Protein AF-0000000074117687 (afdb_homodimer)

Solvent-accessible surface area (backbone atoms only — not comparable to full-atom values): 22147 Å² total; per-residue (Å²): 134,56,74,63,57,42,52,53,31,47,49,54,50,49,57,36,62,66,36,90,38,49,68,52,24,48,52,43,44,55,73,34,38,89,46,43,66,61,31,41,57,60,32,34,55,33,48,41,59,53,45,47,52,54,44,58,71,73,51,82,59,43,61,80,36,28,33,34,32,39,50,27,42,56,30,60,48,58,47,43,36,42,70,75,64,61,44,60,32,47,33,32,37,31,22,62,44,59,58,19,39,49,50,23,57,72,63,67,76,70,60,62,32,44,34,30,42,72,58,42,59,62,13,66,61,77,41,33,66,44,65,18,43,28,37,38,27,49,68,31,69,41,76,50,59,35,41,66,57,10,57,77,24,48,55,49,32,33,18,76,71,12,36,40,36,38,25,34,57,67,74,50,71,92,50,50,41,58,50,35,52,50,52,52,49,51,36,34,75,69,55,43,33,38,87,73,50,73,46,76,45,55,39,34,68,65,46,85,77,72,43,56,22,33,35,39,34,31,30,30,85,133,57,76,62,57,42,51,54,32,48,49,55,50,49,55,38,62,68,36,89,38,48,68,51,24,50,54,42,43,55,74,34,38,90,45,44,65,60,31,39,57,60,31,35,56,33,48,41,59,52,45,46,51,53,44,57,72,76,52,82,59,42,60,79,36,29,33,34,31,39,50,27,43,57,30,59,48,59,48,43,35,42,71,75,64,61,44,59,33,47,34,31,38,30,21,62,45,60,58,18,39,49,52,23,57,72,64,66,78,69,60,62,32,43,33,30,41,72,57,41,59,62,14,66,60,78,41,33,68,45,66,17,42,28,36,40,26,49,65,31,68,41,77,49,58,35,43,65,56,11,58,76,24,48,55,49,32,35,20,76,72,13,36,39,37,39,24,34,57,67,74,50,70,93,49,49,41,58,49,36,51,50,50,51,50,50,35,33,74,70,54,42,33,38,87,73,50,70,47,77,47,55,39,32,69,64,46,85,78,70,41,56,21,32,33,39,34,31,30,31,84

pLDDT: mean 96.57, std 4.43, range [66.69, 98.94]

Nearest PDB structures (foldseek):
  5fcd-assembly1_A  TM=7.009E-01  e=3.787E-09  Escherichia coli
  3dlc-assembly1_A  TM=6.128E-01  e=7.946E-10  Methanococcus maripaludis
  5wp5-assembly2_B  TM=5.803E-01  e=8.458E-10  Arabidopsis thaliana
  7veo-assembly1_B  TM=6.709E-01  e=2.214E-06  Bombyx mori
  7ec0-assembly1_A  TM=6.012E-01  e=1.954E-06  Bombyx mori

Foldseek 3Di:
DDPVLLVVLVVLVCQLQPPDALVSNLVSCLVCQVPNVVSCVLQAFCQLVVLVVVVVVVDDCLAAFEEEAELCFLNSNLVCSCPVVVRNHAYEYEAQHVSSQVNNVVVVSPHPYYYNDQQDLCLADPDAFQQGLEYEYTAQQGPSGHQLNNVNRVLRNHHAFGKYKYKYFCDGPDCSNVSNVVNVVVCVVVVQKDWDDKDWDFRGDRDDDTTIMMITMIGGD/DDPVLLVVLVVLVCQLQVPDALVSNLVSCLVCQVPNVVSCVLQAFCQLVVLVVVVVVVDDCLAAFEEEAEQCFLNSNLCCSCPVVVRNHAYEYEAQHVSSQVNNVVVVSPHPYYYNDQQDLCLADPDAFQQGLEYEYTAQQGPSGHQLNNVNRVLRNHHAFGKYKYKYFCDGPDCSNVSNVVNVVVCVVVVQKDWDDKDWDFRGDRDDDTTIMMITMIGGD

Secondary structure (DSSP, 8-state):
--HHHHHHHHHHHHHHHT-SSHHHHHHHHHHHTTTHHHHHHHHTB-HHHHHHHHHHHH---TTT-EEEEET-TTTHHHHHHHHTS---SEEEEEES-HHHHHHHHHT----SEEEE----TT---SS-TT-EEEEEEES--STTSS-GGGHHHHGGGEEEEEEEEEEEESS-GGGHHHHHHHHHHHHHHTTSEEEEEEEEEESBSSSSS--EEEEEEEEE-/--HHHHHHHHHHHHHHHT-SSHHHHHHHHHHHTTTHHHHHHHHTB-HHHHHHHHHHHH---TTT-EEEEET-TTTHHHHHHHHTS---SEEEEEES-HHHHHHHHHT----SEEEE----TT---SS-TT-EEEEEEES--STTSS-GGGHHHHGGGEEEEEEEEEEEESS-GGGHHHHHHHHHHHHHHTTSEEEEEEEEEESBSSSSS--EEEEEEEEE-

Structure (mmCIF, N/CA/C/O backbone):
data_AF-0000000074117687-model_v1
#
loop_
_entity.id
_entity.type
_entity.pdbx_description
1 polymer 'Methyltransferase domain-containing protein'
#
loop_
_atom_site.group_PDB
_atom_site.id
_atom_site.type_symbol
_atom_site.label_atom_id
_atom_site.label_alt_id
_atom_site.label_comp_id
_atom_site.label_asym_id
_atom_site.label_entity_id
_atom_site.label_seq_id
_atom_site.pdbx_PDB_ins_code
_atom_site.Cartn_x
_atom_site.Cartn_y
_atom_site.Cartn_z
_atom_site.occupancy
_atom_site.B_iso_or_equiv
_atom_site.auth_seq_id
_atom_site.auth_comp_id
_atom_site.auth_asym_id
_atom_site.auth_atom_id
_atom_site.pdbx_PDB_model_num
ATOM 1 N N . MET A 1 1 ? -24.453 26.219 9.188 1 67.94 1 MET A N 1
ATOM 2 C CA . MET A 1 1 ? -24.109 24.969 9.852 1 67.94 1 MET A CA 1
ATOM 3 C C . MET A 1 1 ? -24.719 24.922 11.25 1 67.94 1 MET A C 1
ATOM 5 O O . MET A 1 1 ? -24.625 25.891 12.008 1 67.94 1 MET A O 1
ATOM 9 N N . SER A 1 2 ? -25.406 23.734 11.57 1 82.38 2 SER A N 1
ATOM 10 C CA . SER A 1 2 ? -26.109 23.719 12.844 1 82.38 2 SER A CA 1
ATOM 11 C C . SER A 1 2 ? -25.156 23.484 14.008 1 82.38 2 SER A C 1
ATOM 13 O O . SER A 1 2 ? -24.078 22.922 13.82 1 82.38 2 SER A O 1
ATOM 15 N N . LYS A 1 3 ? -25.516 24.141 15.109 1 86.44 3 LYS A N 1
ATOM 16 C CA . LYS A 1 3 ? -24.766 23.953 16.344 1 86.44 3 LYS A CA 1
ATOM 17 C C . LYS A 1 3 ? -24.609 22.469 16.672 1 86.44 3 LYS A C 1
ATOM 19 O O . LYS A 1 3 ? -23.547 22.047 17.156 1 86.44 3 LYS A O 1
ATOM 24 N N . THR A 1 4 ? -25.438 21.719 16.281 1 89.56 4 THR A N 1
ATOM 25 C CA . THR A 1 4 ? -25.469 20.281 16.562 1 89.56 4 THR A CA 1
ATOM 26 C C . THR A 1 4 ? -24.469 19.547 15.695 1 89.56 4 THR A C 1
ATOM 28 O O . THR A 1 4 ? -23.797 18.609 16.156 1 89.56 4 THR A O 1
ATOM 31 N N . GLU A 1 5 ? -24.375 19.953 14.492 1 92.56 5 GLU A N 1
ATOM 32 C CA . GLU A 1 5 ? -23.422 19.328 13.586 1 92.56 5 GLU A CA 1
ATOM 33 C C . GLU A 1 5 ? -21.984 19.594 14.031 1 92.56 5 GLU A C 1
ATOM 35 O O . GLU A 1 5 ? -21.141 18.688 13.969 1 92.56 5 GLU A O 1
ATOM 40 N N . ILE A 1 6 ? -21.766 20.734 14.492 1 94.94 6 ILE A N 1
ATOM 41 C CA . ILE A 1 6 ? -20.438 21.125 14.961 1 94.94 6 ILE A CA 1
ATOM 42 C C . ILE A 1 6 ? -20.078 20.312 16.203 1 94.94 6 ILE A C 1
ATOM 44 O O . ILE A 1 6 ? -18.969 19.781 16.297 1 94.94 6 ILE A O 1
ATOM 48 N N . GLU A 1 7 ? -21 20.172 17.078 1 94.56 7 GLU A N 1
ATOM 49 C CA . GLU A 1 7 ? -20.75 19.422 18.312 1 94.56 7 GLU A CA 1
ATOM 50 C C . GLU A 1 7 ? -20.469 17.953 18.016 1 94.56 7 GLU A C 1
ATOM 52 O O . GLU A 1 7 ? -19.594 17.344 18.641 1 94.56 7 GLU A O 1
ATOM 57 N N . THR A 1 8 ? -21.219 17.453 17.156 1 94.81 8 THR A N 1
ATOM 58 C CA . THR A 1 8 ? -21.031 16.062 16.766 1 94.81 8 THR A CA 1
ATOM 59 C C . THR A 1 8 ? -19.641 15.867 16.156 1 94.81 8 THR A C 1
ATOM 61 O O . THR A 1 8 ? -18.938 14.906 16.484 1 94.81 8 THR A O 1
ATOM 64 N N . ALA A 1 9 ? -19.281 16.75 15.227 1 96.31 9 ALA A N 1
ATOM 65 C CA . ALA A 1 9 ? -17.969 16.703 14.586 1 96.31 9 ALA A CA 1
ATOM 66 C C . ALA A 1 9 ? -16.844 16.844 15.602 1 96.31 9 ALA A C 1
ATOM 68 O O . ALA A 1 9 ? -15.836 16.141 15.531 1 96.31 9 ALA A O 1
ATOM 69 N N . LEU A 1 10 ? -17.047 17.703 16.547 1 95 10 LEU A N 1
ATOM 70 C CA . LEU A 1 10 ? -16.031 17.922 17.578 1 95 10 LEU A CA 1
ATOM 71 C C . LEU A 1 10 ? -15.867 16.688 18.453 1 95 10 LEU A C 1
ATOM 73 O O . LEU A 1 10 ? -14.766 16.391 18.906 1 95 10 LEU A O 1
ATOM 77 N N . ARG A 1 11 ? -16.953 16.078 18.766 1 94.44 11 ARG A N 1
ATOM 78 C CA . ARG A 1 11 ? -16.891 14.859 19.562 1 94.44 11 ARG A CA 1
ATOM 79 C C . ARG A 1 11 ? -16.062 13.781 18.875 1 94.44 11 ARG A C 1
ATOM 81 O O . ARG A 1 11 ? -15.289 13.086 19.531 1 94.44 11 ARG A O 1
ATOM 88 N N . ALA A 1 12 ? -16.25 13.656 17.578 1 95.25 12 ALA A N 1
ATOM 89 C CA . ALA A 1 12 ? -15.469 12.688 16.812 1 95.25 12 ALA A CA 1
ATOM 90 C C . ALA A 1 12 ? -13.977 13.016 16.859 1 95.25 12 ALA A C 1
ATOM 92 O O . ALA A 1 12 ? -13.148 12.133 17.078 1 95.25 12 ALA A O 1
ATOM 93 N N . VAL A 1 13 ? -13.656 14.258 16.688 1 95.06 13 VAL A N 1
ATOM 94 C CA . VAL A 1 13 ? -12.266 14.703 16.734 1 95.06 13 VAL A CA 1
ATOM 95 C C . VAL A 1 13 ? -11.68 14.422 18.109 1 95.06 13 VAL A C 1
ATOM 97 O O . VAL A 1 13 ? -10.586 13.859 18.219 1 95.06 13 VAL A O 1
ATOM 100 N N . LYS A 1 14 ? -12.406 14.781 19.141 1 93.56 14 LYS A N 1
ATOM 101 C CA . LYS A 1 14 ? -11.914 14.641 20.5 1 93.56 14 LYS A CA 1
ATOM 102 C C . LYS A 1 14 ? -11.68 13.172 20.859 1 93.56 14 LYS A C 1
ATOM 104 O O . LYS A 1 14 ? -10.656 12.828 21.453 1 93.56 14 LYS A O 1
ATOM 109 N N . SER A 1 15 ? -12.57 12.336 20.453 1 94.38 15 SER A N 1
ATOM 110 C CA . SER A 1 15 ? -12.43 10.914 20.734 1 94.38 15 SER A CA 1
ATOM 111 C C . SER A 1 15 ? -11.195 10.336 20.047 1 94.38 15 SER A C 1
ATOM 113 O O . SER A 1 15 ? -10.508 9.484 20.609 1 94.38 15 SER A O 1
ATOM 115 N N . THR A 1 16 ? -10.914 10.781 18.859 1 94.75 16 THR A N 1
ATOM 116 C CA . THR A 1 16 ? -9.828 10.227 18.062 1 94.75 16 THR A CA 1
ATOM 117 C C . THR A 1 16 ? -8.484 10.805 18.516 1 94.75 16 THR A C 1
ATOM 119 O O . THR A 1 16 ? -7.504 10.07 18.641 1 94.75 16 THR A O 1
ATOM 122 N N . VAL A 1 17 ? -8.461 12.102 18.766 1 91.38 17 VAL A N 1
ATOM 123 C CA . VAL A 1 17 ? -7.219 12.797 19.078 1 91.38 17 VAL A CA 1
ATOM 124 C C . VAL A 1 17 ? -6.762 12.438 20.484 1 91.38 17 VAL A C 1
ATOM 126 O O . VAL A 1 17 ? -5.559 12.328 20.75 1 91.38 17 VAL A O 1
ATOM 129 N N . PHE A 1 18 ? -7.672 12.188 21.422 1 91.12 18 PHE A N 1
ATOM 130 C CA . PHE A 1 18 ? -7.316 11.977 22.812 1 91.12 18 PHE A CA 1
ATOM 131 C C . PHE A 1 18 ? -7.426 10.5 23.188 1 91.12 18 PHE A C 1
ATOM 133 O O . PHE A 1 18 ? -7.574 10.164 24.359 1 91.12 18 PHE A O 1
ATOM 140 N N . CYS A 1 19 ? -7.375 9.711 22.188 1 93.81 19 CYS A N 1
ATOM 141 C CA . CYS A 1 19 ? -7.371 8.273 22.453 1 93.81 19 CYS A CA 1
ATOM 142 C C . CYS A 1 19 ? -6.164 7.883 23.297 1 93.81 19 CYS A C 1
ATOM 144 O O . CYS A 1 19 ? -5.188 8.625 23.375 1 93.81 19 CYS A O 1
ATOM 146 N N . GLN A 1 20 ? -6.176 6.699 23.844 1 93 20 GLN A N 1
ATOM 147 C CA . GLN A 1 20 ? -5.168 6.309 24.812 1 93 20 GLN A CA 1
ATOM 148 C C . GLN A 1 20 ? -4.117 5.391 24.188 1 93 20 GLN A C 1
ATOM 150 O O . GLN A 1 20 ? -3.012 5.254 24.719 1 93 20 GLN A O 1
ATOM 155 N N . THR A 1 21 ? -4.512 4.719 23.156 1 95.06 21 THR A N 1
ATOM 156 C CA . THR A 1 21 ? -3.59 3.803 22.484 1 95.06 21 THR A CA 1
ATOM 157 C C . THR A 1 21 ? -3.67 3.961 20.969 1 95.06 21 THR A C 1
ATOM 159 O O . THR A 1 21 ? -4.629 4.535 20.453 1 95.06 21 THR A O 1
ATOM 162 N N . ALA A 1 22 ? -2.631 3.494 20.266 1 94.19 22 ALA A N 1
ATOM 163 C CA . ALA A 1 22 ? -2.627 3.5 18.812 1 94.19 22 ALA A CA 1
ATOM 164 C C . ALA A 1 22 ? -3.756 2.637 18.25 1 94.19 22 ALA A C 1
ATOM 166 O O . ALA A 1 22 ? -4.355 2.973 17.219 1 94.19 22 ALA A O 1
ATOM 167 N N . GLU A 1 23 ? -4.062 1.549 18.875 1 94.38 23 GLU A N 1
ATOM 168 C CA . GLU A 1 23 ? -5.156 0.675 18.453 1 94.38 23 GLU A CA 1
ATOM 169 C C . GLU A 1 23 ? -6.5 1.396 18.531 1 94.38 23 GLU A C 1
ATOM 171 O O . GLU A 1 23 ? -7.332 1.264 17.625 1 94.38 23 GLU A O 1
ATOM 176 N N . GLU A 1 24 ? -6.668 2.109 19.562 1 96.25 24 GLU A N 1
ATOM 177 C CA . GLU A 1 24 ? -7.902 2.869 19.734 1 96.25 24 GLU A CA 1
ATOM 178 C C . GLU A 1 24 ? -8.07 3.916 18.641 1 96.25 24 GLU A C 1
ATOM 180 O O . GLU A 1 24 ? -9.18 4.152 18.172 1 96.25 24 GLU A O 1
ATOM 185 N N . SER A 1 25 ? -6.969 4.562 18.297 1 96.81 25 SER A N 1
ATOM 186 C CA . SER A 1 25 ? -7.07 5.551 17.234 1 96.81 25 SER A CA 1
ATOM 187 C C . SER A 1 25 ? -7.559 4.914 15.938 1 96.81 25 SER A C 1
ATOM 189 O O . SER A 1 25 ? -8.391 5.488 15.234 1 96.81 25 SER A O 1
ATOM 191 N N . GLN A 1 26 ? -7.031 3.697 15.617 1 96.88 26 GLN A N 1
ATOM 192 C CA . GLN A 1 26 ? -7.441 3.002 14.398 1 96.88 26 GLN A CA 1
ATOM 193 C C . GLN A 1 26 ? -8.938 2.686 14.43 1 96.88 26 GLN A C 1
ATOM 195 O O . GLN A 1 26 ? -9.625 2.818 13.414 1 96.88 26 GLN A O 1
ATOM 200 N N . PHE A 1 27 ? -9.422 2.309 15.578 1 96.88 27 PHE A N 1
ATOM 201 C CA . PHE A 1 27 ? -10.844 2.025 15.742 1 96.88 27 PHE A CA 1
ATOM 202 C C . PHE A 1 27 ? -11.68 3.27 15.461 1 96.88 27 PHE A C 1
ATOM 204 O O . PHE A 1 27 ? -12.672 3.207 14.727 1 96.88 27 PHE A O 1
ATOM 211 N N . TYR A 1 28 ? -11.305 4.371 16.031 1 97.5 28 TYR A N 1
ATOM 212 C CA . TYR A 1 28 ? -12.055 5.609 15.844 1 97.5 28 TYR A CA 1
ATOM 213 C C . TYR A 1 28 ? -12.023 6.047 14.383 1 97.5 28 TYR A C 1
ATOM 215 O O . TYR A 1 28 ? -13.039 6.5 13.844 1 97.5 28 TYR A O 1
ATOM 223 N N . TYR A 1 29 ? -10.852 5.906 13.742 1 98 29 TYR A N 1
ATOM 224 C CA . TYR A 1 29 ? -10.773 6.273 12.336 1 98 29 TYR A CA 1
ATOM 225 C C . TYR A 1 29 ? -11.617 5.332 11.477 1 98 29 TYR A C 1
ATOM 227 O O . TYR A 1 29 ? -12.188 5.75 10.469 1 98 29 TYR A O 1
ATOM 235 N N . ASP A 1 30 ? -11.68 4.094 11.859 1 97.19 30 ASP A N 1
ATOM 236 C CA . ASP A 1 30 ? -12.539 3.145 11.156 1 97.19 30 ASP A CA 1
ATOM 237 C C . ASP A 1 30 ? -13.992 3.609 11.164 1 97.19 30 ASP A C 1
ATOM 239 O O . ASP A 1 30 ? -14.648 3.646 10.117 1 97.19 30 ASP A O 1
ATOM 243 N N . VAL A 1 31 ? -14.422 3.996 12.281 1 96.5 31 VAL A N 1
ATOM 244 C CA . VAL A 1 31 ? -15.812 4.395 12.477 1 96.5 31 VAL A CA 1
ATOM 245 C C . VAL A 1 31 ? -16.062 5.738 11.805 1 96.5 31 VAL A C 1
ATOM 247 O O . VAL A 1 31 ? -17.156 5.98 11.273 1 96.5 31 VAL A O 1
ATOM 250 N N . TRP A 1 32 ? -15.07 6.52 11.766 1 97.75 32 TRP A N 1
ATOM 251 C CA . TRP A 1 32 ? -15.203 7.918 11.367 1 97.75 32 TRP A CA 1
ATOM 252 C C . TRP A 1 32 ? -14.945 8.086 9.867 1 97.75 32 TRP A C 1
ATOM 254 O O . TRP A 1 32 ? -15.188 9.156 9.305 1 97.75 32 TRP A O 1
ATOM 264 N N . SER A 1 33 ? -14.445 7.078 9.156 1 98.06 33 SER A N 1
ATOM 265 C CA . SER A 1 33 ? -13.859 7.211 7.824 1 98.06 33 SER A CA 1
ATOM 266 C C . SER A 1 33 ? -14.867 7.797 6.836 1 98.06 33 SER A C 1
ATOM 268 O O . SER A 1 33 ? -14.523 8.664 6.031 1 98.06 33 SER A O 1
ATOM 270 N N . LYS A 1 34 ? -16.141 7.441 6.906 1 97.81 34 LYS A N 1
ATOM 271 C CA . LYS A 1 34 ? -17.156 7.887 5.949 1 97.81 34 LYS A CA 1
ATOM 272 C C . LYS A 1 34 ? -17.641 9.297 6.273 1 97.81 34 LYS A C 1
ATOM 274 O O . LYS A 1 34 ? -18.234 9.961 5.434 1 97.81 34 LYS A O 1
ATOM 279 N N . HIS A 1 35 ? -17.328 9.742 7.516 1 97.88 35 HIS A N 1
ATOM 280 C CA . HIS A 1 35 ? -17.844 11.039 7.949 1 97.88 35 HIS A CA 1
ATOM 281 C C . HIS A 1 35 ? -16.703 12.039 8.117 1 97.88 35 HIS A C 1
ATOM 283 O O . HIS A 1 35 ? -16.953 13.234 8.305 1 97.88 35 HIS A O 1
ATOM 289 N N . PHE A 1 36 ? -15.578 11.555 8.031 1 98.5 36 PHE A N 1
ATOM 290 C CA . PHE A 1 36 ? -14.391 12.336 8.344 1 98.5 36 PHE A CA 1
ATOM 291 C C . PHE A 1 36 ? -14.375 13.641 7.555 1 98.5 36 PHE A C 1
ATOM 293 O O . PHE A 1 36 ? -14.211 14.719 8.125 1 98.5 36 PHE A O 1
ATOM 300 N N . ASP A 1 37 ? -14.594 13.516 6.25 1 98.12 37 ASP A N 1
ATOM 301 C CA . ASP A 1 37 ? -14.508 14.695 5.391 1 98.12 37 ASP A CA 1
ATOM 302 C C . ASP A 1 37 ? -15.586 15.719 5.746 1 98.12 37 ASP A C 1
ATOM 304 O O . ASP A 1 37 ? -15.305 16.906 5.852 1 98.12 37 ASP A O 1
ATOM 308 N N . ASN A 1 38 ? -16.734 15.227 5.883 1 97.5 38 ASN A N 1
ATOM 309 C CA . ASN A 1 38 ? -17.828 16.125 6.234 1 97.5 38 ASN A CA 1
ATOM 310 C C . ASN A 1 38 ? -17.594 16.797 7.586 1 97.5 38 ASN A C 1
ATOM 312 O O . ASN A 1 38 ? -17.828 18 7.734 1 97.5 38 ASN A O 1
ATOM 316 N N . ASP A 1 39 ? -17.188 16.016 8.547 1 97.88 39 ASP A N 1
ATOM 317 C CA . ASP A 1 39 ? -17 16.547 9.891 1 97.88 39 ASP A CA 1
ATOM 318 C C . ASP A 1 39 ? -15.883 17.594 9.914 1 97.88 39 ASP A C 1
ATOM 320 O O . ASP A 1 39 ? -16.031 18.656 10.523 1 97.88 39 ASP A O 1
ATOM 324 N N . THR A 1 40 ? -14.781 17.328 9.297 1 97.56 40 THR A N 1
ATOM 325 C CA . THR A 1 40 ? -13.672 18.266 9.312 1 97.56 40 THR A CA 1
ATOM 326 C C . THR A 1 40 ? -14.031 19.531 8.523 1 97.56 40 THR A C 1
ATOM 328 O O . THR A 1 40 ? -13.594 20.625 8.875 1 97.56 40 THR A O 1
ATOM 331 N N . SER A 1 41 ? -14.781 19.359 7.445 1 96.81 41 SER A N 1
ATOM 332 C CA . SER A 1 41 ? -15.289 20.516 6.727 1 96.81 41 SER A CA 1
ATOM 333 C C . SER A 1 41 ? -16.219 21.344 7.602 1 96.81 41 SER A C 1
ATOM 335 O O . SER A 1 41 ? -16.141 22.578 7.613 1 96.81 41 SER A O 1
ATOM 337 N N . THR A 1 42 ? -17.109 20.688 8.305 1 97.19 42 THR A N 1
ATOM 338 C CA . THR A 1 42 ? -18.031 21.344 9.219 1 97.19 42 THR A CA 1
ATOM 339 C C . THR A 1 42 ? -17.281 22.156 10.266 1 97.19 42 THR A C 1
ATOM 341 O O . THR A 1 42 ? -17.703 23.266 10.617 1 97.19 42 THR A O 1
ATOM 344 N N . LEU A 1 43 ? -16.172 21.656 10.695 1 97.5 43 LEU A N 1
ATOM 345 C CA . LEU A 1 43 ? -15.383 22.328 11.719 1 97.5 43 LEU A CA 1
ATOM 346 C C . LEU A 1 43 ? -14.523 23.438 11.109 1 97.5 43 LEU A C 1
ATOM 348 O O . LEU A 1 43 ? -13.992 24.281 11.828 1 97.5 43 LEU A O 1
ATOM 352 N N . GLY A 1 44 ? -14.383 23.5 9.812 1 97.56 44 GLY A N 1
ATOM 353 C CA . GLY A 1 44 ? -13.508 24.453 9.164 1 97.56 44 GLY A CA 1
ATOM 354 C C . GLY A 1 44 ? -12.031 24.156 9.367 1 97.56 44 GLY A C 1
ATOM 355 O O . GLY A 1 44 ? -11.242 25.047 9.664 1 97.56 44 GLY A O 1
ATOM 356 N N . SER A 1 45 ? -11.742 22.844 9.297 1 97.56 45 SER A N 1
ATOM 357 C CA . SER A 1 45 ? -10.352 22.438 9.484 1 97.56 45 SER A CA 1
ATOM 358 C C . SER A 1 45 ? -9.461 23.047 8.398 1 97.56 45 SER A C 1
ATOM 360 O O . SER A 1 45 ? -9.789 22.984 7.215 1 97.56 45 SER A O 1
ATOM 362 N N . LEU A 1 46 ? -8.266 23.547 8.766 1 98.19 46 LEU A N 1
ATOM 363 C CA . LEU A 1 46 ? -7.43 24.281 7.824 1 98.19 46 LEU A CA 1
ATOM 364 C C . LEU A 1 46 ? -6.121 23.547 7.562 1 98.19 46 LEU A C 1
ATOM 366 O O . LEU A 1 46 ? -5.348 23.938 6.684 1 98.19 46 LEU A O 1
ATOM 370 N N . SER A 1 47 ? -5.84 22.453 8.18 1 98.12 47 SER A N 1
ATOM 371 C CA . SER A 1 47 ? -4.527 21.812 8.148 1 98.12 47 SER A CA 1
ATOM 372 C C . SER A 1 47 ? -4.121 21.453 6.719 1 98.12 47 SER A C 1
ATOM 374 O O . SER A 1 47 ? -3.018 21.797 6.281 1 98.12 47 SER A O 1
ATOM 376 N N . SER A 1 48 ? -4.969 20.766 5.988 1 98.62 48 SER A N 1
ATOM 377 C CA . SER A 1 48 ? -4.629 20.344 4.633 1 98.62 48 SER A CA 1
ATOM 378 C C . SER A 1 48 ? -4.566 21.531 3.68 1 98.62 48 SER A C 1
ATOM 380 O O . SER A 1 48 ? -3.75 21.547 2.756 1 98.62 48 SER A O 1
ATOM 382 N N . ILE A 1 49 ? -5.379 22.531 3.896 1 98.44 49 ILE A N 1
ATOM 383 C CA . ILE A 1 49 ? -5.402 23.734 3.07 1 98.44 49 ILE A CA 1
ATOM 384 C C . ILE A 1 49 ? -4.094 24.5 3.234 1 98.44 49 ILE A C 1
ATOM 386 O O . ILE A 1 49 ? -3.438 24.844 2.246 1 98.44 49 ILE A O 1
ATOM 390 N N . ILE A 1 50 ? -3.736 24.734 4.473 1 98.81 50 ILE A N 1
ATOM 391 C CA . ILE A 1 50 ? -2.533 25.5 4.766 1 98.81 50 ILE A CA 1
ATOM 392 C C . ILE A 1 50 ? -1.304 24.734 4.266 1 98.81 50 ILE A C 1
ATOM 394 O O . ILE A 1 50 ? -0.384 25.344 3.703 1 98.81 50 ILE A O 1
ATOM 398 N N . LEU A 1 51 ? -1.285 23.453 4.488 1 98.88 51 LEU A N 1
ATOM 399 C CA . LEU A 1 51 ? -0.156 22.641 4.027 1 98.88 51 LEU A CA 1
ATOM 400 C C . LEU A 1 51 ? 0.021 22.781 2.518 1 98.88 51 LEU A C 1
ATOM 402 O O . LEU A 1 51 ? 1.139 22.969 2.033 1 98.88 51 LEU A O 1
ATOM 406 N N . THR A 1 52 ? -1.059 22.656 1.751 1 98.75 52 THR A N 1
ATOM 407 C CA . THR A 1 52 ? -0.943 22.688 0.297 1 98.75 52 THR A CA 1
ATOM 408 C C . THR A 1 52 ? -0.617 24.094 -0.19 1 98.75 52 THR A C 1
ATOM 410 O O . THR A 1 52 ? 0.025 24.266 -1.229 1 98.75 52 THR A O 1
ATOM 413 N N . GLU A 1 53 ? -1.05 25.156 0.588 1 98.62 53 GLU A N 1
ATOM 414 C CA . GLU A 1 53 ? -0.6 26.5 0.289 1 98.62 53 GLU A CA 1
ATOM 415 C C . GLU A 1 53 ? 0.914 26.625 0.441 1 98.62 53 GLU A C 1
ATOM 417 O O . GLU A 1 53 ? 1.585 27.203 -0.421 1 98.62 53 GLU A O 1
ATOM 422 N N . MET A 1 54 ? 1.414 26.109 1.527 1 98.75 54 MET A N 1
ATOM 423 C CA . MET A 1 54 ? 2.857 26.125 1.747 1 98.75 54 MET A CA 1
ATOM 424 C C . MET A 1 54 ? 3.58 25.297 0.689 1 98.75 54 MET A C 1
ATOM 426 O O . MET A 1 54 ? 4.672 25.672 0.249 1 98.75 54 MET A O 1
ATOM 430 N N . PHE A 1 55 ? 2.969 24.156 0.336 1 98.75 55 PHE A N 1
ATOM 431 C CA . PHE A 1 55 ? 3.492 23.344 -0.749 1 98.75 55 PHE A CA 1
ATOM 432 C C . PHE A 1 55 ? 3.658 24.172 -2.02 1 98.75 55 PHE A C 1
ATOM 434 O O . PHE A 1 55 ? 4.73 24.172 -2.629 1 98.75 55 PHE A O 1
ATOM 441 N N . SER A 1 56 ? 2.643 24.875 -2.408 1 98.25 56 SER A N 1
ATOM 442 C CA . SER A 1 56 ? 2.641 25.656 -3.648 1 98.25 56 SER A CA 1
ATOM 443 C C . SER A 1 56 ? 3.643 26.797 -3.592 1 98.25 56 SER A C 1
ATOM 445 O O . SER A 1 56 ? 4.168 27.219 -4.621 1 98.25 56 SER A O 1
ATOM 447 N N . LYS A 1 57 ? 3.842 27.266 -2.387 1 98.31 57 LYS A N 1
ATOM 448 C CA . LYS A 1 57 ? 4.801 28.344 -2.195 1 98.31 57 LYS A CA 1
ATOM 449 C C . LYS A 1 57 ? 6.227 27.875 -2.457 1 98.31 57 LYS A C 1
ATOM 451 O O . LYS A 1 57 ? 7.059 28.641 -2.949 1 98.31 57 LYS A O 1
ATOM 456 N N . HIS A 1 58 ? 6.531 26.562 -2.236 1 98.44 58 HIS A N 1
ATOM 457 C CA . HIS A 1 58 ? 7.922 26.125 -2.221 1 98.44 58 HIS A CA 1
ATOM 458 C C . HIS A 1 58 ? 8.211 25.172 -3.375 1 98.44 58 HIS A C 1
ATOM 460 O O . HIS A 1 58 ? 9.375 24.891 -3.684 1 98.44 58 HIS A O 1
ATOM 466 N N . ILE A 1 59 ? 7.16 24.625 -3.986 1 97.75 59 ILE A N 1
ATOM 467 C CA . ILE A 1 59 ? 7.34 23.688 -5.086 1 97.75 59 ILE A CA 1
ATOM 468 C C . ILE A 1 59 ? 6.852 24.312 -6.391 1 97.75 59 ILE A C 1
ATOM 470 O O . ILE A 1 59 ? 5.695 24.734 -6.488 1 97.75 59 ILE A O 1
ATOM 474 N N . THR A 1 60 ? 7.73 24.344 -7.375 1 93 60 THR A N 1
ATOM 475 C CA . THR A 1 60 ? 7.379 24.969 -8.641 1 93 60 THR A CA 1
ATOM 476 C C . THR A 1 60 ? 7.16 23.938 -9.727 1 93 60 THR A C 1
ATOM 478 O O . THR A 1 60 ? 6.414 24.172 -10.68 1 93 60 THR A O 1
ATOM 481 N N . ASP A 1 61 ? 7.793 22.781 -9.602 1 96 61 ASP A N 1
ATOM 482 C CA . ASP A 1 61 ? 7.641 21.734 -10.609 1 96 61 ASP A CA 1
ATOM 483 C C . ASP A 1 61 ? 6.461 20.812 -10.281 1 96 61 ASP A C 1
ATOM 485 O O . ASP A 1 61 ? 6.641 19.734 -9.734 1 96 61 ASP A O 1
ATOM 489 N N . PHE A 1 62 ? 5.293 21.203 -10.781 1 96.56 62 PHE A N 1
ATOM 490 C CA . PHE A 1 62 ? 4.051 20.5 -10.477 1 96.56 62 PHE A CA 1
ATOM 491 C C . PHE A 1 62 ? 3.852 19.312 -11.406 1 96.56 62 PHE A C 1
ATOM 493 O O . PHE A 1 62 ? 2.949 18.5 -11.203 1 96.56 62 PHE A O 1
ATOM 500 N N . LYS A 1 63 ? 4.691 19.156 -12.359 1 96.56 63 LYS A N 1
ATOM 501 C CA . LYS A 1 63 ? 4.52 18.109 -13.359 1 96.56 63 LYS A CA 1
ATOM 502 C C . LYS A 1 63 ? 5.371 16.891 -13.016 1 96.56 63 LYS A C 1
ATOM 504 O O . LYS A 1 63 ? 4.938 15.742 -13.203 1 96.56 63 LYS A O 1
ATOM 509 N N . ASN A 1 64 ? 6.602 17.125 -12.461 1 97.44 64 ASN A N 1
ATOM 510 C CA . ASN A 1 64 ? 7.531 16.016 -12.297 1 97.44 64 ASN A CA 1
ATOM 511 C C . ASN A 1 64 ? 7.785 15.703 -10.828 1 97.44 64 ASN A C 1
ATOM 513 O O . ASN A 1 64 ? 8.477 14.734 -10.5 1 97.44 64 ASN A O 1
ATOM 517 N N . CYS A 1 65 ? 7.121 16.406 -9.93 1 98.56 65 CYS A N 1
ATOM 518 C CA . CYS A 1 65 ? 7.32 16.266 -8.492 1 98.56 65 CYS A CA 1
ATOM 519 C C . CYS A 1 65 ? 6.66 15.008 -7.965 1 98.56 65 CYS A C 1
ATOM 521 O O . CYS A 1 65 ? 5.527 14.688 -8.336 1 98.56 65 CYS A O 1
ATOM 523 N N . GLN A 1 66 ? 7.422 14.25 -7.168 1 98.81 66 GLN A N 1
ATOM 524 C CA . GLN A 1 66 ? 6.922 13.055 -6.5 1 98.81 66 GLN A CA 1
ATOM 525 C C . GLN A 1 66 ? 6.609 13.328 -5.035 1 98.81 66 GLN A C 1
ATOM 527 O O . GLN A 1 66 ? 7.492 13.703 -4.266 1 98.81 66 GLN A O 1
ATOM 532 N N . VAL A 1 67 ? 5.359 13.055 -4.629 1 98.94 67 VAL A N 1
ATOM 533 C CA . VAL A 1 67 ? 4.895 13.445 -3.303 1 98.94 67 VAL A CA 1
ATOM 534 C C . VAL A 1 67 ? 4.41 12.211 -2.541 1 98.94 67 VAL A C 1
ATOM 536 O O . VAL A 1 67 ? 3.734 11.352 -3.107 1 98.94 67 VAL A O 1
ATOM 539 N N . LEU A 1 68 ? 4.84 12.109 -1.326 1 98.94 68 LEU A N 1
ATOM 540 C CA . LEU A 1 68 ? 4.203 11.18 -0.394 1 98.94 68 LEU A CA 1
ATOM 541 C C . LEU A 1 68 ? 3.248 11.922 0.538 1 98.94 68 LEU A C 1
ATOM 543 O O . LEU A 1 68 ? 3.668 12.797 1.298 1 98.94 68 LEU A O 1
ATOM 547 N N . ASP A 1 69 ? 1.97 11.656 0.4 1 98.94 69 ASP A N 1
ATOM 548 C CA . ASP A 1 69 ? 0.96 12.078 1.365 1 98.94 69 ASP A CA 1
ATOM 549 C C . ASP A 1 69 ? 0.938 11.156 2.58 1 98.94 69 ASP A C 1
ATOM 551 O O . ASP A 1 69 ? 0.226 10.148 2.586 1 98.94 69 ASP A O 1
ATOM 555 N N . LEU A 1 70 ? 1.71 11.477 3.633 1 98.88 70 LEU A N 1
ATOM 556 C CA . LEU A 1 70 ? 1.953 10.641 4.805 1 98.88 70 LEU A CA 1
ATOM 557 C C . LEU A 1 70 ? 0.891 10.875 5.871 1 98.88 70 LEU A C 1
ATOM 559 O O . LEU A 1 70 ? 0.674 12.016 6.297 1 98.88 70 LEU A O 1
ATOM 563 N N . GLY A 1 71 ? 0.354 9.766 6.398 1 98.62 71 GLY A N 1
ATOM 564 C CA . GLY A 1 71 ? -0.843 9.953 7.203 1 98.62 71 GLY A CA 1
ATOM 565 C C . GLY A 1 71 ? -1.987 10.586 6.434 1 98.62 71 GLY A C 1
ATOM 566 O O . GLY A 1 71 ? -2.656 11.492 6.938 1 98.62 71 GLY A O 1
ATOM 567 N N . GLY A 1 72 ? -2.158 10.148 5.242 1 98.75 72 GLY A N 1
ATOM 568 C CA . GLY A 1 72 ? -2.957 10.891 4.277 1 98.75 72 GLY A CA 1
ATOM 569 C C . GLY A 1 72 ? -4.449 10.672 4.445 1 98.75 72 GLY A C 1
ATOM 570 O O . GLY A 1 72 ? -5.258 11.406 3.871 1 98.75 72 GLY A O 1
ATOM 571 N N . GLY A 1 73 ? -4.859 9.633 5.199 1 98.56 73 GLY A N 1
ATOM 572 C CA . GLY A 1 73 ? -6.266 9.398 5.488 1 98.56 73 GLY A CA 1
ATOM 573 C C . GLY A 1 73 ? -7.125 9.312 4.242 1 98.56 73 GLY A C 1
ATOM 574 O O . GLY A 1 73 ? -6.832 8.531 3.33 1 98.56 73 GLY A O 1
ATOM 575 N N . THR A 1 74 ? -8.141 10.195 4.172 1 98.88 74 THR A N 1
ATOM 576 C CA . THR A 1 74 ? -9.062 10.195 3.045 1 98.88 74 THR A CA 1
ATOM 577 C C . THR A 1 74 ? -8.492 10.984 1.873 1 98.88 74 THR A C 1
ATOM 579 O O . THR A 1 74 ? -9.164 11.195 0.866 1 98.88 74 THR A O 1
ATOM 582 N N . GLY A 1 75 ? -7.289 11.492 1.96 1 98.88 75 GLY A N 1
ATOM 583 C CA . GLY A 1 75 ? -6.59 12.117 0.848 1 98.88 75 GLY A CA 1
ATOM 584 C C . GLY A 1 75 ? -6.902 13.594 0.708 1 98.88 75 GLY A C 1
ATOM 585 O O . GLY A 1 75 ? -6.938 14.125 -0.404 1 98.88 75 GLY A O 1
ATOM 586 N N . LYS A 1 76 ? -7.07 14.344 1.819 1 98.75 76 LYS A N 1
ATOM 587 C CA . LYS A 1 76 ? -7.434 15.75 1.737 1 98.75 76 LYS A CA 1
ATOM 588 C C . LYS A 1 76 ? -6.293 16.578 1.154 1 98.75 76 LYS A C 1
ATOM 590 O O . LYS A 1 76 ? -6.523 17.5 0.36 1 98.75 76 LYS A O 1
ATOM 595 N N . VAL A 1 77 ? -5.082 16.281 1.565 1 98.88 77 VAL A N 1
ATOM 596 C CA . VAL A 1 77 ? -3.932 16.969 0.988 1 98.88 77 VAL A CA 1
ATOM 597 C C . VAL A 1 77 ? -3.873 16.719 -0.516 1 98.88 77 VAL A C 1
ATOM 599 O O . VAL A 1 77 ? -3.758 17.641 -1.312 1 98.88 77 VAL A O 1
ATOM 602 N N . SER A 1 78 ? -3.99 15.492 -0.893 1 98.94 78 SER A N 1
ATOM 603 C CA . SER A 1 78 ? -3.951 15.086 -2.293 1 98.94 78 SER A CA 1
ATOM 604 C C . SER A 1 78 ? -5.086 15.727 -3.088 1 98.94 78 SER A C 1
ATOM 606 O O . SER A 1 78 ? -4.883 16.172 -4.223 1 98.94 78 SER A O 1
ATOM 608 N N . PHE A 1 79 ? -6.234 15.758 -2.465 1 98.81 79 PHE A N 1
ATOM 609 C CA . PHE A 1 79 ? -7.398 16.359 -3.105 1 98.81 79 PHE A CA 1
ATOM 610 C C . PHE A 1 79 ? -7.137 17.828 -3.428 1 98.81 79 PHE A C 1
ATOM 612 O O . PHE A 1 79 ? -7.41 18.281 -4.539 1 98.81 79 PHE A O 1
ATOM 619 N N . ASN A 1 80 ? -6.617 18.562 -2.451 1 98.69 80 ASN A N 1
ATOM 620 C CA . ASN A 1 80 ? -6.316 19.969 -2.658 1 98.69 80 ASN A CA 1
ATOM 621 C C . ASN A 1 80 ? -5.238 20.156 -3.721 1 98.69 80 ASN A C 1
ATOM 623 O O . ASN A 1 80 ? -5.344 21.062 -4.562 1 98.69 80 ASN A O 1
ATOM 627 N N . LEU A 1 81 ? -4.203 19.344 -3.693 1 98.75 81 LEU A N 1
ATOM 628 C CA . LEU A 1 81 ? -3.141 19.453 -4.688 1 98.75 81 LEU A CA 1
ATOM 629 C C . LEU A 1 81 ? -3.695 19.281 -6.098 1 98.75 81 LEU A C 1
ATOM 631 O O . LEU A 1 81 ? -3.369 20.062 -6.996 1 98.75 81 LEU A O 1
ATOM 635 N N . ARG A 1 82 ? -4.559 18.266 -6.25 1 98.69 82 ARG A N 1
ATOM 636 C CA . ARG A 1 82 ? -5.09 17.984 -7.578 1 98.69 82 ARG A CA 1
ATOM 637 C C . ARG A 1 82 ? -6.086 19.047 -8.016 1 98.69 82 ARG A C 1
ATOM 639 O O . ARG A 1 82 ? -6.016 19.547 -9.141 1 98.69 82 ARG A O 1
ATOM 646 N N . ASN A 1 83 ? -6.984 19.422 -7.137 1 97.94 83 ASN A N 1
ATOM 647 C CA . ASN A 1 83 ? -8.156 20.188 -7.57 1 97.94 83 ASN A CA 1
ATOM 648 C C . ASN A 1 83 ? -7.938 21.688 -7.41 1 97.94 83 ASN A C 1
ATOM 650 O O . ASN A 1 83 ? -8.422 22.484 -8.219 1 97.94 83 ASN A O 1
ATOM 654 N N . ARG A 1 84 ? -7.23 22.109 -6.367 1 96.81 84 ARG A N 1
ATOM 655 C CA . ARG A 1 84 ? -7.027 23.531 -6.141 1 96.81 84 ARG A CA 1
ATOM 656 C C . ARG A 1 84 ? -5.777 24.031 -6.863 1 96.81 84 ARG A C 1
ATOM 658 O O . ARG A 1 84 ? -5.777 25.125 -7.434 1 96.81 84 ARG A O 1
ATOM 665 N N . PHE A 1 85 ? -4.754 23.156 -6.895 1 97.5 85 PHE A N 1
ATOM 666 C CA . PHE A 1 85 ? -3.484 23.641 -7.418 1 97.5 85 PHE A CA 1
ATOM 667 C C . PHE A 1 85 ? -3.16 22.984 -8.75 1 97.5 85 PHE A C 1
ATOM 669 O O . PHE A 1 85 ? -2.109 23.234 -9.344 1 97.5 85 PHE A O 1
ATOM 676 N N . HIS A 1 86 ? -4.012 22.078 -9.219 1 97.38 86 HIS A N 1
ATOM 677 C CA . HIS A 1 86 ? -3.865 21.422 -10.508 1 97.38 86 HIS A CA 1
ATOM 678 C C . HIS A 1 86 ? -2.518 20.719 -10.617 1 97.38 86 HIS A C 1
ATOM 680 O O . HIS A 1 86 ? -1.834 20.828 -11.641 1 97.38 86 HIS A O 1
ATOM 686 N N . PHE A 1 87 ? -2.129 20.188 -9.523 1 98.25 87 PHE A N 1
ATOM 687 C CA . PHE A 1 87 ? -0.892 19.422 -9.453 1 98.25 87 PHE A CA 1
ATOM 688 C C . PHE A 1 87 ? -0.958 18.203 -10.375 1 98.25 87 PHE A C 1
ATOM 690 O O . PHE A 1 87 ? -1.935 17.453 -10.352 1 98.25 87 PHE A O 1
ATOM 697 N N . LYS A 1 88 ? 0.129 17.984 -11.188 1 98.31 88 LYS A N 1
ATOM 698 C CA . LYS A 1 88 ? 0.121 16.906 -12.18 1 98.31 88 LYS A CA 1
ATOM 699 C C . LYS A 1 88 ? 1.199 15.867 -11.867 1 98.31 88 LYS A C 1
ATOM 701 O O . LYS A 1 88 ? 1.307 14.852 -12.562 1 98.31 88 LYS A O 1
ATOM 706 N N . GLY A 1 89 ? 1.995 16.109 -10.844 1 98.56 89 GLY A N 1
ATOM 707 C CA . GLY A 1 89 ? 3.018 15.156 -10.445 1 98.56 89 GLY A CA 1
ATOM 708 C C . GLY A 1 89 ? 2.447 13.891 -9.836 1 98.56 89 GLY A C 1
ATOM 709 O O . GLY A 1 89 ? 1.234 13.672 -9.867 1 98.56 89 GLY A O 1
ATOM 710 N N . GLU A 1 90 ? 3.318 13.039 -9.344 1 98.69 90 GLU A N 1
ATOM 711 C CA . GLU A 1 90 ? 2.916 11.75 -8.781 1 98.69 90 GLU A CA 1
ATOM 712 C C . GLU A 1 90 ? 2.65 11.867 -7.281 1 98.69 90 GLU A C 1
ATOM 714 O O . GLU A 1 90 ? 3.377 12.562 -6.566 1 98.69 90 GLU A O 1
ATOM 719 N N . ILE A 1 91 ? 1.573 11.258 -6.84 1 98.94 91 ILE A N 1
ATOM 720 C CA . ILE A 1 91 ? 1.26 11.219 -5.418 1 98.94 91 ILE A CA 1
ATOM 721 C C . ILE A 1 91 ? 1.1 9.773 -4.965 1 98.94 91 ILE A C 1
ATOM 723 O O . ILE A 1 91 ? 0.328 9.016 -5.555 1 98.94 91 ILE A O 1
ATOM 727 N N . ASP A 1 92 ? 1.906 9.359 -4.023 1 98.94 92 ASP A N 1
ATOM 728 C CA . ASP A 1 92 ? 1.623 8.188 -3.199 1 98.94 92 ASP A CA 1
ATOM 729 C C . ASP A 1 92 ? 0.96 8.594 -1.883 1 98.94 92 ASP A C 1
ATOM 731 O O . ASP A 1 92 ? 1.284 9.641 -1.314 1 98.94 92 ASP A O 1
ATOM 735 N N . ILE A 1 93 ? 0.022 7.777 -1.422 1 98.94 93 ILE A N 1
ATOM 736 C CA . ILE A 1 93 ? -0.603 8.039 -0.13 1 98.94 93 ILE A CA 1
ATOM 737 C C . ILE A 1 93 ? -0.36 6.863 0.81 1 98.94 93 ILE A C 1
ATOM 739 O O . ILE A 1 93 ? -0.39 5.703 0.384 1 98.94 93 ILE A O 1
ATOM 743 N N . LEU A 1 94 ? -0.006 7.16 2.055 1 98.94 94 LEU A N 1
ATOM 744 C CA . LEU A 1 94 ? 0.275 6.156 3.074 1 98.94 94 LEU A CA 1
ATOM 745 C C . LEU A 1 94 ? -0.478 6.465 4.363 1 98.94 94 LEU A C 1
ATOM 747 O O . LEU A 1 94 ? -0.474 7.605 4.832 1 98.94 94 LEU A O 1
ATOM 751 N N . ASP A 1 95 ? -1.202 5.562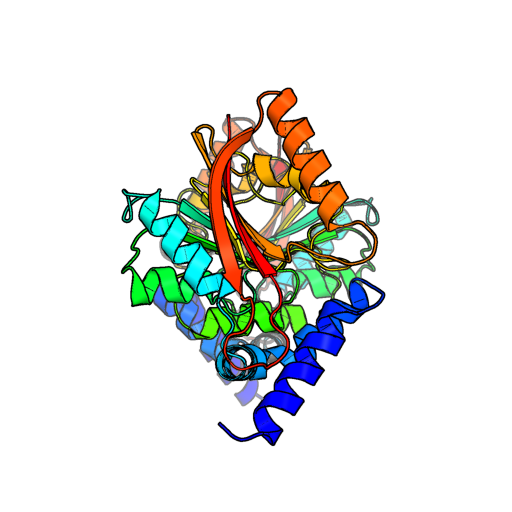 4.898 1 98.81 95 ASP A N 1
ATOM 752 C CA . ASP A 1 95 ? -1.925 5.641 6.164 1 98.81 95 ASP A CA 1
ATOM 753 C C . ASP A 1 95 ? -2.043 4.262 6.812 1 98.81 95 ASP A C 1
ATOM 755 O O . ASP A 1 95 ? -1.935 3.238 6.137 1 98.81 95 ASP A O 1
ATOM 759 N N . ALA A 1 96 ? -2.229 4.262 8.109 1 98.38 96 ALA A N 1
ATOM 760 C CA . ALA A 1 96 ? -2.371 2.994 8.82 1 98.38 96 ALA A CA 1
ATOM 761 C C . ALA A 1 96 ? -3.773 2.422 8.648 1 98.38 96 ALA A C 1
ATOM 763 O O . ALA A 1 96 ? -3.986 1.218 8.812 1 98.38 96 ALA A O 1
ATOM 764 N N . ASN A 1 97 ? -4.703 3.268 8.359 1 98.56 97 ASN A N 1
ATOM 765 C CA . ASN A 1 97 ? -6.105 2.863 8.375 1 98.56 97 ASN A CA 1
ATOM 766 C C . ASN A 1 97 ? -6.617 2.562 6.973 1 98.56 97 ASN A C 1
ATOM 768 O O . ASN A 1 97 ? -6.688 3.457 6.125 1 98.56 97 ASN A O 1
ATOM 772 N N . MET A 1 98 ? -7.039 1.354 6.719 1 98.62 98 MET A N 1
ATOM 773 C CA . MET A 1 98 ? -7.441 0.91 5.387 1 98.62 98 MET A CA 1
ATOM 774 C C . MET A 1 98 ? -8.758 1.562 4.969 1 98.62 98 MET A C 1
ATOM 776 O O . MET A 1 98 ? -8.961 1.859 3.791 1 98.62 98 MET A O 1
ATOM 780 N N . ASN A 1 99 ? -9.695 1.725 5.895 1 98.69 99 ASN A N 1
ATOM 781 C CA . ASN A 1 99 ? -10.969 2.355 5.555 1 98.69 99 ASN A CA 1
ATOM 782 C C . ASN A 1 99 ? -10.773 3.801 5.105 1 98.69 99 ASN A C 1
ATOM 784 O O . ASN A 1 99 ? -11.438 4.266 4.18 1 98.69 99 ASN A O 1
ATOM 788 N N . MET A 1 100 ? -9.867 4.496 5.762 1 98.81 100 MET A N 1
ATOM 789 C CA . MET A 1 100 ? -9.523 5.852 5.344 1 98.81 100 MET A CA 1
ATOM 790 C C . MET A 1 100 ? -8.938 5.852 3.936 1 98.81 100 MET A C 1
ATOM 792 O O . MET A 1 100 ? -9.344 6.648 3.092 1 98.81 100 MET A O 1
ATOM 796 N N . LEU A 1 101 ? -8.062 4.918 3.682 1 98.94 101 LEU A N 1
ATOM 797 C CA . LEU A 1 101 ? -7.418 4.832 2.375 1 98.94 101 LEU A CA 1
ATOM 798 C C . LEU A 1 101 ? -8.43 4.449 1.296 1 98.94 101 LEU A C 1
ATOM 800 O O . LEU A 1 101 ? -8.312 4.891 0.15 1 98.94 101 LEU A O 1
ATOM 804 N N . TYR A 1 102 ? -9.344 3.629 1.646 1 98.75 102 TYR A N 1
ATOM 805 C CA . TYR A 1 102 ? -10.367 3.248 0.684 1 98.75 102 TYR A CA 1
ATOM 806 C C . TYR A 1 102 ? -11.227 4.449 0.299 1 98.75 102 TYR A C 1
ATOM 808 O O . TYR A 1 102 ? -11.602 4.602 -0.865 1 98.75 102 TYR A O 1
ATOM 816 N N . GLU A 1 103 ? -11.555 5.336 1.286 1 98.75 103 GLU A N 1
ATOM 817 C CA . GLU A 1 103 ? -12.227 6.59 0.975 1 98.75 103 GLU A CA 1
ATOM 818 C C . GLU A 1 103 ? -11.391 7.445 0.029 1 98.75 103 GLU A C 1
ATOM 820 O O . GLU A 1 103 ? -11.93 8.102 -0.868 1 98.75 103 GLU A O 1
ATOM 825 N N . ALA A 1 104 ? -10.102 7.449 0.279 1 98.88 104 ALA A N 1
ATOM 826 C CA . ALA A 1 104 ? -9.219 8.203 -0.6 1 98.88 104 ALA A CA 1
ATOM 827 C C . ALA A 1 104 ? -9.258 7.656 -2.023 1 98.88 104 ALA A C 1
ATOM 829 O O . ALA A 1 104 ? -9.328 8.422 -2.988 1 98.88 104 ALA A O 1
ATOM 830 N N . TYR A 1 105 ? -9.188 6.355 -2.115 1 98.62 105 TYR A N 1
ATOM 831 C CA . TYR A 1 105 ? -9.227 5.68 -3.406 1 98.62 105 TYR A CA 1
ATOM 832 C C . TYR A 1 105 ? -10.469 6.078 -4.195 1 98.62 105 TYR A C 1
ATOM 834 O O . TYR A 1 105 ? -10.398 6.305 -5.406 1 98.62 105 TYR A O 1
ATOM 842 N N . GLN A 1 106 ? -11.562 6.23 -3.521 1 97.88 106 GLN A N 1
ATOM 843 C CA . GLN A 1 106 ? -12.852 6.488 -4.16 1 97.88 106 GLN A CA 1
ATOM 844 C C . GLN A 1 106 ? -12.891 7.891 -4.762 1 97.88 106 GLN A C 1
ATOM 846 O O . GLN A 1 106 ? -13.742 8.188 -5.602 1 97.88 106 GLN A O 1
ATOM 851 N N . LYS A 1 107 ? -11.984 8.688 -4.41 1 98.25 107 LYS A N 1
ATOM 852 C CA . LYS A 1 107 ? -11.984 10.062 -4.91 1 98.25 107 LYS A CA 1
ATOM 853 C C . LYS A 1 107 ? -11.328 10.141 -6.285 1 98.25 107 LYS A C 1
ATOM 855 O O . LYS A 1 107 ? -11.383 11.188 -6.941 1 98.25 107 LYS A O 1
ATOM 860 N N . ASP A 1 108 ? -10.664 9.078 -6.703 1 97.06 108 ASP A N 1
ATOM 861 C CA . ASP A 1 108 ? -10.094 8.977 -8.039 1 97.06 108 ASP A CA 1
ATOM 862 C C . ASP A 1 108 ? -9.133 10.133 -8.32 1 97.06 108 ASP A C 1
ATOM 864 O O . ASP A 1 108 ? -9.289 10.852 -9.312 1 97.06 108 ASP A O 1
ATOM 868 N N . LEU A 1 109 ? -8.141 10.289 -7.434 1 98.25 109 LEU A N 1
ATOM 869 C CA . LEU A 1 109 ? -7.199 11.398 -7.5 1 98.25 109 LEU A CA 1
ATOM 870 C C . LEU A 1 109 ? -5.93 10.984 -8.242 1 98.25 109 LEU A C 1
ATOM 872 O O . LEU A 1 109 ? -4.914 11.68 -8.172 1 98.25 109 LEU A O 1
ATOM 876 N N . ASN A 1 110 ? -5.941 9.805 -8.867 1 97.44 110 ASN A N 1
ATOM 877 C CA . ASN A 1 110 ? -4.828 9.289 -9.664 1 97.44 110 ASN A CA 1
ATOM 878 C C . ASN A 1 110 ? -3.592 9.055 -8.797 1 97.44 110 ASN A C 1
ATOM 880 O O . ASN A 1 110 ? -2.502 9.523 -9.133 1 97.44 110 ASN A O 1
ATOM 884 N N . PHE A 1 111 ? -3.793 8.43 -7.695 1 98.69 111 PHE A N 1
ATOM 885 C CA . PHE A 1 111 ? -2.654 7.988 -6.895 1 98.69 111 PHE A CA 1
ATOM 886 C C . PHE A 1 111 ? -1.786 7.012 -7.68 1 98.69 111 PHE A C 1
ATOM 888 O O . PHE A 1 111 ? -2.301 6.117 -8.352 1 98.69 111 PHE A O 1
ATOM 895 N N . ARG A 1 112 ? -0.472 7.23 -7.57 1 98.5 112 ARG A N 1
ATOM 896 C CA . ARG A 1 112 ? 0.434 6.223 -8.117 1 98.5 112 ARG A CA 1
ATOM 897 C C . ARG A 1 112 ? 0.408 4.953 -7.27 1 98.5 112 ARG A C 1
ATOM 899 O O . ARG A 1 112 ? 0.303 3.848 -7.805 1 98.5 112 ARG A O 1
ATOM 906 N N . ASN A 1 113 ? 0.504 5.141 -5.941 1 98.75 113 ASN A N 1
ATOM 907 C CA . ASN A 1 113 ? 0.432 4.031 -4.992 1 98.75 113 ASN A CA 1
ATOM 908 C C . ASN A 1 113 ? -0.426 4.387 -3.781 1 98.75 113 ASN A C 1
ATOM 910 O O . ASN A 1 113 ? -0.494 5.551 -3.383 1 98.75 113 ASN A O 1
ATOM 914 N N . ILE A 1 114 ? -1.121 3.418 -3.26 1 98.94 114 ILE A N 1
ATOM 915 C CA . ILE A 1 114 ? -1.814 3.49 -1.979 1 98.94 114 ILE A CA 1
ATOM 916 C C . ILE A 1 114 ? -1.256 2.432 -1.029 1 98.94 114 ILE A C 1
ATOM 918 O O . ILE A 1 114 ? -1.259 1.24 -1.348 1 98.94 114 ILE A O 1
ATOM 922 N N . LEU A 1 115 ? -0.774 2.887 0.151 1 98.88 115 LEU A N 1
ATOM 923 C CA . LEU A 1 115 ? -0.065 1.994 1.062 1 98.88 115 LEU A CA 1
ATOM 924 C C . LEU A 1 115 ? -0.683 2.033 2.455 1 98.88 115 LEU A C 1
ATOM 926 O O . LEU A 1 115 ? -0.684 3.08 3.109 1 98.88 115 LEU A O 1
ATOM 930 N N . ARG A 1 116 ? -1.234 0.936 2.867 1 98.88 116 ARG A N 1
ATOM 931 C CA . ARG A 1 116 ? -1.562 0.789 4.281 1 98.88 116 ARG A CA 1
ATOM 932 C C . ARG A 1 116 ? -0.349 0.321 5.078 1 98.88 116 ARG A C 1
ATOM 934 O O . ARG A 1 116 ? 0.139 -0.793 4.879 1 98.88 116 ARG A O 1
ATOM 941 N N . HIS A 1 117 ? 0.157 1.146 5.93 1 98.56 117 HIS A N 1
ATOM 942 C CA . HIS A 1 117 ? 1.353 0.9 6.73 1 98.56 117 HIS A CA 1
ATOM 943 C C . HIS A 1 117 ? 1.258 1.59 8.086 1 98.56 117 HIS A C 1
ATOM 945 O O . HIS A 1 117 ? 0.865 2.756 8.172 1 98.56 117 HIS A O 1
ATOM 951 N N . PHE A 1 118 ? 1.533 0.885 9.164 1 97.62 118 PHE A N 1
ATOM 952 C CA . PHE A 1 118 ? 1.61 1.466 10.5 1 97.62 118 PHE A CA 1
ATOM 953 C C . PHE A 1 118 ? 3.008 2.012 10.773 1 97.62 118 PHE A C 1
ATOM 955 O O . PHE A 1 118 ? 3.961 1.244 10.914 1 97.62 118 PHE A O 1
ATOM 962 N N . VAL A 1 119 ? 3.133 3.305 10.844 1 97.62 119 VAL A N 1
ATOM 963 C CA . VAL A 1 119 ? 4.426 3.93 11.102 1 97.62 119 VAL A CA 1
ATOM 964 C C . VAL A 1 119 ? 4.836 3.693 12.555 1 97.62 119 VAL A C 1
ATOM 966 O O . VAL A 1 119 ? 4.211 4.227 13.477 1 97.62 119 VAL A O 1
ATOM 969 N N . THR A 1 120 ? 5.902 2.965 12.742 1 95.25 120 THR A N 1
ATOM 970 C CA . THR A 1 120 ? 6.387 2.648 14.078 1 95.25 120 THR A CA 1
ATOM 971 C C . THR A 1 120 ? 7.34 3.73 14.578 1 95.25 120 THR A C 1
ATOM 973 O O . THR A 1 120 ? 7.555 4.734 13.898 1 95.25 120 THR A O 1
ATOM 976 N N . GLU A 1 121 ? 7.855 3.508 15.734 1 96.44 121 GLU A N 1
ATOM 977 C CA . GLU A 1 121 ? 8.766 4.461 16.359 1 96.44 121 GLU A CA 1
ATOM 978 C C . GLU A 1 121 ? 10.031 4.641 15.531 1 96.44 121 GLU A C 1
ATOM 980 O O . GLU A 1 121 ? 10.648 5.711 15.547 1 96.44 121 GLU A O 1
ATOM 985 N N . THR A 1 122 ? 10.367 3.623 14.742 1 95.94 122 THR A N 1
ATOM 986 C CA . THR A 1 122 ? 11.586 3.701 13.953 1 95.94 122 THR A CA 1
ATOM 987 C C . THR A 1 122 ? 11.398 4.637 12.758 1 95.94 122 THR A C 1
ATOM 989 O O . THR A 1 122 ? 12.359 5.223 12.266 1 95.94 122 THR A O 1
ATOM 992 N N . GLY A 1 123 ? 10.164 4.695 12.297 1 97.19 123 GLY A N 1
ATOM 993 C CA . GLY A 1 123 ? 9.859 5.543 11.156 1 97.19 123 GLY A CA 1
ATOM 994 C C . GLY A 1 123 ? 10.273 4.934 9.828 1 97.19 123 GLY A C 1
ATOM 995 O O . GLY A 1 123 ? 10.102 5.547 8.773 1 97.19 123 GLY A O 1
ATOM 996 N N . ASN A 1 124 ? 10.867 3.732 9.945 1 96.31 124 ASN A N 1
ATOM 997 C CA . ASN A 1 124 ? 11.219 3.053 8.703 1 96.31 124 ASN A CA 1
ATOM 998 C C . ASN A 1 124 ? 9.977 2.682 7.898 1 96.31 124 ASN A C 1
ATOM 1000 O O . ASN A 1 124 ? 9.117 1.944 8.383 1 96.31 124 ASN A O 1
ATOM 1004 N N . LEU A 1 125 ? 9.93 3.26 6.762 1 98.31 125 LEU A N 1
ATOM 1005 C CA . LEU A 1 125 ? 8.844 2.926 5.852 1 98.31 125 LEU A CA 1
ATOM 1006 C C . LEU A 1 125 ? 9.242 1.79 4.914 1 98.31 125 LEU A C 1
ATOM 1008 O O . LEU A 1 125 ? 10.43 1.589 4.648 1 98.31 125 LEU A O 1
ATOM 1012 N N . PRO A 1 126 ? 8.297 1.004 4.449 1 97.94 126 PRO A N 1
ATOM 1013 C CA . PRO A 1 126 ? 8.609 -0.074 3.508 1 97.94 126 PRO A CA 1
ATOM 1014 C C . PRO A 1 126 ? 8.883 0.437 2.096 1 97.94 126 PRO A C 1
ATOM 1016 O O . PRO A 1 126 ? 8.414 -0.155 1.118 1 97.94 126 PRO A O 1
ATOM 1019 N N . LEU A 1 127 ? 9.406 1.538 1.929 1 98.56 127 LEU A N 1
ATOM 1020 C CA . LEU A 1 127 ? 9.648 2.227 0.666 1 98.56 127 LEU A CA 1
ATOM 1021 C C . LEU A 1 127 ? 11.148 2.385 0.412 1 98.56 127 LEU A C 1
ATOM 1023 O O . LEU A 1 127 ? 11.945 2.393 1.354 1 98.56 127 LEU A O 1
ATOM 1027 N N . ALA A 1 128 ? 11.453 2.465 -0.844 1 97.88 128 ALA A N 1
ATOM 1028 C CA . ALA A 1 128 ? 12.844 2.742 -1.205 1 97.88 128 ALA A CA 1
ATOM 1029 C C . ALA A 1 128 ? 13.273 4.113 -0.695 1 97.88 128 ALA A C 1
ATOM 1031 O O . ALA A 1 128 ? 12.445 5.004 -0.506 1 97.88 128 ALA A O 1
ATOM 1032 N N . ASP A 1 129 ? 14.547 4.273 -0.433 1 97.94 129 ASP A N 1
ATOM 1033 C CA . ASP A 1 129 ? 15.094 5.555 -0 1 97.94 129 ASP A CA 1
ATOM 1034 C C . ASP A 1 129 ? 15.008 6.594 -1.119 1 97.94 129 ASP A C 1
ATOM 1036 O O . ASP A 1 129 ? 15.031 6.242 -2.301 1 97.94 129 ASP A O 1
ATOM 1040 N N . GLU A 1 130 ? 14.836 7.812 -0.763 1 98.5 130 GLU A N 1
ATOM 1041 C CA . GLU A 1 130 ? 14.961 8.969 -1.649 1 98.5 130 GLU A CA 1
ATOM 1042 C C . GLU A 1 130 ? 14.023 8.844 -2.85 1 98.5 130 GLU A C 1
ATOM 1044 O O . GLU A 1 130 ? 14.43 9.086 -3.988 1 98.5 130 GLU A O 1
ATOM 1049 N N . MET A 1 131 ? 12.852 8.453 -2.545 1 98.25 131 MET A N 1
ATOM 1050 C CA . MET A 1 131 ? 11.859 8.273 -3.604 1 98.25 131 MET A CA 1
ATOM 1051 C C . MET A 1 131 ? 11.102 9.57 -3.869 1 98.25 131 MET A C 1
ATOM 1053 O O . MET A 1 131 ? 10.617 9.797 -4.977 1 98.25 131 MET A O 1
ATOM 1057 N N . TYR A 1 132 ? 11.008 10.43 -2.885 1 98.88 132 TYR A N 1
ATOM 1058 C CA . TYR A 1 132 ? 10.047 11.523 -2.986 1 98.88 132 TYR A CA 1
ATOM 1059 C C . TYR A 1 132 ? 10.758 12.875 -2.965 1 98.88 132 TYR A C 1
ATOM 1061 O O . TYR A 1 132 ? 11.734 13.062 -2.234 1 98.88 132 TYR A O 1
ATOM 1069 N N . ASP A 1 133 ? 10.227 13.812 -3.719 1 98.94 133 ASP A N 1
ATOM 1070 C CA . ASP A 1 133 ? 10.641 15.203 -3.637 1 98.94 133 ASP A CA 1
ATOM 1071 C C . ASP A 1 133 ? 10.047 15.883 -2.402 1 98.94 133 ASP A C 1
ATOM 1073 O O . ASP A 1 133 ? 10.664 16.78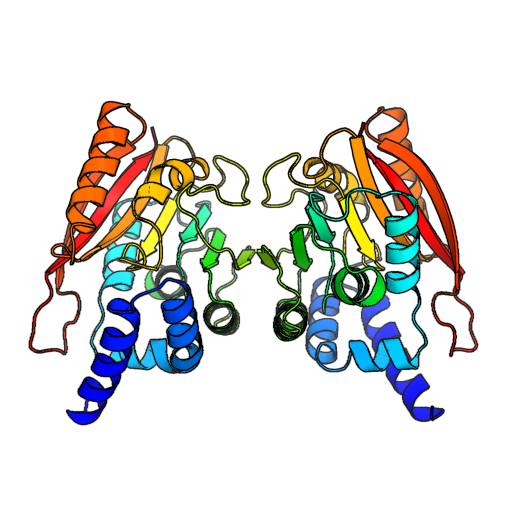1 -1.829 1 98.94 133 ASP A O 1
ATOM 1077 N N . VAL A 1 134 ? 8.898 15.43 -2.039 1 98.94 134 VAL A N 1
ATOM 1078 C CA . VAL A 1 134 ? 8.188 16.031 -0.917 1 98.94 134 VAL A CA 1
ATOM 1079 C C . VAL A 1 134 ? 7.469 14.953 -0.113 1 98.94 134 VAL A C 1
ATOM 1081 O O . VAL A 1 134 ? 6.836 14.07 -0.685 1 98.94 134 VAL A O 1
ATOM 1084 N N . VAL A 1 135 ? 7.617 15 1.141 1 98.94 135 VAL A N 1
ATOM 1085 C CA . VAL A 1 135 ? 6.719 14.32 2.064 1 98.94 135 VAL A CA 1
ATOM 1086 C C . VAL A 1 135 ? 5.828 15.344 2.768 1 98.94 135 VAL A C 1
ATOM 1088 O O . VAL A 1 135 ? 6.324 16.312 3.355 1 98.94 135 VAL A O 1
ATOM 1091 N N . ALA A 1 136 ? 4.555 15.188 2.645 1 98.94 136 ALA A N 1
ATOM 1092 C CA . ALA A 1 136 ? 3.562 16.078 3.242 1 98.94 136 ALA A CA 1
ATOM 1093 C C . ALA A 1 136 ? 2.689 15.336 4.246 1 98.94 136 ALA A C 1
ATOM 1095 O O . ALA A 1 136 ? 2.141 14.273 3.934 1 98.94 136 ALA A O 1
ATOM 1096 N N . SER A 1 137 ? 2.576 15.867 5.426 1 98.88 137 SER A N 1
ATOM 1097 C CA . SER A 1 137 ? 1.793 15.234 6.484 1 98.88 137 SER A CA 1
ATOM 1098 C C . SER A 1 137 ? 0.935 16.25 7.219 1 98.88 137 SER A C 1
ATOM 1100 O O . SER A 1 137 ? 1.457 17.109 7.949 1 98.88 137 SER A O 1
ATOM 1102 N N . ALA A 1 138 ? -0.37 16.156 7.094 1 98.62 138 ALA A N 1
ATOM 1103 C CA . ALA A 1 138 ? -1.284 17.109 7.715 1 98.62 138 ALA A CA 1
ATOM 1104 C C . ALA A 1 138 ? -1.967 16.5 8.938 1 98.62 138 ALA A C 1
ATOM 1106 O O . ALA A 1 138 ? -2.891 15.695 8.805 1 98.62 138 ALA A O 1
ATOM 1107 N N . GLY A 1 139 ? -1.549 16.922 10.062 1 96.12 139 GLY A N 1
ATOM 1108 C CA . GLY A 1 139 ? -2.293 16.625 11.273 1 96.12 139 GLY A CA 1
ATOM 1109 C C . GLY A 1 139 ? -2.088 15.203 11.773 1 96.12 139 GLY A C 1
ATOM 1110 O O . GLY A 1 139 ? -2.918 14.68 12.516 1 96.12 139 GLY A O 1
ATOM 1111 N N . ALA A 1 140 ? -0.997 14.57 11.359 1 96.38 140 ALA A N 1
ATOM 1112 C CA . ALA A 1 140 ? -0.841 13.164 11.703 1 96.38 140 ALA A CA 1
ATOM 1113 C C . ALA A 1 140 ? 0.191 12.977 12.812 1 96.38 140 ALA A C 1
ATOM 1115 O O . ALA A 1 140 ? 0.242 11.93 13.453 1 96.38 140 ALA A O 1
ATOM 1116 N N . PHE A 1 141 ? 1.016 14 13.07 1 95.19 141 PHE A N 1
ATOM 1117 C CA . PHE A 1 141 ? 2.002 13.945 14.148 1 95.19 141 PHE A CA 1
ATOM 1118 C C . PHE A 1 141 ? 1.374 14.328 15.484 1 95.19 141 PHE A C 1
ATOM 1120 O O . PHE A 1 141 ? 1.608 15.422 15.992 1 95.19 141 PHE A O 1
ATOM 1127 N N . ILE A 1 142 ? 0.614 13.445 16.094 1 93.94 142 ILE A N 1
ATOM 1128 C CA . ILE A 1 142 ? -0.028 13.609 17.391 1 93.94 142 ILE A CA 1
ATOM 1129 C C . ILE A 1 142 ? 0.08 12.305 18.188 1 93.94 142 ILE A C 1
ATOM 1131 O O . ILE A 1 142 ? 0.349 11.242 17.625 1 93.94 142 ILE A O 1
ATOM 1135 N N . PRO A 1 143 ? -0.081 12.375 19.469 1 93.56 143 PRO A N 1
ATOM 1136 C CA . PRO A 1 143 ? 0.044 11.172 20.297 1 93.56 143 PRO A CA 1
ATOM 1137 C C . PRO A 1 143 ? -0.853 10.031 19.828 1 93.56 143 PRO A C 1
ATOM 1139 O O . PRO A 1 143 ? -2.006 10.266 19.453 1 93.56 143 PRO A O 1
ATOM 1142 N N . ASN A 1 144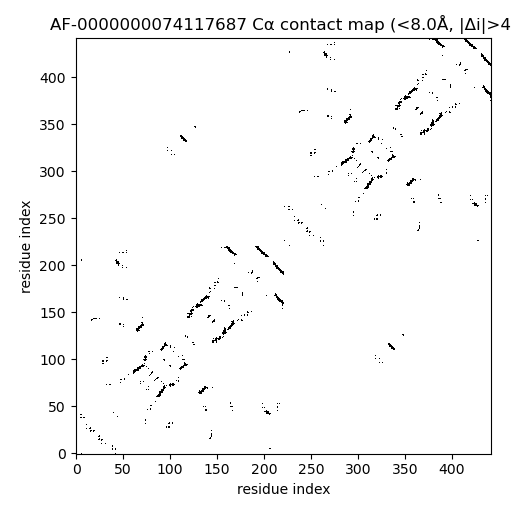 ? -0.285 8.789 19.766 1 94.31 144 ASN A N 1
ATOM 1143 C CA . ASN A 1 144 ? -0.985 7.547 19.453 1 94.31 144 ASN A CA 1
ATOM 1144 C C . ASN A 1 144 ? -1.36 7.469 17.984 1 94.31 144 ASN A C 1
ATOM 1146 O O . ASN A 1 144 ? -2.189 6.648 17.594 1 94.31 144 ASN A O 1
ATOM 1150 N N . HIS A 1 145 ? -0.817 8.242 17.094 1 95.62 145 HIS A N 1
ATOM 1151 C CA . HIS A 1 145 ? -0.907 8.188 15.641 1 95.62 145 HIS A CA 1
ATOM 1152 C C . HIS A 1 145 ? 0.465 7.965 15.016 1 95.62 145 HIS A C 1
ATOM 1154 O O . HIS A 1 145 ? 1.013 6.863 15.078 1 95.62 145 HIS A O 1
ATOM 1160 N N . ILE A 1 146 ? 1.12 8.984 14.547 1 96.12 146 ILE A N 1
ATOM 1161 C CA . ILE A 1 146 ? 2.504 8.852 14.094 1 96.12 146 ILE A CA 1
ATOM 1162 C C . ILE A 1 146 ? 3.449 9.203 15.242 1 96.12 146 ILE A C 1
ATOM 1164 O O . ILE A 1 146 ? 3.344 10.273 15.844 1 96.12 146 ILE A O 1
ATOM 1168 N N . SER A 1 147 ? 4.32 8.305 15.531 1 95.31 147 SER A N 1
ATOM 1169 C CA . SER A 1 147 ? 5.234 8.492 16.656 1 95.31 147 SER A CA 1
ATOM 1170 C C . SER A 1 147 ? 6.145 9.695 16.422 1 95.31 147 SER A C 1
ATOM 1172 O O . SER A 1 147 ? 6.59 9.945 15.305 1 95.31 147 SER A O 1
ATOM 1174 N N . VAL A 1 148 ? 6.453 10.359 17.5 1 94.5 148 VAL A N 1
ATOM 1175 C CA . VAL A 1 148 ? 7.258 11.578 17.422 1 94.5 148 VAL A CA 1
ATOM 1176 C C . VAL A 1 148 ? 8.68 11.227 17 1 94.5 148 VAL A C 1
ATOM 1178 O O . VAL A 1 148 ? 9.344 12.016 16.328 1 94.5 148 VAL A O 1
ATOM 1181 N N . THR A 1 149 ? 9.109 10 17.312 1 97.38 149 THR A N 1
ATOM 1182 C CA . THR A 1 149 ? 10.477 9.594 16.984 1 97.38 149 THR A CA 1
ATOM 1183 C C . THR A 1 149 ? 10.562 9.078 15.555 1 97.38 149 THR A C 1
ATOM 1185 O O . THR A 1 149 ? 11.656 8.898 15.016 1 97.38 149 THR A O 1
ATOM 1188 N N . SER A 1 150 ? 9.422 8.898 14.898 1 98.06 150 SER A N 1
ATOM 1189 C CA . SER A 1 150 ? 9.406 8.297 13.57 1 98.06 150 SER A CA 1
ATOM 1190 C C . SER A 1 150 ? 10.062 9.203 12.539 1 98.06 150 SER A C 1
ATOM 1192 O O . SER A 1 150 ? 10.453 8.75 11.461 1 98.06 150 SER A O 1
ATOM 1194 N N . ILE A 1 151 ? 10.211 10.461 12.852 1 98.25 151 ILE A N 1
ATOM 1195 C CA . ILE A 1 151 ? 10.758 11.43 11.906 1 98.25 151 ILE A CA 1
ATOM 1196 C C . ILE A 1 151 ? 12.172 11.031 11.508 1 98.25 151 ILE A C 1
ATOM 1198 O O . ILE A 1 151 ? 12.602 11.289 10.383 1 98.25 151 ILE A O 1
ATOM 1202 N N . PHE A 1 152 ? 12.875 10.328 12.344 1 98.44 152 PHE A N 1
ATOM 1203 C CA . PHE A 1 152 ? 14.258 9.93 12.094 1 98.44 152 PHE A CA 1
ATOM 1204 C C . PHE A 1 152 ? 14.328 8.938 10.945 1 98.44 152 PHE A C 1
ATOM 1206 O O . PHE A 1 152 ? 15.32 8.898 10.211 1 98.44 152 PHE A O 1
ATOM 1213 N N . GLY A 1 153 ? 13.305 8.133 10.82 1 98.44 153 GLY A N 1
ATOM 1214 C CA . GLY A 1 153 ? 13.242 7.188 9.719 1 98.44 153 GLY A CA 1
ATOM 1215 C C . GLY A 1 153 ? 12.531 7.73 8.5 1 98.44 153 GLY A C 1
ATOM 1216 O O . GLY A 1 153 ? 12.93 7.453 7.363 1 98.44 153 GLY A O 1
ATOM 1217 N N . ILE A 1 154 ? 11.508 8.555 8.695 1 98.69 154 ILE A N 1
ATOM 1218 C CA . ILE A 1 154 ? 10.641 9.055 7.637 1 98.69 154 ILE A CA 1
ATOM 1219 C C . ILE A 1 154 ? 11.461 9.875 6.645 1 98.69 154 ILE A C 1
ATOM 1221 O O . ILE A 1 154 ? 11.211 9.828 5.438 1 98.69 154 ILE A O 1
ATOM 1225 N N . ILE A 1 155 ? 12.477 10.531 7.082 1 98.75 155 ILE A N 1
ATOM 1226 C CA . ILE A 1 155 ? 13.219 11.453 6.227 1 98.75 155 ILE A CA 1
ATOM 1227 C C . ILE A 1 155 ? 14.016 10.664 5.184 1 98.75 155 ILE A C 1
ATOM 1229 O O . ILE A 1 155 ? 14.492 11.234 4.195 1 98.75 155 ILE A O 1
ATOM 1233 N N . ASN A 1 156 ? 14.203 9.328 5.379 1 98.56 156 ASN A N 1
ATOM 1234 C CA . ASN A 1 156 ? 15 8.516 4.469 1 98.56 156 ASN A CA 1
ATOM 1235 C C . ASN A 1 156 ? 14.344 8.398 3.098 1 98.56 156 ASN A C 1
ATOM 1237 O O . ASN A 1 156 ? 15.031 8.188 2.094 1 98.56 156 ASN A O 1
ATOM 1241 N N . VAL A 1 157 ? 13.062 8.586 3.006 1 98.81 157 VAL A N 1
ATOM 1242 C CA . VAL A 1 157 ? 12.375 8.414 1.73 1 98.81 157 VAL A CA 1
ATOM 1243 C C . VAL A 1 157 ? 12.383 9.727 0.951 1 98.81 157 VAL A C 1
ATOM 1245 O O . VAL A 1 157 ? 11.953 9.773 -0.204 1 98.81 157 VAL A O 1
ATOM 1248 N N . ILE A 1 158 ? 12.836 10.773 1.611 1 98.88 158 ILE A N 1
ATOM 1249 C CA . ILE A 1 158 ? 12.906 12.078 0.959 1 98.88 158 ILE A CA 1
ATOM 1250 C C . ILE A 1 158 ? 14.227 12.203 0.203 1 98.88 158 ILE A C 1
ATOM 1252 O O . ILE A 1 158 ? 15.289 11.914 0.75 1 98.88 158 ILE A O 1
ATOM 1256 N N . LYS A 1 159 ? 14.148 12.578 -1.043 1 98.81 159 LYS A N 1
ATOM 1257 C CA . LYS A 1 159 ? 15.359 12.883 -1.802 1 98.81 159 LYS A CA 1
ATOM 1258 C C . LYS A 1 159 ? 16.188 13.969 -1.119 1 98.81 159 LYS A C 1
ATOM 1260 O O . LYS A 1 159 ? 15.625 14.859 -0.469 1 98.81 159 LYS A O 1
ATOM 1265 N N . ARG A 1 160 ? 17.547 13.898 -1.341 1 98.5 160 ARG A N 1
ATOM 1266 C CA . ARG A 1 160 ? 18.344 15.055 -0.933 1 98.5 160 ARG A CA 1
ATOM 1267 C C . ARG A 1 160 ? 17.859 16.328 -1.623 1 98.5 160 ARG A C 1
ATOM 1269 O O . ARG A 1 160 ? 17.609 16.328 -2.83 1 98.5 160 ARG A O 1
ATOM 1276 N N . GLY A 1 161 ? 17.672 17.344 -0.814 1 98.62 161 GLY A N 1
ATOM 1277 C CA . GLY A 1 161 ? 17.156 18.594 -1.346 1 98.62 161 GLY A CA 1
ATOM 1278 C C . GLY A 1 161 ? 15.641 18.672 -1.325 1 98.62 161 GLY A C 1
ATOM 1279 O O . GLY A 1 161 ? 15.062 19.75 -1.536 1 98.62 161 GLY A O 1
ATOM 1280 N N . GLY A 1 162 ? 15 17.5 -1.07 1 98.81 162 GLY A N 1
ATOM 1281 C CA . GLY A 1 162 ? 13.547 17.469 -1.006 1 98.81 162 GLY A CA 1
ATOM 1282 C C . GLY A 1 162 ? 13 18.109 0.26 1 98.81 162 GLY A C 1
ATOM 1283 O O . GLY A 1 162 ? 13.758 18.578 1.108 1 98.81 162 GLY A O 1
ATOM 1284 N N . LEU A 1 163 ? 11.672 18.125 0.379 1 98.94 163 LEU A N 1
ATOM 1285 C CA . LEU A 1 163 ? 11.07 18.875 1.476 1 98.94 163 LEU A CA 1
ATOM 1286 C C . LEU A 1 163 ? 10.172 17.969 2.322 1 98.94 163 LEU A C 1
ATOM 1288 O O . LEU A 1 163 ? 9.562 17.031 1.806 1 98.94 163 LEU A O 1
ATOM 1292 N N . LEU A 1 164 ? 10.156 18.266 3.557 1 98.88 164 LEU A N 1
ATOM 1293 C CA . LEU A 1 164 ? 9.18 17.766 4.512 1 98.88 164 LEU A CA 1
ATOM 1294 C C . LEU A 1 164 ? 8.234 18.875 4.957 1 98.88 164 LEU A C 1
ATOM 1296 O O . LEU A 1 164 ? 8.672 19.891 5.488 1 98.88 164 LEU A O 1
ATOM 1300 N N . LEU A 1 165 ? 6.977 18.766 4.684 1 98.94 165 LEU A N 1
ATOM 1301 C CA . LEU A 1 165 ? 5.949 19.672 5.176 1 98.94 165 LEU A CA 1
ATOM 1302 C C . LEU A 1 165 ? 5.074 19 6.219 1 98.94 165 LEU A C 1
ATOM 1304 O O . LEU A 1 165 ? 4.496 17.938 5.957 1 98.94 165 LEU A O 1
ATOM 1308 N N . VAL A 1 166 ? 4.949 19.641 7.367 1 98.69 166 VAL A N 1
ATOM 1309 C CA . VAL A 1 166 ? 4.188 19.047 8.461 1 98.69 166 VAL A CA 1
ATOM 1310 C C . VAL A 1 166 ? 3.295 20.094 9.109 1 98.69 166 VAL A C 1
ATOM 1312 O O . VAL A 1 166 ? 3.734 21.219 9.359 1 98.69 166 VAL A O 1
ATOM 1315 N N . THR A 1 167 ? 2.045 19.75 9.297 1 98.31 167 THR A N 1
ATOM 1316 C CA . THR A 1 167 ? 1.216 20.547 10.195 1 98.31 167 THR A CA 1
ATOM 1317 C C . THR A 1 167 ? 1.051 19.859 11.547 1 98.31 167 THR A C 1
ATOM 1319 O O . THR A 1 167 ? 0.986 18.625 11.609 1 98.31 167 THR A O 1
ATOM 1322 N N . ARG A 1 168 ? 1.007 20.672 12.562 1 95.75 168 ARG A N 1
ATOM 1323 C CA . ARG A 1 168 ? 0.786 20.156 13.914 1 95.75 168 ARG A CA 1
ATOM 1324 C C . ARG A 1 168 ? 0.239 21.234 14.836 1 95.75 168 ARG A C 1
ATOM 1326 O O . ARG A 1 168 ? 0.42 22.438 14.57 1 95.75 168 ARG A O 1
ATOM 1333 N N . ARG A 1 169 ? -0.43 20.766 15.836 1 94.06 169 ARG A N 1
ATOM 1334 C CA . ARG A 1 169 ? -0.812 21.703 16.891 1 94.06 169 ARG A CA 1
ATOM 1335 C C . ARG A 1 169 ? 0.416 22.219 17.625 1 94.06 169 ARG A C 1
ATOM 1337 O O . ARG A 1 169 ? 1.374 21.484 17.859 1 94.06 169 ARG A O 1
ATOM 1344 N N . LEU A 1 170 ? 0.421 23.5 17.953 1 93.31 170 LEU A N 1
ATOM 1345 C CA . LEU A 1 170 ? 1.566 24.109 18.609 1 93.31 170 LEU A CA 1
ATOM 1346 C C . LEU A 1 170 ? 1.6 23.734 20.094 1 93.31 170 LEU A C 1
ATOM 1348 O O . LEU A 1 170 ? 2.672 23.672 20.703 1 93.31 170 LEU A O 1
ATOM 1352 N N . LYS A 1 171 ? 0.455 23.562 20.672 1 85.06 171 LYS A N 1
ATOM 1353 C CA . LYS A 1 171 ? 0.344 23.078 22.031 1 85.06 171 LYS A CA 1
ATOM 1354 C C . LYS A 1 171 ? -0.238 21.672 22.078 1 85.06 171 LYS A C 1
ATOM 1356 O O . LYS A 1 171 ? -1.319 21.422 21.531 1 85.06 171 LYS A O 1
ATOM 1361 N N . THR A 1 172 ? 0.569 20.75 22.359 1 76.88 172 THR A N 1
ATOM 1362 C CA . THR A 1 172 ? 0.087 19.375 22.469 1 76.88 172 THR A CA 1
ATOM 1363 C C . THR A 1 172 ? 0.206 18.875 23.906 1 76.88 172 THR A C 1
ATOM 1365 O O . THR A 1 172 ? 0.853 19.516 24.734 1 76.88 172 THR A O 1
ATOM 1368 N N . THR A 1 173 ? -0.515 17.859 24.031 1 66.69 173 THR A N 1
ATOM 1369 C CA . THR A 1 173 ? -0.488 17.234 25.344 1 66.69 173 THR A CA 1
ATOM 1370 C C . THR A 1 173 ? 0.78 16.406 25.531 1 66.69 173 THR A C 1
ATOM 1372 O O . THR A 1 173 ? 1.393 15.977 24.547 1 66.69 173 THR A O 1
ATOM 1375 N N . GLU A 1 174 ? 1.184 16.469 26.797 1 69.19 174 GLU A N 1
ATOM 1376 C CA . GLU A 1 174 ? 2.057 15.445 27.359 1 69.19 174 GLU A CA 1
ATOM 1377 C C . GLU A 1 174 ? 3.465 15.547 26.781 1 69.19 174 GLU A C 1
ATOM 1379 O O . GLU A 1 174 ? 4.145 14.531 26.609 1 69.19 174 GLU A O 1
ATOM 1384 N N . GLY A 1 175 ? 3.814 16.609 26.125 1 87.62 175 GLY A N 1
ATOM 1385 C CA . GLY A 1 175 ? 5.215 16.766 25.75 1 87.62 175 GLY A CA 1
ATOM 1386 C C . GLY A 1 175 ? 5.5 16.391 24.312 1 87.62 175 GLY A C 1
ATOM 1387 O O . GLY A 1 175 ? 6.609 16.594 23.828 1 87.62 175 GLY A O 1
ATOM 1388 N N . TYR A 1 176 ? 4.582 15.805 23.641 1 91.75 176 TYR A N 1
ATOM 1389 C CA . TYR A 1 176 ? 4.762 15.367 22.266 1 91.75 176 TYR A CA 1
ATOM 1390 C C . TYR A 1 176 ? 5.293 16.5 21.391 1 91.75 176 TYR A C 1
ATOM 1392 O O . TYR A 1 176 ? 6.254 16.328 20.641 1 91.75 176 TYR A O 1
ATOM 1400 N N . GLY A 1 177 ? 4.68 17.625 21.516 1 92.44 177 GLY A N 1
ATOM 1401 C CA . GLY A 1 177 ? 5.102 18.766 20.719 1 92.44 177 GLY A CA 1
ATOM 1402 C C . GLY A 1 177 ? 6.543 19.172 20.969 1 92.44 177 GLY A C 1
ATOM 1403 O O . GLY A 1 177 ? 7.293 19.422 20.031 1 92.44 177 GLY A O 1
ATOM 1404 N N . GLN A 1 178 ? 6.875 19.203 22.203 1 94 178 GLN A N 1
ATOM 1405 C CA . GLN A 1 178 ? 8.242 19.547 22.578 1 94 178 GLN A CA 1
ATOM 1406 C C . GLN A 1 178 ? 9.234 18.516 22.031 1 94 178 GLN A C 1
ATOM 1408 O O . GLN A 1 178 ? 10.297 18.859 21.531 1 94 178 GLN A O 1
ATOM 1413 N N . GLN A 1 179 ? 8.875 17.297 22.188 1 95.44 179 GLN A N 1
ATOM 1414 C CA . GLN A 1 179 ? 9.742 16.234 21.703 1 95.44 179 GLN A CA 1
ATOM 1415 C C . GLN A 1 179 ? 9.906 16.312 20.188 1 95.44 179 GLN A C 1
ATOM 1417 O O . GLN A 1 179 ? 10.984 16.047 19.656 1 95.44 179 GLN A O 1
ATOM 1422 N N . PHE A 1 180 ? 8.852 16.625 19.516 1 95.81 180 PHE A N 1
ATOM 1423 C CA . PHE A 1 180 ? 8.93 16.781 18.078 1 95.81 180 PHE A CA 1
ATOM 1424 C C . PHE A 1 180 ? 9.953 17.844 17.703 1 95.81 180 PHE A C 1
ATOM 1426 O O . PHE A 1 180 ? 10.812 17.609 16.844 1 95.81 180 PHE A O 1
ATOM 1433 N N . VAL A 1 181 ? 9.867 18.969 18.359 1 95.5 181 VAL A N 1
ATOM 1434 C CA . VAL A 1 181 ? 10.766 20.094 18.109 1 95.5 181 VAL A CA 1
ATOM 1435 C C . VAL A 1 181 ? 12.203 19.672 18.406 1 95.5 181 VAL A C 1
ATOM 1437 O O . VAL A 1 181 ? 13.117 19.953 17.625 1 95.5 181 VAL A O 1
ATOM 1440 N N . GLU A 1 182 ? 12.344 18.984 19.469 1 97.44 182 GLU A N 1
ATOM 1441 C CA . GLU A 1 182 ? 13.672 18.531 19.859 1 97.44 182 GLU A CA 1
ATOM 1442 C C . GLU A 1 182 ? 14.242 17.562 18.828 1 97.44 182 GLU A C 1
ATOM 1444 O O . GLU A 1 182 ? 15.43 17.609 18.516 1 97.44 182 GLU A O 1
ATOM 1449 N N . ASN A 1 183 ? 13.445 16.641 18.344 1 98 183 ASN A N 1
ATOM 1450 C CA . ASN A 1 183 ? 13.891 15.688 17.328 1 98 183 ASN A CA 1
ATOM 1451 C C . ASN A 1 183 ? 14.305 16.406 16.047 1 98 183 ASN A C 1
ATOM 1453 O O . ASN A 1 183 ? 15.328 16.062 15.445 1 98 183 ASN A O 1
ATOM 1457 N N . VAL A 1 184 ? 13.547 17.375 15.625 1 97.75 184 VAL A N 1
ATOM 1458 C CA . VAL A 1 184 ? 13.867 18.141 14.422 1 97.75 184 VAL A CA 1
ATOM 1459 C C . VAL A 1 184 ? 15.164 18.922 14.633 1 97.75 184 VAL A C 1
ATOM 1461 O O . VAL A 1 184 ? 16 18.984 13.734 1 97.75 184 VAL A O 1
ATOM 1464 N N . GLU A 1 185 ? 15.258 19.531 15.797 1 98 185 GLU A N 1
ATOM 1465 C CA . GLU A 1 185 ? 16.484 20.266 16.109 1 98 185 GLU A CA 1
ATOM 1466 C C . GLU A 1 185 ? 17.703 19.344 16.047 1 98 185 GLU A C 1
ATOM 1468 O O . GLU A 1 185 ? 18.766 19.75 15.57 1 98 185 GLU A O 1
ATOM 1473 N N . LYS A 1 186 ? 17.547 18.203 16.594 1 98.56 186 LYS A N 1
ATOM 1474 C CA . LYS A 1 186 ? 18.625 17.219 16.516 1 98.56 186 LYS A CA 1
ATOM 1475 C C . LYS A 1 186 ? 18.984 16.906 15.078 1 98.56 186 LYS A C 1
ATOM 1477 O O . LYS A 1 186 ? 20.172 16.891 14.711 1 98.56 186 LYS A O 1
ATOM 1482 N N . LEU A 1 187 ? 18 16.656 14.258 1 98.69 187 LEU A N 1
ATOM 1483 C CA . LEU A 1 187 ? 18.219 16.375 12.844 1 98.69 187 LEU A CA 1
ATOM 1484 C C . LEU A 1 187 ? 18.922 17.562 12.164 1 98.69 187 LEU A C 1
ATOM 1486 O O . LEU A 1 187 ? 19.766 17.359 11.289 1 98.69 187 LEU A O 1
ATOM 1490 N N . CYS A 1 188 ? 18.562 18.75 12.547 1 98.38 188 CYS A N 1
ATOM 1491 C CA . CYS A 1 188 ? 19.188 19.938 11.992 1 98.38 188 CYS A CA 1
ATOM 1492 C C . CYS A 1 188 ? 20.641 20.047 12.43 1 98.38 188 CYS A C 1
ATOM 1494 O O . CYS A 1 188 ? 21.516 20.359 11.617 1 98.38 188 CYS A O 1
ATOM 1496 N N . SER A 1 189 ? 20.844 19.797 13.672 1 98.31 189 SER A N 1
ATOM 1497 C CA . SER A 1 189 ? 22.203 19.859 14.188 1 98.31 189 SER A CA 1
ATOM 1498 C C . SER A 1 189 ? 23.094 18.828 13.5 1 98.31 189 SER A C 1
ATOM 1500 O O . SER A 1 189 ? 24.297 19.062 13.312 1 98.31 189 SER A O 1
ATOM 1502 N N . GLU A 1 190 ? 22.5 17.75 13.094 1 98.44 190 GLU A N 1
ATOM 1503 C CA . GLU A 1 190 ? 23.234 16.688 12.406 1 98.44 190 GLU A CA 1
ATOM 1504 C C . GLU A 1 190 ? 23.281 16.922 10.898 1 98.44 190 GLU A C 1
ATOM 1506 O O . GLU A 1 190 ? 23.75 16.078 10.141 1 98.44 190 GLU A O 1
ATOM 1511 N N . LYS A 1 191 ? 22.734 18 10.445 1 98.38 191 LYS A N 1
ATOM 1512 C CA . LYS A 1 191 ? 22.719 18.422 9.047 1 98.38 191 LYS A CA 1
ATOM 1513 C C . LYS A 1 191 ? 21.922 17.438 8.188 1 98.38 191 LYS A C 1
ATOM 1515 O O . LYS A 1 191 ? 22.328 17.141 7.059 1 98.38 191 LYS A O 1
ATOM 1520 N N . LYS A 1 192 ? 20.906 16.922 8.766 1 98.69 192 LYS A N 1
ATOM 1521 C CA . LYS A 1 192 ? 20.016 16.047 8.023 1 98.69 192 LYS A CA 1
ATOM 1522 C C . LYS A 1 192 ? 18.797 16.812 7.52 1 98.69 192 LYS A C 1
ATOM 1524 O O . LYS A 1 192 ? 18.234 16.469 6.48 1 98.69 192 LYS A O 1
ATOM 1529 N N . LEU A 1 193 ? 18.406 17.797 8.305 1 98.81 193 LEU A N 1
ATOM 1530 C CA . LEU A 1 193 ? 17.328 18.703 7.926 1 98.81 193 LEU A CA 1
ATOM 1531 C C . LEU A 1 193 ? 17.75 20.156 8.094 1 98.81 193 LEU A C 1
ATOM 1533 O O . LEU A 1 193 ? 18.703 20.453 8.805 1 98.81 193 LEU A O 1
ATOM 1537 N N . LYS A 1 194 ? 17.047 20.984 7.414 1 98.69 194 LYS A N 1
ATOM 1538 C CA . LYS A 1 194 ? 17.172 22.438 7.551 1 98.69 194 LYS A CA 1
ATOM 1539 C C . LYS A 1 194 ? 15.805 23.109 7.598 1 98.69 194 LYS A C 1
ATOM 1541 O O . LYS A 1 194 ? 14.938 22.812 6.766 1 98.69 194 LYS A O 1
ATOM 1546 N N . TYR A 1 195 ? 15.711 23.938 8.578 1 98.38 195 TYR A N 1
ATOM 1547 C CA . TYR A 1 195 ? 14.477 24.719 8.633 1 98.38 195 TYR A CA 1
ATOM 1548 C C . TYR A 1 195 ? 14.375 25.656 7.441 1 98.38 195 TYR A C 1
ATOM 1550 O O . TYR A 1 195 ? 15.352 26.328 7.082 1 98.38 195 TYR A O 1
ATOM 1558 N N . VAL A 1 196 ? 13.188 25.734 6.816 1 98.75 196 VAL A N 1
ATOM 1559 C CA . VAL A 1 196 ? 13.008 26.547 5.621 1 98.75 196 VAL A CA 1
ATOM 1560 C C . VAL A 1 196 ? 11.977 27.641 5.887 1 98.75 196 VAL A C 1
ATOM 1562 O O . VAL A 1 196 ? 12.219 28.812 5.598 1 98.75 196 VAL A O 1
ATOM 1565 N N . ASP A 1 197 ? 10.789 27.234 6.391 1 98.69 197 ASP A N 1
ATOM 1566 C CA . ASP A 1 197 ? 9.656 28.156 6.488 1 98.69 197 ASP A CA 1
ATOM 1567 C C . ASP A 1 197 ? 8.609 27.641 7.465 1 98.69 197 ASP A C 1
ATOM 1569 O O . ASP A 1 197 ? 8.672 26.484 7.891 1 98.69 197 ASP A O 1
ATOM 1573 N N . HIS A 1 198 ? 7.746 28.5 7.977 1 98.25 198 HIS A N 1
ATOM 1574 C CA . HIS A 1 198 ? 6.562 28.062 8.711 1 98.25 198 HIS A CA 1
ATOM 1575 C C . HIS A 1 198 ? 5.43 29.078 8.586 1 98.25 198 HIS A C 1
ATOM 1577 O O . HIS A 1 198 ? 5.656 30.219 8.172 1 98.25 198 HIS A O 1
ATOM 1583 N N . MET A 1 199 ? 4.238 28.625 8.852 1 98.25 199 MET A N 1
ATOM 1584 C CA . MET A 1 199 ? 3.033 29.453 8.922 1 98.25 199 MET A CA 1
ATOM 1585 C C . MET A 1 199 ? 2.127 29 10.062 1 98.25 199 MET A C 1
ATOM 1587 O O . MET A 1 199 ? 1.839 27.797 10.195 1 98.25 199 MET A O 1
ATOM 1591 N N . GLU A 1 200 ? 1.75 30 10.898 1 97.94 200 GLU A N 1
ATOM 1592 C CA . GLU A 1 200 ? 0.813 29.672 11.977 1 97.94 200 GLU A CA 1
ATOM 1593 C C . GLU A 1 200 ? -0.629 29.922 11.539 1 97.94 200 GLU A C 1
ATOM 1595 O O . GLU A 1 200 ? -0.889 30.766 10.68 1 97.94 200 GLU A O 1
ATOM 1600 N N . TYR A 1 201 ? -1.518 29.156 12.062 1 98 201 TYR A N 1
ATOM 1601 C CA . TYR A 1 201 ? -2.939 29.25 11.75 1 98 201 TYR A CA 1
ATOM 1602 C C . TYR A 1 201 ? -3.783 28.672 12.883 1 98 201 TYR A C 1
ATOM 1604 O O . TYR A 1 201 ? -3.248 28.141 13.859 1 98 201 TYR A O 1
ATOM 1612 N N . VAL A 1 202 ? -5.102 28.953 12.781 1 97.19 202 VAL A N 1
ATOM 1613 C CA . VAL A 1 202 ? -6.031 28.328 13.711 1 97.19 202 VAL A CA 1
ATOM 1614 C C . VAL A 1 202 ? -6.527 27 13.133 1 97.19 202 VAL A C 1
ATOM 1616 O O . VAL A 1 202 ? -6.926 26.938 11.969 1 97.19 202 VAL A O 1
ATOM 1619 N N . HIS A 1 203 ? -6.555 26.047 13.883 1 96.5 203 HIS A N 1
ATOM 1620 C CA . HIS A 1 203 ? -6.801 24.672 13.43 1 96.5 203 HIS A CA 1
ATOM 1621 C C . HIS A 1 203 ? -8.195 24.531 12.836 1 96.5 203 HIS A C 1
ATOM 1623 O O . HIS A 1 203 ? -8.375 23.938 11.773 1 96.5 203 HIS A O 1
ATOM 1629 N N . PHE A 1 204 ? -9.203 25.031 13.57 1 96.94 204 PHE A N 1
ATOM 1630 C CA . PHE A 1 204 ? -10.602 25.031 13.172 1 96.94 204 PHE A CA 1
ATOM 1631 C C . PHE A 1 204 ? -11.156 26.453 13.148 1 96.94 204 PHE A C 1
ATOM 1633 O O . PHE A 1 204 ? -11.031 27.188 14.125 1 96.94 204 PHE A O 1
ATOM 1640 N N . THR A 1 205 ? -11.828 26.75 12.047 1 96.94 205 THR A N 1
ATOM 1641 C CA . THR A 1 205 ? -12.312 28.125 11.93 1 96.94 205 THR A CA 1
ATOM 1642 C C . THR A 1 205 ? -13.734 28.234 12.469 1 96.94 205 THR A C 1
ATOM 1644 O O . THR A 1 205 ? -14.188 29.328 12.812 1 96.94 205 THR A O 1
ATOM 1647 N N . ASN A 1 206 ? -14.469 27.125 12.586 1 96.19 206 ASN A N 1
ATOM 1648 C CA . ASN A 1 206 ? -15.891 27.203 12.883 1 96.19 206 ASN A CA 1
ATOM 1649 C C . ASN A 1 206 ? -16.172 26.844 14.336 1 96.19 206 ASN A C 1
ATOM 1651 O O . ASN A 1 206 ? -17.328 26.547 14.695 1 96.19 206 ASN A O 1
ATOM 1655 N N . VAL A 1 207 ? -15.125 26.781 15.078 1 93.62 207 VAL A N 1
ATOM 1656 C CA . VAL A 1 207 ? -15.289 26.438 16.484 1 93.62 207 VAL A CA 1
ATOM 1657 C C . VAL A 1 207 ? -14.891 27.625 17.359 1 93.62 207 VAL A C 1
ATOM 1659 O O . VAL A 1 207 ? -14.07 28.453 16.953 1 93.62 207 VAL A O 1
ATOM 1662 N N . GLU A 1 208 ? -15.383 27.688 18.484 1 90.25 208 GLU A N 1
ATOM 1663 C CA . GLU A 1 208 ? -15.125 28.797 19.391 1 90.25 208 GLU A CA 1
ATOM 1664 C C . GLU A 1 208 ? -13.711 28.734 19.953 1 90.25 208 GLU A C 1
ATOM 1666 O O . GLU A 1 208 ? -13 29.75 19.984 1 90.25 208 GLU A O 1
ATOM 1671 N N . ASP A 1 209 ? -13.367 27.609 20.453 1 88.31 209 ASP A N 1
ATOM 1672 C CA . ASP A 1 209 ? -12.031 27.422 21 1 88.31 209 ASP A CA 1
ATOM 1673 C C . ASP A 1 209 ? -10.984 27.359 19.891 1 88.31 209 ASP A C 1
ATOM 1675 O O . ASP A 1 209 ? -10.898 26.375 19.156 1 88.31 209 ASP A O 1
ATOM 1679 N N . LYS A 1 210 ? -10.188 28.391 19.844 1 92.5 210 LYS A N 1
ATOM 1680 C CA . LYS A 1 210 ? -9.172 28.453 18.797 1 92.5 210 LYS A CA 1
ATOM 1681 C C . LYS A 1 210 ? -7.93 27.656 19.188 1 92.5 210 LYS A C 1
ATOM 1683 O O . LYS A 1 210 ? -7.328 27.906 20.234 1 92.5 210 LYS A O 1
ATOM 1688 N N . ILE A 1 211 ? -7.586 26.703 18.375 1 93.69 211 ILE A N 1
ATOM 1689 C CA . ILE A 1 211 ? -6.418 25.859 18.609 1 93.69 211 ILE A CA 1
ATOM 1690 C C . ILE A 1 211 ? -5.262 26.328 17.734 1 93.69 211 ILE A C 1
ATOM 1692 O O . ILE A 1 211 ? -5.289 26.141 16.516 1 93.69 211 ILE A O 1
ATOM 1696 N N . PRO A 1 212 ? -4.281 26.938 18.359 1 95.94 212 PRO A N 1
ATOM 1697 C CA . PRO A 1 212 ? -3.131 27.359 17.562 1 95.94 212 PRO A CA 1
ATOM 1698 C C . PRO A 1 212 ? -2.377 26.188 16.938 1 95.94 212 PRO A C 1
ATOM 1700 O O . PRO A 1 212 ? -2.076 25.203 17.625 1 95.94 212 PRO A O 1
ATOM 1703 N N . SER A 1 213 ? -2.08 26.312 15.625 1 97 213 SER A N 1
ATOM 1704 C CA . SER A 1 213 ? -1.371 25.281 14.875 1 97 213 SER A CA 1
ATOM 1705 C C . SER A 1 213 ? -0.351 25.906 13.922 1 97 213 SER A C 1
ATOM 1707 O O . SER A 1 213 ? -0.302 27.125 13.766 1 97 213 SER A O 1
ATOM 1709 N N . GLY A 1 214 ? 0.521 25.078 13.406 1 97.5 214 GLY A N 1
ATOM 1710 C CA . GLY A 1 214 ? 1.528 25.531 12.461 1 97.5 214 GLY A CA 1
ATOM 1711 C C . GLY A 1 214 ? 1.803 24.531 11.352 1 97.5 214 GLY A C 1
ATOM 1712 O O . GLY A 1 214 ? 1.64 23.328 11.539 1 97.5 214 GLY A O 1
ATOM 1713 N N . CYS A 1 215 ? 2.107 25.078 10.195 1 98.75 215 CYS A N 1
ATOM 1714 C CA . CYS A 1 215 ? 2.729 24.328 9.117 1 98.75 215 CYS A CA 1
ATOM 1715 C C . CYS A 1 215 ? 4.223 24.609 9.039 1 98.75 215 CYS A C 1
ATOM 1717 O O . CYS A 1 215 ? 4.633 25.766 8.992 1 98.75 215 CYS A O 1
ATOM 1719 N N . PHE A 1 216 ? 5.039 23.609 9.039 1 98.69 216 PHE A N 1
ATOM 1720 C CA . PHE A 1 216 ? 6.492 23.75 9.023 1 98.69 216 PHE A CA 1
ATOM 1721 C C . PHE A 1 216 ? 7.094 23.078 7.801 1 98.69 216 PHE A C 1
ATOM 1723 O O . PHE A 1 216 ? 6.664 21.984 7.41 1 98.69 216 PHE A O 1
ATOM 1730 N N . VAL A 1 217 ? 8.062 23.734 7.215 1 98.88 217 VAL A N 1
ATOM 1731 C CA . VAL A 1 217 ? 8.766 23.234 6.035 1 98.88 217 VAL A CA 1
ATOM 1732 C C . VAL A 1 217 ? 10.234 23.016 6.367 1 98.88 217 VAL A C 1
ATOM 1734 O O . VAL A 1 217 ? 10.914 23.922 6.855 1 98.88 217 VAL A O 1
ATOM 1737 N N . TYR A 1 218 ? 10.688 21.828 6.156 1 98.81 218 TYR A N 1
ATOM 1738 C CA . TYR A 1 218 ? 12.094 21.484 6.312 1 98.81 218 TYR A CA 1
ATOM 1739 C C . TYR A 1 218 ? 12.664 20.922 5.012 1 98.81 218 TYR A C 1
ATOM 1741 O O . TYR A 1 218 ? 11.93 20.328 4.211 1 98.81 218 TYR A O 1
ATOM 1749 N N . GLN A 1 219 ? 13.938 21.109 4.812 1 98.88 219 GLN A N 1
ATOM 1750 C CA . GLN A 1 219 ? 14.617 20.547 3.658 1 98.88 219 GLN A CA 1
ATOM 1751 C C . GLN A 1 219 ? 15.555 19.406 4.074 1 98.88 219 GLN A C 1
ATOM 1753 O O . GLN A 1 219 ? 16.312 19.547 5.035 1 98.88 219 GLN A O 1
ATOM 1758 N N . ARG A 1 220 ? 15.391 18.312 3.387 1 98.88 220 ARG A N 1
ATOM 1759 C CA . ARG A 1 220 ? 16.328 17.203 3.584 1 98.88 220 ARG A CA 1
ATOM 1760 C C . ARG A 1 220 ? 17.688 17.531 3.008 1 98.88 220 ARG A C 1
ATOM 1762 O O . ARG A 1 220 ? 17.812 17.922 1.844 1 98.88 220 ARG A O 1
ATOM 1769 N N . LEU A 1 221 ? 18.75 17.406 3.824 1 98.31 221 LEU A N 1
ATOM 1770 C CA . LEU A 1 221 ? 20.094 17.734 3.375 1 98.31 221 LEU A CA 1
ATOM 1771 C C . LEU A 1 221 ? 20.828 16.5 2.896 1 98.31 221 LEU A C 1
ATOM 1773 O O . LEU A 1 221 ? 20.547 15.383 3.35 1 98.31 221 LEU A O 1
ATOM 1777 N N . MET B 1 1 ? -22.094 -28.906 -6.895 1 68 1 MET B N 1
ATOM 1778 C CA . MET B 1 1 ? -21.984 -27.609 -7.574 1 68 1 MET B CA 1
ATOM 1779 C C . MET B 1 1 ? -22.734 -27.625 -8.898 1 68 1 MET B C 1
ATOM 1781 O O . MET B 1 1 ? -22.609 -28.578 -9.68 1 68 1 MET B O 1
ATOM 1785 N N . SER B 1 2 ? -23.609 -26.547 -9.133 1 82.12 2 SER B N 1
ATOM 1786 C CA . SER B 1 2 ? -24.453 -26.609 -10.328 1 82.12 2 SER B CA 1
ATOM 1787 C C . SER B 1 2 ? -23.656 -26.266 -11.586 1 82.12 2 SER B C 1
ATOM 1789 O O . SER B 1 2 ? -22.625 -25.594 -11.508 1 82.12 2 SER B O 1
ATOM 1791 N N . LYS B 1 3 ? -24.062 -27.031 -12.664 1 87.06 3 LYS B N 1
ATOM 1792 C CA . LYS B 1 3 ? -23.484 -26.766 -13.977 1 87.06 3 LYS B CA 1
ATOM 1793 C C . LYS B 1 3 ? -23.531 -25.266 -14.305 1 87.06 3 LYS B C 1
ATOM 1795 O O . LYS B 1 3 ? -22.594 -24.719 -14.875 1 87.06 3 LYS B O 1
ATOM 1800 N N . THR B 1 4 ? -24.375 -24.547 -13.812 1 89.5 4 THR B N 1
ATOM 1801 C CA . THR B 1 4 ? -24.594 -23.141 -14.078 1 89.5 4 THR B CA 1
ATOM 1802 C C . THR B 1 4 ? -23.594 -22.266 -13.312 1 89.5 4 THR B C 1
ATOM 1804 O O . THR B 1 4 ? -23.094 -21.281 -13.836 1 89.5 4 THR B O 1
ATOM 1807 N N . GLU B 1 5 ? -23.344 -22.656 -12.133 1 92.56 5 GLU B N 1
ATOM 1808 C CA . GLU B 1 5 ? -22.375 -21.938 -11.32 1 92.56 5 GLU B CA 1
ATOM 1809 C C . GLU B 1 5 ? -20.969 -22.016 -11.922 1 92.56 5 GLU B C 1
ATOM 1811 O O . GLU B 1 5 ? -20.234 -21.031 -11.938 1 92.56 5 GLU B O 1
ATOM 1816 N N . ILE B 1 6 ? -20.672 -23.141 -12.414 1 94.75 6 ILE B N 1
ATOM 1817 C CA . ILE B 1 6 ? -19.375 -23.359 -13.016 1 94.75 6 ILE B CA 1
ATOM 1818 C C . ILE B 1 6 ? -19.234 -22.531 -14.289 1 94.75 6 ILE B C 1
ATOM 1820 O O . ILE B 1 6 ? -18.219 -21.859 -14.5 1 94.75 6 ILE B O 1
ATOM 1824 N N . GLU B 1 7 ? -20.25 -22.5 -15.062 1 94.5 7 GLU B N 1
ATOM 1825 C CA . GLU B 1 7 ? -20.234 -21.734 -16.312 1 94.5 7 GLU B CA 1
ATOM 1826 C C . GLU B 1 7 ? -20.094 -20.234 -16.031 1 94.5 7 GLU B C 1
ATOM 1828 O O . GLU B 1 7 ? -19.359 -19.531 -16.734 1 94.5 7 GLU B O 1
ATOM 1833 N N . THR B 1 8 ? -20.797 -19.812 -15.094 1 94.81 8 THR B N 1
ATOM 1834 C CA . THR B 1 8 ? -20.719 -18.406 -14.719 1 94.81 8 THR B CA 1
ATOM 1835 C C . THR B 1 8 ? -19.312 -18.062 -14.25 1 94.81 8 THR B C 1
ATOM 1837 O O . THR B 1 8 ? -18.766 -17.031 -14.641 1 94.81 8 THR B O 1
ATOM 1840 N N . ALA B 1 9 ? -18.766 -18.89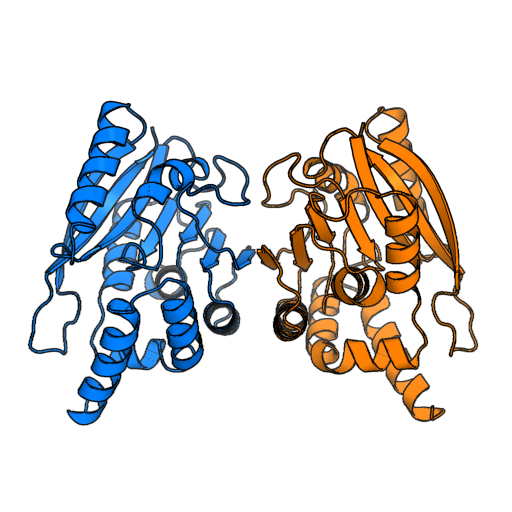1 -13.375 1 96.12 9 ALA B N 1
ATOM 1841 C CA . ALA B 1 9 ? -17.422 -18.688 -12.867 1 96.12 9 ALA B CA 1
ATOM 1842 C C . ALA B 1 9 ? -16.391 -18.703 -14.008 1 96.12 9 ALA B C 1
ATOM 1844 O O . ALA B 1 9 ? -15.469 -17.891 -14.031 1 96.12 9 ALA B O 1
ATOM 1845 N N . LEU B 1 10 ? -16.594 -19.594 -14.922 1 95.12 10 LEU B N 1
ATOM 1846 C CA . LEU B 1 10 ? -15.68 -19.719 -16.047 1 95.12 10 LEU B CA 1
ATOM 1847 C C . LEU B 1 10 ? -15.75 -18.469 -16.938 1 95.12 10 LEU B C 1
ATOM 1849 O O . LEU B 1 10 ? -14.742 -18.062 -17.516 1 95.12 10 LEU B O 1
ATOM 1853 N N . ARG B 1 11 ? -16.906 -17.953 -17.109 1 94.81 11 ARG B N 1
ATOM 1854 C CA . ARG B 1 11 ? -17.078 -16.75 -17.906 1 94.81 11 ARG B CA 1
ATOM 1855 C C . ARG B 1 11 ? -16.312 -15.578 -17.297 1 94.81 11 ARG B C 1
ATOM 1857 O O . ARG B 1 11 ? -15.68 -14.805 -18.031 1 94.81 11 ARG B O 1
ATOM 1864 N N . ALA B 1 12 ? -16.375 -15.461 -15.984 1 95.12 12 ALA B N 1
ATOM 1865 C CA . ALA B 1 12 ? -15.633 -14.406 -15.305 1 95.12 12 ALA B CA 1
ATOM 1866 C C . ALA B 1 12 ? -14.133 -14.562 -15.508 1 95.12 12 ALA B C 1
ATOM 1868 O O . ALA B 1 12 ? -13.438 -13.586 -15.805 1 95.12 12 ALA B O 1
ATOM 1869 N N . VAL B 1 13 ? -13.648 -15.773 -15.383 1 95.06 13 VAL B N 1
ATOM 1870 C CA . VAL B 1 13 ? -12.227 -16.062 -15.578 1 95.06 13 VAL B CA 1
ATOM 1871 C C . VAL B 1 13 ? -11.82 -15.719 -17.016 1 95.06 13 VAL B C 1
ATOM 1873 O O . VAL B 1 13 ? -10.82 -15.039 -17.234 1 95.06 13 VAL B O 1
ATOM 1876 N N . LYS B 1 14 ? -12.602 -16.172 -17.953 1 93.62 14 LYS B N 1
ATOM 1877 C CA . LYS B 1 14 ? -12.273 -15.977 -19.375 1 93.62 14 LYS B CA 1
ATOM 1878 C C . LYS B 1 14 ? -12.25 -14.492 -19.734 1 93.62 14 LYS B C 1
ATOM 1880 O O . LYS B 1 14 ? -11.344 -14.039 -20.438 1 93.62 14 LYS B O 1
ATOM 1885 N N . SER B 1 15 ? -13.188 -13.773 -19.234 1 94.38 15 SER B N 1
ATOM 1886 C CA . SER B 1 15 ? -13.234 -12.344 -19.516 1 94.38 15 SER B CA 1
ATOM 1887 C C . SER B 1 15 ? -12.016 -11.625 -18.969 1 94.38 15 SER B C 1
ATOM 1889 O O . SER B 1 15 ? -11.492 -10.695 -19.594 1 94.38 15 SER B O 1
ATOM 1891 N N . THR B 1 16 ? -11.562 -12.016 -17.812 1 94.75 16 THR B N 1
ATOM 1892 C CA . THR B 1 16 ? -10.469 -11.336 -17.125 1 94.75 16 THR B CA 1
ATOM 1893 C C . THR B 1 16 ? -9.125 -11.758 -17.703 1 94.75 16 THR B C 1
ATOM 1895 O O . THR B 1 16 ? -8.25 -10.914 -17.938 1 94.75 16 THR B O 1
ATOM 1898 N N . VAL B 1 17 ? -8.969 -13.055 -17.953 1 91.38 17 VAL B N 1
ATOM 1899 C CA . VAL B 1 17 ? -7.688 -13.609 -18.391 1 91.38 17 VAL B CA 1
ATOM 1900 C C . VAL B 1 17 ? -7.418 -13.211 -19.844 1 91.38 17 VAL B C 1
ATOM 1902 O O . VAL B 1 17 ? -6.27 -12.969 -20.219 1 91.38 17 VAL B O 1
ATOM 1905 N N . PHE B 1 18 ? -8.445 -13.086 -20.688 1 91.25 18 PHE B N 1
ATOM 1906 C CA . PHE B 1 18 ? -8.25 -12.844 -22.109 1 91.25 18 PHE B CA 1
ATOM 1907 C C . PHE B 1 18 ? -8.562 -11.391 -22.469 1 91.25 18 PHE B C 1
ATOM 1909 O O . PHE B 1 18 ? -8.875 -11.086 -23.609 1 91.25 18 PHE B O 1
ATOM 1916 N N . CYS B 1 19 ? -8.516 -10.586 -21.469 1 93.81 19 CYS B N 1
ATOM 1917 C CA . CYS B 1 19 ? -8.695 -9.164 -21.719 1 93.81 19 CYS B CA 1
ATOM 1918 C C . CYS B 1 19 ? -7.641 -8.641 -22.688 1 93.81 19 CYS B C 1
ATOM 1920 O O . CYS B 1 19 ? -6.598 -9.273 -22.875 1 93.81 19 CYS B O 1
ATOM 1922 N N . GLN B 1 20 ? -7.844 -7.473 -23.234 1 92.94 20 GLN B N 1
ATOM 1923 C CA . GLN B 1 20 ? -6.996 -6.973 -24.312 1 92.94 20 GLN B CA 1
ATOM 1924 C C . GLN B 1 20 ? -5.992 -5.945 -23.781 1 92.94 20 GLN B C 1
ATOM 1926 O O . GLN B 1 20 ? -4.969 -5.695 -24.422 1 92.94 20 GLN B O 1
ATOM 1931 N N . THR B 1 21 ? -6.352 -5.312 -22.703 1 95 21 THR B N 1
ATOM 1932 C CA . THR B 1 21 ? -5.473 -4.297 -22.141 1 95 21 THR B CA 1
ATOM 1933 C C . THR B 1 21 ? -5.379 -4.453 -20.625 1 95 21 THR B C 1
ATOM 1935 O O . THR B 1 21 ? -6.211 -5.125 -20.016 1 95 21 THR B O 1
ATOM 1938 N N . ALA B 1 22 ? -4.332 -3.859 -20.031 1 94.19 22 ALA B N 1
ATOM 1939 C CA . ALA B 1 22 ? -4.176 -3.855 -18.578 1 94.19 22 ALA B CA 1
ATOM 1940 C C . ALA B 1 22 ? -5.332 -3.123 -17.891 1 94.19 22 ALA B C 1
ATOM 1942 O O . ALA B 1 22 ? -5.777 -3.52 -16.812 1 94.19 22 ALA B O 1
ATOM 1943 N N . GLU B 1 23 ? -5.82 -2.08 -18.484 1 94.31 23 GLU B N 1
ATOM 1944 C CA . GLU B 1 23 ? -6.953 -1.332 -17.953 1 94.31 23 GLU B CA 1
ATOM 1945 C C . GLU B 1 23 ? -8.211 -2.199 -17.891 1 94.31 23 GLU B C 1
ATOM 1947 O O . GLU B 1 23 ? -8.953 -2.158 -16.922 1 94.31 23 GLU B O 1
ATOM 1952 N N . GLU B 1 24 ? -8.398 -2.938 -18.906 1 96.25 24 GLU B N 1
ATOM 1953 C CA . GLU B 1 24 ? -9.555 -3.832 -18.953 1 96.25 24 GLU B CA 1
ATOM 1954 C C . GLU B 1 24 ? -9.484 -4.887 -17.859 1 96.25 24 GLU B C 1
ATOM 1956 O O . GLU B 1 24 ? -10.508 -5.246 -17.266 1 96.25 24 GLU B O 1
ATOM 1961 N N . SER B 1 25 ? -8.297 -5.402 -17.641 1 96.81 25 SER B N 1
ATOM 1962 C CA . SER B 1 25 ? -8.172 -6.391 -16.578 1 96.81 25 SER B CA 1
ATOM 1963 C C . SER B 1 25 ? -8.594 -5.809 -15.234 1 96.81 25 SER B C 1
ATOM 1965 O O . SER B 1 25 ? -9.281 -6.469 -14.445 1 96.81 25 SER B O 1
ATOM 1967 N N . GLN B 1 26 ? -8.172 -4.531 -14.953 1 96.81 26 GLN B N 1
ATOM 1968 C CA . GLN B 1 26 ? -8.539 -3.881 -13.703 1 96.81 26 GLN B CA 1
ATOM 1969 C C . GLN B 1 26 ? -10.047 -3.736 -13.57 1 96.81 26 GLN B C 1
ATOM 1971 O O . GLN B 1 26 ? -10.609 -3.941 -12.492 1 96.81 26 GLN B O 1
ATOM 1976 N N . PHE B 1 27 ? -10.695 -3.422 -14.672 1 96.88 27 PHE B N 1
ATOM 1977 C CA . PHE B 1 27 ? -12.148 -3.303 -14.68 1 96.88 27 PHE B CA 1
ATOM 1978 C C . PHE B 1 27 ? -12.805 -4.633 -14.32 1 96.88 27 PHE B C 1
ATOM 1980 O O . PHE B 1 27 ? -13.711 -4.68 -13.484 1 96.88 27 PHE B O 1
ATOM 1987 N N . TYR B 1 28 ? -12.367 -5.688 -14.93 1 97.5 28 TYR B N 1
ATOM 1988 C CA . TYR B 1 28 ? -12.945 -7.004 -14.672 1 97.5 28 TYR B CA 1
ATOM 1989 C C . TYR B 1 28 ? -12.711 -7.43 -13.227 1 97.5 28 TYR B C 1
ATOM 1991 O O . TYR B 1 28 ? -13.609 -7.988 -12.594 1 97.5 28 TYR B O 1
ATOM 1999 N N . TYR B 1 29 ? -11.508 -7.156 -12.719 1 98 29 TYR B N 1
ATOM 2000 C CA . TYR B 1 29 ? -11.242 -7.504 -11.328 1 98 29 TYR B CA 1
ATOM 2001 C C . TYR B 1 29 ? -12.094 -6.664 -10.383 1 98 29 TYR B C 1
ATOM 2003 O O . TYR B 1 29 ? -12.508 -7.137 -9.328 1 98 29 TYR B O 1
ATOM 2011 N N . ASP B 1 30 ? -12.328 -5.445 -10.742 1 97.12 30 ASP B N 1
ATOM 2012 C CA . ASP B 1 30 ? -13.211 -4.594 -9.953 1 97.12 30 ASP B CA 1
ATOM 2013 C C . ASP B 1 30 ? -14.602 -5.223 -9.812 1 97.12 30 ASP B C 1
ATOM 2015 O O . ASP B 1 30 ? -15.133 -5.328 -8.703 1 97.12 30 ASP B O 1
ATOM 2019 N N . VAL B 1 31 ? -15.102 -5.66 -10.891 1 96.44 31 VAL B N 1
ATOM 2020 C CA . VAL B 1 31 ? -16.453 -6.219 -10.938 1 96.44 31 VAL B CA 1
ATOM 2021 C C . VAL B 1 31 ? -16.469 -7.578 -10.25 1 96.44 31 VAL B C 1
ATOM 2023 O O . VAL B 1 31 ? -17.469 -7.938 -9.609 1 96.44 31 VAL B O 1
ATOM 2026 N N . TRP B 1 32 ? -15.398 -8.234 -10.312 1 97.75 32 TRP B N 1
ATOM 2027 C CA . TRP B 1 32 ? -15.336 -9.633 -9.914 1 97.75 32 TRP B CA 1
ATOM 2028 C C . TRP B 1 32 ? -14.906 -9.758 -8.453 1 97.75 32 TRP B C 1
ATOM 2030 O O . TRP B 1 32 ? -14.969 -10.844 -7.875 1 97.75 32 TRP B O 1
ATOM 2040 N N . SER B 1 33 ? -14.453 -8.703 -7.785 1 98.06 33 SER B N 1
ATOM 2041 C CA . SER B 1 33 ? -13.719 -8.758 -6.523 1 98.06 33 SER B CA 1
ATOM 2042 C C . SER B 1 33 ? -14.539 -9.445 -5.441 1 98.06 33 SER B C 1
ATOM 2044 O O . SER B 1 33 ? -14.016 -10.266 -4.68 1 98.06 33 SER B O 1
ATOM 2046 N N . LYS B 1 34 ? -15.836 -9.242 -5.363 1 97.81 34 LYS B N 1
ATOM 2047 C CA . LYS B 1 34 ? -16.688 -9.789 -4.305 1 97.81 34 LYS B CA 1
ATOM 2048 C C . LYS B 1 34 ? -17.031 -11.25 -4.586 1 97.81 34 LYS B C 1
ATOM 2050 O O . LYS B 1 34 ? -17.469 -11.969 -3.686 1 97.81 34 LYS B O 1
ATOM 2055 N N . HIS B 1 35 ? -16.828 -11.656 -5.855 1 97.88 35 HIS B N 1
ATOM 2056 C CA . HIS B 1 35 ? -17.219 -13.008 -6.242 1 97.88 35 HIS B CA 1
ATOM 2057 C C . HIS B 1 35 ? -16 -13.875 -6.535 1 97.88 35 HIS B C 1
ATOM 2059 O O . HIS B 1 35 ? -16.125 -15.094 -6.699 1 97.88 35 HIS B O 1
ATOM 2065 N N . PHE B 1 36 ? -14.938 -13.273 -6.57 1 98.5 36 PHE B N 1
ATOM 2066 C CA . PHE B 1 36 ? -13.711 -13.922 -7.016 1 98.5 36 PHE B CA 1
ATOM 2067 C C . PHE B 1 36 ? -13.461 -15.203 -6.238 1 98.5 36 PHE B C 1
ATOM 2069 O O . PHE B 1 36 ? -13.234 -16.266 -6.832 1 98.5 36 PHE B O 1
ATOM 2076 N N . ASP B 1 37 ? -13.555 -15.094 -4.914 1 98.06 37 ASP B N 1
ATOM 2077 C CA . ASP B 1 37 ? -13.242 -16.25 -4.078 1 98.06 37 ASP B CA 1
ATOM 2078 C C . ASP B 1 37 ? -14.227 -17.391 -4.32 1 98.06 37 ASP B C 1
ATOM 2080 O O . ASP B 1 37 ? -13.828 -18.547 -4.461 1 98.06 37 ASP B O 1
ATOM 2084 N N . ASN B 1 38 ? -15.438 -17.031 -4.324 1 97.5 38 ASN B N 1
ATOM 2085 C CA . ASN B 1 38 ? -16.453 -18.047 -4.566 1 97.5 38 ASN B CA 1
ATOM 2086 C C . ASN B 1 38 ? -16.281 -18.703 -5.938 1 97.5 38 ASN B C 1
ATOM 2088 O O . ASN B 1 38 ? -16.391 -19.922 -6.07 1 97.5 38 ASN B O 1
ATOM 2092 N N . ASP B 1 39 ? -16.062 -17.891 -6.93 1 97.88 39 ASP B N 1
ATOM 2093 C CA . ASP B 1 39 ? -15.953 -18.406 -8.289 1 97.88 39 ASP B CA 1
ATOM 2094 C C . ASP B 1 39 ? -14.742 -19.312 -8.438 1 97.88 39 ASP B C 1
ATOM 2096 O O . ASP B 1 39 ? -14.828 -20.391 -9.039 1 97.88 39 ASP B O 1
ATOM 2100 N N . THR B 1 40 ? -13.609 -18.922 -7.941 1 97.56 40 THR B N 1
ATOM 2101 C CA . THR B 1 40 ? -12.414 -19.734 -8.078 1 97.56 40 THR B CA 1
ATOM 2102 C C . THR B 1 40 ? -12.539 -21.016 -7.266 1 97.56 40 THR B C 1
ATOM 2104 O O . THR B 1 40 ? -12.023 -22.062 -7.668 1 97.56 40 THR B O 1
ATOM 2107 N N . SER B 1 41 ? -13.188 -20.922 -6.109 1 96.75 41 SER B N 1
ATOM 2108 C CA . SER B 1 41 ? -13.484 -22.125 -5.348 1 96.75 41 SER B CA 1
ATOM 2109 C C . SER B 1 41 ? -14.398 -23.062 -6.125 1 96.75 41 SER B C 1
ATOM 2111 O O . SER B 1 41 ? -14.18 -24.281 -6.156 1 96.75 41 SER B O 1
ATOM 2113 N N . THR B 1 42 ? -15.422 -22.516 -6.719 1 97.19 42 THR B N 1
ATOM 2114 C CA . THR B 1 42 ? -16.359 -23.266 -7.535 1 97.19 42 THR B CA 1
ATOM 2115 C C . THR B 1 42 ? -15.633 -24 -8.656 1 97.19 42 THR B C 1
ATOM 2117 O O . THR B 1 42 ? -15.961 -25.141 -8.977 1 97.19 42 THR B O 1
ATOM 2120 N N . LEU B 1 43 ? -14.648 -23.406 -9.203 1 97.5 43 LEU B N 1
ATOM 2121 C CA . LEU B 1 43 ? -13.891 -23.969 -10.312 1 97.5 43 LEU B CA 1
ATOM 2122 C C . LEU B 1 43 ? -12.852 -24.969 -9.805 1 97.5 43 LEU B C 1
ATOM 2124 O O . LEU B 1 43 ? -12.297 -25.75 -10.586 1 97.5 43 LEU B O 1
ATOM 2128 N N . GLY B 1 44 ? -12.57 -25.016 -8.523 1 97.56 44 GLY B N 1
ATOM 2129 C CA . GLY B 1 44 ? -11.523 -25.859 -7.973 1 97.56 44 GLY B CA 1
ATOM 2130 C C . GLY B 1 44 ? -10.125 -25.391 -8.336 1 97.56 44 GLY B C 1
ATOM 2131 O O . GLY B 1 44 ? -9.281 -26.203 -8.719 1 97.56 44 GLY B O 1
ATOM 2132 N N . SER B 1 45 ? -10 -24.047 -8.289 1 97.56 45 SER B N 1
ATOM 2133 C CA . SER B 1 45 ? -8.688 -23.5 -8.617 1 97.56 45 SER B CA 1
ATOM 2134 C C . SER B 1 45 ? -7.621 -23.984 -7.641 1 97.56 45 SER B C 1
ATOM 2136 O O . SER B 1 45 ? -7.832 -23.969 -6.426 1 97.56 45 SER B O 1
ATOM 2138 N N . LEU B 1 46 ? -6.426 -24.344 -8.133 1 98.12 46 LEU B N 1
ATOM 2139 C CA . LEU B 1 46 ? -5.418 -24.984 -7.289 1 98.12 46 LEU B CA 1
ATOM 2140 C C . LEU B 1 46 ? -4.18 -24.094 -7.164 1 98.12 46 LEU B C 1
ATOM 2142 O O . LEU B 1 46 ? -3.281 -24.391 -6.375 1 98.12 46 LEU B O 1
ATOM 2146 N N . SER B 1 47 ? -4.09 -22.984 -7.797 1 98.12 47 SER B N 1
ATOM 2147 C CA . SER B 1 47 ? -2.867 -22.203 -7.902 1 98.12 47 SER B CA 1
ATOM 2148 C C . SER B 1 47 ? -2.352 -21.797 -6.523 1 98.12 47 SER B C 1
ATOM 2150 O O . SER B 1 47 ? -1.179 -22 -6.207 1 98.12 47 SER B O 1
ATOM 2152 N N . SER B 1 48 ? -3.193 -21.203 -5.695 1 98.62 48 SER B N 1
ATOM 2153 C CA . SER B 1 48 ? -2.76 -20.734 -4.387 1 98.62 48 SER B CA 1
ATOM 2154 C C . SER B 1 48 ? -2.463 -21.891 -3.449 1 98.62 48 SER B C 1
ATOM 2156 O O . SER B 1 48 ? -1.555 -21.812 -2.619 1 98.62 48 SER B O 1
ATOM 2158 N N . ILE B 1 49 ? -3.178 -23 -3.584 1 98.44 49 ILE B N 1
ATOM 2159 C CA . ILE B 1 49 ? -2.977 -24.188 -2.764 1 98.44 49 ILE B CA 1
ATOM 2160 C C . ILE B 1 49 ? -1.613 -24.797 -3.068 1 98.44 49 ILE B C 1
ATOM 2162 O O . ILE B 1 49 ? -0.824 -25.062 -2.158 1 98.44 49 ILE B O 1
ATOM 2166 N N . ILE B 1 50 ? -1.37 -24.984 -4.336 1 98.81 50 ILE B N 1
ATOM 2167 C CA . ILE B 1 50 ? -0.125 -25.625 -4.762 1 98.81 50 ILE B CA 1
ATOM 2168 C C . ILE B 1 50 ? 1.058 -24.734 -4.391 1 98.81 50 ILE B C 1
ATOM 2170 O O . ILE B 1 50 ? 2.094 -25.219 -3.932 1 98.81 50 ILE B O 1
ATOM 2174 N N . LEU B 1 51 ? 0.908 -23.438 -4.609 1 98.88 51 LEU B N 1
ATOM 2175 C CA . LEU B 1 51 ? 1.98 -22.516 -4.266 1 98.88 51 LEU B CA 1
ATOM 2176 C C . LEU B 1 51 ? 2.33 -22.625 -2.785 1 98.88 51 LEU B C 1
ATOM 2178 O O . LEU B 1 51 ? 3.508 -22.688 -2.424 1 98.88 51 LEU B O 1
ATOM 2182 N N . THR B 1 52 ? 1.329 -22.609 -1.908 1 98.75 52 THR B N 1
ATOM 2183 C CA . THR B 1 52 ? 1.602 -22.625 -0.475 1 98.75 52 THR B CA 1
ATOM 2184 C C . THR B 1 52 ? 2.135 -23.984 -0.032 1 98.75 52 THR B C 1
ATOM 2186 O O . THR B 1 52 ? 2.898 -24.078 0.931 1 98.75 52 THR B O 1
ATOM 2189 N N . GLU B 1 53 ? 1.743 -25.078 -0.762 1 98.62 53 GLU B N 1
ATOM 2190 C CA . GLU B 1 53 ? 2.373 -26.375 -0.519 1 98.62 53 GLU B CA 1
ATOM 2191 C C . GLU B 1 53 ? 3.865 -26.328 -0.832 1 98.62 53 GLU B C 1
ATOM 2193 O O . GLU B 1 53 ? 4.684 -26.812 -0.049 1 98.62 53 GLU B O 1
ATOM 2198 N N . MET B 1 54 ? 4.184 -25.766 -1.965 1 98.75 54 MET B N 1
ATOM 2199 C CA . MET B 1 54 ? 5.586 -25.625 -2.336 1 98.75 54 MET B CA 1
ATOM 2200 C C . MET B 1 54 ? 6.32 -24.719 -1.356 1 98.75 54 MET B C 1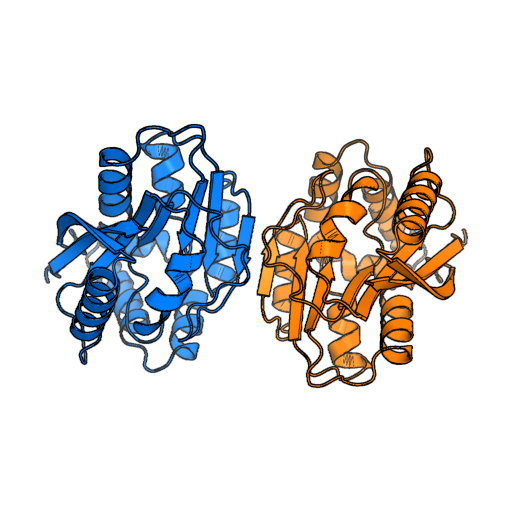
ATOM 2202 O O . MET B 1 54 ? 7.484 -24.953 -1.033 1 98.75 54 MET B O 1
ATOM 2206 N N . PHE B 1 55 ? 5.629 -23.641 -0.938 1 98.75 55 PHE B N 1
ATOM 2207 C CA . PHE B 1 55 ? 6.168 -22.766 0.088 1 98.75 55 PHE B CA 1
ATOM 2208 C C . PHE B 1 55 ? 6.559 -23.547 1.332 1 98.75 55 PHE B C 1
ATOM 2210 O O . PHE B 1 55 ? 7.684 -23.422 1.824 1 98.75 55 PHE B O 1
ATOM 2217 N N . SER B 1 56 ? 5.676 -24.375 1.815 1 98.25 56 SER B N 1
ATOM 2218 C CA . SER B 1 56 ? 5.891 -25.141 3.047 1 98.25 56 SER B CA 1
ATOM 2219 C C . SER B 1 56 ? 7.004 -26.156 2.881 1 98.25 56 SER B C 1
ATOM 2221 O O . SER B 1 56 ? 7.676 -26.516 3.85 1 98.25 56 SER B O 1
ATOM 2223 N N . LYS B 1 57 ? 7.133 -26.609 1.665 1 98.25 57 LYS B N 1
ATOM 2224 C CA . LYS B 1 57 ? 8.18 -27.578 1.37 1 98.25 57 LYS B CA 1
ATOM 2225 C C . LYS B 1 57 ? 9.562 -26.938 1.482 1 98.25 57 LYS B C 1
ATOM 2227 O O . LYS B 1 57 ? 10.523 -27.609 1.876 1 98.25 57 LYS B O 1
ATOM 2232 N N . HIS B 1 58 ? 9.688 -25.609 1.24 1 98.44 58 HIS B N 1
ATOM 2233 C CA . HIS B 1 58 ? 11.008 -25.016 1.08 1 98.44 58 HIS B CA 1
ATOM 2234 C C . HIS B 1 58 ? 11.312 -24.016 2.205 1 98.44 58 HIS B C 1
ATOM 2236 O O . HIS B 1 58 ? 12.461 -23.625 2.395 1 98.44 58 HIS B O 1
ATOM 2242 N N . ILE B 1 59 ? 10.273 -23.609 2.918 1 97.69 59 ILE B N 1
ATOM 2243 C CA . ILE B 1 59 ? 10.461 -22.641 3.998 1 97.69 59 ILE B CA 1
ATOM 2244 C C . ILE B 1 59 ? 10.195 -23.328 5.344 1 97.69 59 ILE B C 1
ATOM 2246 O O . ILE B 1 59 ? 9.117 -23.875 5.562 1 97.69 59 ILE B O 1
ATOM 2250 N N . THR B 1 60 ? 11.164 -23.234 6.227 1 93 60 THR B N 1
ATOM 2251 C CA . THR B 1 60 ? 11.023 -23.891 7.516 1 93 60 THR B CA 1
ATOM 2252 C C . THR B 1 60 ? 10.805 -22.875 8.633 1 93 60 THR B C 1
ATOM 2254 O O . THR B 1 60 ? 10.195 -23.188 9.656 1 93 60 THR B O 1
ATOM 2257 N N . ASP B 1 61 ? 11.289 -21.656 8.438 1 95.94 61 ASP B N 1
ATOM 2258 C CA . ASP B 1 61 ? 11.125 -20.641 9.469 1 95.94 61 ASP B CA 1
ATOM 2259 C C . ASP B 1 61 ? 9.82 -19.859 9.273 1 95.94 61 ASP B C 1
ATOM 2261 O O . ASP B 1 61 ? 9.82 -18.75 8.734 1 95.94 61 ASP B O 1
ATOM 2265 N N . PHE B 1 62 ? 8.766 -20.375 9.883 1 96.5 62 PHE B N 1
ATOM 2266 C CA . PHE B 1 62 ? 7.422 -19.812 9.711 1 96.5 62 PHE B CA 1
ATOM 2267 C C . PHE B 1 62 ? 7.191 -18.656 10.664 1 96.5 62 PHE B C 1
ATOM 2269 O O . PHE B 1 62 ? 6.195 -17.938 10.555 1 96.5 62 PHE B O 1
ATOM 2276 N N . LYS B 1 63 ? 8.094 -18.406 11.523 1 96.5 63 LYS B N 1
ATOM 2277 C CA . LYS B 1 63 ? 7.906 -17.375 12.539 1 96.5 63 LYS B CA 1
ATOM 2278 C C . LYS B 1 63 ? 8.57 -16.062 12.117 1 96.5 63 LYS B C 1
ATOM 2280 O O . LYS B 1 63 ? 8.031 -14.984 12.352 1 96.5 63 LYS B O 1
ATOM 2285 N N . ASN B 1 64 ? 9.758 -16.172 11.438 1 97.44 64 ASN B N 1
ATOM 2286 C CA . ASN B 1 64 ? 10.531 -14.961 11.188 1 97.44 64 ASN B CA 1
ATOM 2287 C C . ASN B 1 64 ? 10.594 -14.633 9.695 1 97.44 64 ASN B C 1
ATOM 2289 O O . ASN B 1 64 ? 11.109 -13.586 9.305 1 97.44 64 ASN B O 1
ATOM 2293 N N . CYS B 1 65 ? 9.93 -15.414 8.867 1 98.56 65 CYS B N 1
ATOM 2294 C CA . CYS B 1 65 ? 9.961 -15.266 7.414 1 98.56 65 CYS B CA 1
ATOM 2295 C C . CYS B 1 65 ? 9.109 -14.078 6.969 1 98.56 65 CYS B C 1
ATOM 2297 O O . CYS B 1 65 ? 7.988 -13.898 7.453 1 98.56 65 CYS B O 1
ATOM 2299 N N . GLN B 1 66 ? 9.695 -13.25 6.105 1 98.75 66 GLN B N 1
ATOM 2300 C CA . GLN B 1 66 ? 9 -12.117 5.504 1 98.75 66 GLN B CA 1
ATOM 2301 C C . GLN B 1 66 ? 8.562 -12.438 4.074 1 98.75 66 GLN B C 1
ATOM 2303 O O . GLN B 1 66 ? 9.398 -12.719 3.213 1 98.75 66 GLN B O 1
ATOM 2308 N N . VAL B 1 67 ? 7.254 -12.305 3.807 1 98.94 67 VAL B N 1
ATOM 2309 C CA . VAL B 1 67 ? 6.703 -12.758 2.535 1 98.94 67 VAL B CA 1
ATOM 2310 C C . VAL B 1 67 ? 6.004 -11.594 1.835 1 98.94 67 VAL B C 1
ATOM 2312 O O . VAL B 1 67 ? 5.301 -10.805 2.475 1 98.94 67 VAL B O 1
ATOM 2315 N N . LEU B 1 68 ? 6.285 -11.453 0.587 1 98.94 68 LEU B N 1
ATOM 2316 C CA . LEU B 1 68 ? 5.457 -10.609 -0.267 1 98.94 68 LEU B CA 1
ATOM 2317 C C . LEU B 1 68 ? 4.496 -11.453 -1.097 1 98.94 68 LEU B C 1
ATOM 2319 O O . LEU B 1 68 ? 4.926 -12.281 -1.901 1 98.94 68 LEU B O 1
ATOM 2323 N N . ASP B 1 69 ? 3.215 -11.336 -0.824 1 98.94 69 ASP B N 1
ATOM 2324 C CA . ASP B 1 69 ? 2.162 -11.875 -1.68 1 98.94 69 ASP B CA 1
ATOM 2325 C C . ASP B 1 69 ? 1.909 -10.969 -2.879 1 98.94 69 ASP B C 1
ATOM 2327 O O . ASP B 1 69 ? 1.094 -10.047 -2.807 1 98.94 69 ASP B O 1
ATOM 2331 N N . LEU B 1 70 ? 2.596 -11.203 -4.008 1 98.88 70 LEU B N 1
ATOM 2332 C CA . LEU B 1 70 ? 2.621 -10.352 -5.191 1 98.88 70 LEU B CA 1
ATOM 2333 C C . LEU B 1 70 ? 1.485 -10.711 -6.145 1 98.88 70 LEU B C 1
ATOM 2335 O O . LEU B 1 70 ? 1.353 -11.867 -6.551 1 98.88 70 LEU B O 1
ATOM 2339 N N . GLY B 1 71 ? 0.782 -9.68 -6.598 1 98.62 71 GLY B N 1
ATOM 2340 C CA . GLY B 1 71 ? -0.464 -10 -7.273 1 98.62 71 GLY B CA 1
ATOM 2341 C C . GLY B 1 71 ? -1.441 -10.758 -6.395 1 98.62 71 GLY B C 1
ATOM 2342 O O . GLY B 1 71 ? -2.051 -11.734 -6.832 1 98.62 71 GLY B O 1
ATOM 2343 N N . GLY B 1 72 ? -1.533 -10.336 -5.195 1 98.75 72 GLY B N 1
ATOM 2344 C CA . GLY B 1 72 ? -2.137 -11.156 -4.156 1 98.75 72 GLY B CA 1
ATOM 2345 C C . GLY B 1 72 ? -3.652 -11.109 -4.168 1 98.75 72 GLY B C 1
ATOM 2346 O O . GLY B 1 72 ? -4.309 -11.922 -3.512 1 98.75 72 GLY B O 1
ATOM 2347 N N . GLY B 1 73 ? -4.258 -10.133 -4.867 1 98.56 73 GLY B N 1
ATOM 2348 C CA . GLY B 1 73 ? -5.703 -10.062 -5.004 1 98.56 73 GLY B CA 1
ATOM 2349 C C . GLY B 1 73 ? -6.434 -10.062 -3.674 1 98.56 73 GLY B C 1
ATOM 2350 O O . GLY B 1 73 ? -6.137 -9.25 -2.797 1 98.56 73 GLY B O 1
ATOM 2351 N N . THR B 1 74 ? -7.332 -11.062 -3.502 1 98.88 74 THR B N 1
ATOM 2352 C CA . THR B 1 74 ? -8.125 -11.156 -2.283 1 98.88 74 THR B CA 1
ATOM 2353 C C . THR B 1 74 ? -7.344 -11.867 -1.182 1 98.88 74 THR B C 1
ATOM 2355 O O . THR B 1 74 ? -7.883 -12.148 -0.11 1 98.88 74 THR B O 1
ATOM 2358 N N . GLY B 1 75 ? -6.109 -12.227 -1.396 1 98.88 75 GLY B N 1
ATOM 2359 C CA . GLY B 1 75 ? -5.23 -12.766 -0.369 1 98.88 75 GLY B CA 1
ATOM 2360 C C . GLY B 1 75 ? -5.355 -14.266 -0.206 1 98.88 75 GLY B C 1
ATOM 2361 O O . GLY B 1 75 ? -5.211 -14.789 0.901 1 98.88 75 GLY B O 1
ATOM 2362 N N . LYS B 1 76 ? -5.555 -15.039 -1.295 1 98.81 76 LYS B N 1
ATOM 2363 C CA . LYS B 1 76 ? -5.746 -16.484 -1.182 1 98.81 76 LYS B CA 1
ATOM 2364 C C . LYS B 1 76 ? -4.461 -17.172 -0.728 1 98.81 76 LYS B C 1
ATOM 2366 O O . LYS B 1 76 ? -4.504 -18.094 0.082 1 98.81 76 LYS B O 1
ATOM 2371 N N . VAL B 1 77 ? -3.344 -16.75 -1.264 1 98.88 77 VAL B N 1
ATOM 2372 C CA . VAL B 1 77 ? -2.068 -17.297 -0.813 1 98.88 77 VAL B CA 1
ATOM 2373 C C . VAL B 1 77 ? -1.883 -17.016 0.677 1 98.88 77 VAL B C 1
ATOM 2375 O O . VAL B 1 77 ? -1.578 -17.922 1.452 1 98.88 77 VAL B O 1
ATOM 2378 N N . SER B 1 78 ? -2.092 -15.805 1.067 1 98.94 78 SER B N 1
ATOM 2379 C CA . SER B 1 78 ? -1.953 -15.391 2.457 1 98.94 78 SER B CA 1
ATOM 2380 C C . SER B 1 78 ? -2.916 -16.141 3.365 1 98.94 78 SER B C 1
ATOM 2382 O O . SER B 1 78 ? -2.545 -16.562 4.469 1 98.94 78 SER B O 1
ATOM 2384 N N . PHE B 1 79 ? -4.121 -16.328 2.867 1 98.81 79 PHE B N 1
ATOM 2385 C CA . PHE B 1 79 ? -5.133 -17.047 3.625 1 98.81 79 PHE B CA 1
ATOM 2386 C C . PHE B 1 79 ? -4.676 -18.469 3.91 1 98.81 79 PHE B C 1
ATOM 2388 O O . PHE B 1 79 ? -4.773 -18.953 5.043 1 98.81 79 PHE B O 1
ATOM 2395 N N . ASN B 1 80 ? -4.184 -19.141 2.879 1 98.69 80 ASN B N 1
ATOM 2396 C CA . ASN B 1 80 ? -3.701 -20.516 3.047 1 98.69 80 ASN B CA 1
ATOM 2397 C C . ASN B 1 80 ? -2.502 -20.578 3.988 1 98.69 80 ASN B C 1
ATOM 2399 O O . ASN B 1 80 ? -2.416 -21.469 4.836 1 98.69 80 ASN B O 1
ATOM 2403 N N . LEU B 1 81 ? -1.578 -19.641 3.852 1 98.75 81 LEU B N 1
ATOM 2404 C CA . LEU B 1 81 ? -0.412 -19.625 4.73 1 98.75 81 LEU B CA 1
ATOM 2405 C C . LEU B 1 81 ? -0.832 -19.5 6.191 1 98.75 81 LEU B C 1
ATOM 2407 O O . LEU B 1 81 ? -0.327 -20.234 7.043 1 98.75 81 LEU B O 1
ATOM 2411 N N . ARG B 1 82 ? -1.784 -18.609 6.449 1 98.69 82 ARG B N 1
ATOM 2412 C CA . ARG B 1 82 ? -2.205 -18.359 7.824 1 98.69 82 ARG B CA 1
ATOM 2413 C C . ARG B 1 82 ? -3.025 -19.531 8.359 1 98.69 82 ARG B C 1
ATOM 2415 O O . ARG B 1 82 ? -2.775 -20.031 9.461 1 98.69 82 ARG B O 1
ATOM 2422 N N . ASN B 1 83 ? -3.963 -20.016 7.57 1 97.94 83 ASN B N 1
ATOM 2423 C CA . ASN B 1 83 ? -4.988 -20.891 8.117 1 97.94 83 ASN B CA 1
ATOM 2424 C C . ASN B 1 83 ? -4.633 -22.359 7.922 1 97.94 83 ASN B C 1
ATOM 2426 O O . ASN B 1 83 ? -4.961 -23.203 8.758 1 97.94 83 ASN B O 1
ATOM 2430 N N . ARG B 1 84 ? -3.984 -22.719 6.812 1 96.69 84 ARG B N 1
ATOM 2431 C CA . ARG B 1 84 ? -3.648 -24.109 6.559 1 96.69 84 ARG B CA 1
ATOM 2432 C C . ARG B 1 84 ? -2.285 -24.453 7.145 1 96.69 84 ARG B C 1
ATOM 2434 O O . ARG B 1 84 ? -2.105 -25.547 7.707 1 96.69 84 ARG B O 1
ATOM 2441 N N . PHE B 1 85 ? -1.362 -23.484 7.074 1 97.44 85 PHE B N 1
ATOM 2442 C CA . PHE B 1 85 ? 0.002 -23.812 7.461 1 97.44 85 PHE B CA 1
ATOM 2443 C C . PHE B 1 85 ? 0.389 -23.109 8.758 1 97.44 85 PHE B C 1
ATOM 2445 O O . PHE B 1 85 ? 1.516 -23.266 9.234 1 97.44 85 PHE B O 1
ATOM 2452 N N . HIS B 1 86 ? -0.502 -22.312 9.305 1 97.31 86 HIS B N 1
ATOM 2453 C CA . HIS B 1 86 ? -0.298 -21.625 10.586 1 97.31 86 HIS B CA 1
ATOM 2454 C C . HIS B 1 86 ? 0.969 -20.781 10.555 1 97.31 86 HIS B C 1
ATOM 2456 O O . HIS B 1 86 ? 1.765 -20.812 11.5 1 97.31 86 HIS B O 1
ATOM 2462 N N . PHE B 1 87 ? 1.179 -20.219 9.422 1 98.25 87 PHE B N 1
ATOM 2463 C CA . PHE B 1 87 ? 2.309 -19.312 9.234 1 98.25 87 PHE B CA 1
ATOM 2464 C C . PHE B 1 87 ? 2.203 -18.109 10.164 1 98.25 87 PHE B C 1
ATOM 2466 O O . PHE B 1 87 ? 1.15 -17.484 10.25 1 98.25 87 PHE B O 1
ATOM 2473 N N . LYS B 1 88 ? 3.338 -17.75 10.852 1 98.31 88 LYS B N 1
ATOM 2474 C CA . LYS B 1 88 ? 3.312 -16.672 11.844 1 98.31 88 LYS B CA 1
ATOM 2475 C C . LYS B 1 88 ? 4.23 -15.531 11.43 1 98.31 88 LYS B C 1
ATOM 2477 O O . LYS B 1 88 ? 4.297 -14.508 12.117 1 98.31 88 LYS B O 1
ATOM 2482 N N . GLY B 1 89 ? 4.938 -15.688 10.328 1 98.56 89 GLY B N 1
ATOM 2483 C CA . GLY B 1 89 ? 5.797 -14.625 9.828 1 98.56 89 GLY B CA 1
ATOM 2484 C C . GLY B 1 89 ? 5.027 -13.438 9.297 1 98.56 89 GLY B C 1
ATOM 2485 O O . GLY B 1 89 ? 3.809 -13.352 9.453 1 98.56 89 GLY B O 1
ATOM 2486 N N . GLU B 1 90 ? 5.734 -12.5 8.711 1 98.69 90 GLU B N 1
ATOM 2487 C CA . GLU B 1 90 ? 5.133 -11.266 8.203 1 98.69 90 GLU B CA 1
ATOM 2488 C C . GLU B 1 90 ? 4.727 -11.414 6.742 1 98.69 90 GLU B C 1
ATOM 2490 O O . GLU B 1 90 ? 5.445 -12.023 5.949 1 98.69 90 GLU B O 1
ATOM 2495 N N . ILE B 1 91 ? 3.551 -10.93 6.422 1 98.94 91 ILE B N 1
ATOM 2496 C CA . ILE B 1 91 ? 3.086 -10.938 5.039 1 98.94 91 ILE B CA 1
ATOM 2497 C C . ILE B 1 91 ? 2.715 -9.516 4.613 1 98.94 91 ILE B C 1
ATOM 2499 O O . ILE B 1 91 ? 1.931 -8.844 5.285 1 98.94 91 ILE B O 1
ATOM 2503 N N . ASP B 1 92 ? 3.357 -9.031 3.596 1 98.94 92 ASP B N 1
ATOM 2504 C CA . ASP B 1 92 ? 2.857 -7.906 2.811 1 98.94 92 ASP B CA 1
ATOM 2505 C C . ASP B 1 92 ? 2.111 -8.391 1.569 1 98.94 92 ASP B C 1
ATOM 2507 O O . ASP B 1 92 ? 2.498 -9.383 0.957 1 98.94 92 ASP B O 1
ATOM 2511 N N . ILE B 1 93 ? 1.04 -7.691 1.209 1 98.94 93 ILE B N 1
ATOM 2512 C CA . ILE B 1 93 ? 0.317 -8.031 -0.012 1 98.94 93 ILE B CA 1
ATOM 2513 C C . ILE B 1 93 ? 0.324 -6.832 -0.963 1 98.94 93 ILE B C 1
ATOM 2515 O O . ILE B 1 93 ? 0.204 -5.684 -0.529 1 98.94 93 ILE B O 1
ATOM 2519 N N . LEU B 1 94 ? 0.578 -7.102 -2.234 1 98.94 94 LEU B N 1
ATOM 2520 C CA . LEU B 1 94 ? 0.636 -6.078 -3.271 1 98.94 94 LEU B CA 1
ATOM 2521 C C . LEU B 1 94 ? -0.208 -6.477 -4.477 1 98.94 94 LEU B C 1
ATOM 2523 O O . LEU B 1 94 ? -0.126 -7.613 -4.949 1 98.94 94 LEU B O 1
ATOM 2527 N N . ASP B 1 95 ? -1.082 -5.664 -4.922 1 98.81 95 ASP B N 1
ATOM 2528 C CA . ASP B 1 95 ? -1.919 -5.836 -6.105 1 98.81 95 ASP B CA 1
ATOM 2529 C C . ASP B 1 95 ? -2.262 -4.488 -6.734 1 98.81 95 ASP B C 1
ATOM 2531 O O . ASP B 1 95 ? -2.197 -3.451 -6.07 1 98.81 95 ASP B O 1
ATOM 2535 N N . ALA B 1 96 ? -2.58 -4.516 -8.008 1 98.38 96 ALA B N 1
ATOM 2536 C CA . ALA B 1 96 ? -2.939 -3.275 -8.695 1 98.38 96 ALA B CA 1
ATOM 2537 C C . ALA B 1 96 ? -4.375 -2.867 -8.367 1 98.38 96 ALA B C 1
ATOM 2539 O O . ALA B 1 96 ? -4.738 -1.697 -8.508 1 98.38 96 ALA B O 1
ATOM 2540 N N . ASN B 1 97 ? -5.168 -3.809 -7.988 1 98.56 97 ASN B N 1
ATOM 2541 C CA . ASN B 1 97 ? -6.602 -3.568 -7.852 1 98.56 97 ASN B CA 1
ATOM 2542 C C . ASN B 1 97 ? -6.992 -3.318 -6.398 1 98.56 97 ASN B C 1
ATOM 2544 O O . ASN B 1 97 ? -6.867 -4.211 -5.559 1 98.56 97 ASN B O 1
ATOM 2548 N N . MET B 1 98 ? -7.516 -2.162 -6.098 1 98.62 98 MET B N 1
ATOM 2549 C CA . MET B 1 98 ? -7.824 -1.759 -4.73 1 98.62 98 MET B CA 1
ATOM 2550 C C . MET B 1 98 ? -9 -2.553 -4.18 1 98.62 98 MET B C 1
ATOM 2552 O O . MET B 1 98 ? -9.047 -2.865 -2.988 1 98.62 98 MET B O 1
ATOM 2556 N N . ASN B 1 99 ? -10.008 -2.83 -5 1 98.69 99 ASN B N 1
ATOM 2557 C CA . ASN B 1 99 ? -11.156 -3.602 -4.531 1 98.69 99 ASN B CA 1
ATOM 2558 C C . ASN B 1 99 ? -10.75 -5.012 -4.113 1 98.69 99 ASN B C 1
ATOM 2560 O O . ASN B 1 99 ? -11.258 -5.539 -3.123 1 98.69 99 ASN B O 1
ATOM 2564 N N . MET B 1 100 ? -9.852 -5.602 -4.871 1 98.81 100 MET B N 1
ATOM 2565 C CA . MET B 1 100 ? -9.312 -6.906 -4.5 1 98.81 100 MET B CA 1
ATOM 2566 C C . MET B 1 100 ? -8.586 -6.832 -3.162 1 98.81 100 MET B C 1
ATOM 2568 O O . MET B 1 100 ? -8.805 -7.668 -2.283 1 98.81 100 MET B O 1
ATOM 2572 N N . LEU B 1 101 ? -7.809 -5.801 -2.992 1 98.94 101 LEU B N 1
ATOM 2573 C CA . LEU B 1 101 ? -7.043 -5.629 -1.762 1 98.94 101 LEU B CA 1
ATOM 2574 C C . LEU B 1 101 ? -7.965 -5.359 -0.579 1 98.94 101 LEU B C 1
ATOM 2576 O O . LEU B 1 101 ? -7.684 -5.777 0.545 1 98.94 101 LEU B O 1
ATOM 2580 N N . TYR B 1 102 ? -8.992 -4.652 -0.823 1 98.75 102 TYR B N 1
ATOM 2581 C CA . TYR B 1 102 ? -9.945 -4.383 0.246 1 98.75 102 TYR B CA 1
ATOM 2582 C C . TYR B 1 102 ? -10.617 -5.668 0.714 1 98.75 102 TYR B C 1
ATOM 2584 O O . TYR B 1 102 ? -10.844 -5.855 1.911 1 98.75 102 TYR B O 1
ATOM 2592 N N . GLU B 1 103 ? -10.953 -6.598 -0.238 1 98.75 103 GLU B N 1
ATOM 2593 C CA . GLU B 1 103 ? -11.445 -7.922 0.138 1 98.75 103 GLU B CA 1
ATOM 2594 C C . GLU B 1 103 ? -10.414 -8.672 0.983 1 98.75 103 GLU B C 1
ATOM 2596 O O . GLU B 1 103 ? -10.781 -9.375 1.929 1 98.75 103 GLU B O 1
ATOM 2601 N N . ALA B 1 104 ? -9.18 -8.531 0.599 1 98.88 104 ALA B N 1
ATOM 2602 C CA . ALA B 1 104 ? -8.117 -9.172 1.375 1 98.88 104 ALA B CA 1
ATOM 2603 C C . ALA B 1 104 ? -8.07 -8.625 2.799 1 98.88 104 ALA B C 1
ATOM 2605 O O . ALA B 1 104 ? -7.953 -9.383 3.76 1 98.88 104 ALA B O 1
ATOM 2606 N N . TYR B 1 105 ? -8.141 -7.32 2.881 1 98.62 105 TYR B N 1
ATOM 2607 C CA . TYR B 1 105 ? -8.117 -6.645 4.172 1 98.62 105 TYR B CA 1
ATOM 2608 C C . TYR B 1 105 ? -9.219 -7.176 5.086 1 98.62 105 TYR B C 1
ATOM 2610 O O . TYR B 1 105 ? -8.992 -7.383 6.281 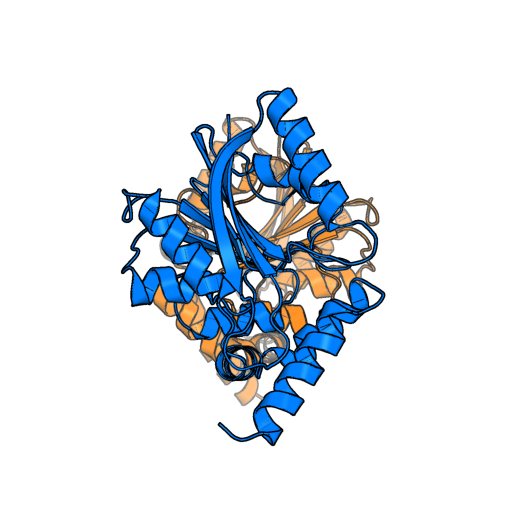1 98.62 105 TYR B O 1
ATOM 2618 N N . GLN B 1 106 ? -10.352 -7.453 4.539 1 97.88 106 GLN B N 1
ATOM 2619 C CA . GLN B 1 106 ? -11.523 -7.848 5.305 1 97.88 106 GLN B CA 1
ATOM 2620 C C . GLN B 1 106 ? -11.352 -9.242 5.902 1 97.88 106 GLN B C 1
ATOM 2622 O O . GLN B 1 106 ? -12.062 -9.625 6.832 1 97.88 106 GLN B O 1
ATOM 2627 N N . LYS B 1 107 ? -10.406 -9.938 5.449 1 98.25 107 LYS B N 1
ATOM 2628 C CA . LYS B 1 107 ? -10.195 -11.297 5.938 1 98.25 107 LYS B CA 1
ATOM 2629 C C . LYS B 1 107 ? -9.391 -11.297 7.238 1 98.25 107 LYS B C 1
ATOM 2631 O O . LYS B 1 107 ? -9.258 -12.328 7.891 1 98.25 107 LYS B O 1
ATOM 2636 N N . ASP B 1 108 ? -8.805 -10.172 7.582 1 97.12 108 ASP B N 1
ATOM 2637 C CA . ASP B 1 108 ? -8.109 -9.992 8.852 1 97.12 108 ASP B CA 1
ATOM 2638 C C . ASP B 1 108 ? -7.004 -11.031 9.023 1 97.12 108 ASP B C 1
ATOM 2640 O O . ASP B 1 108 ? -6.969 -11.75 10.023 1 97.12 108 ASP B O 1
ATOM 2644 N N . LEU B 1 109 ? -6.102 -11.078 8.039 1 98.25 109 LEU B N 1
ATOM 2645 C CA . LEU B 1 109 ? -5.035 -12.07 8 1 98.25 109 LEU B CA 1
ATOM 2646 C C . LEU B 1 109 ? -3.748 -11.516 8.602 1 98.25 109 LEU B C 1
ATOM 2648 O O . LEU B 1 109 ? -2.674 -12.086 8.422 1 98.25 109 LEU B O 1
ATOM 2652 N N . ASN B 1 110 ? -3.832 -10.336 9.234 1 97.44 110 ASN B N 1
ATOM 2653 C CA . ASN B 1 110 ? -2.709 -9.695 9.914 1 97.44 110 ASN B CA 1
ATOM 2654 C C . ASN B 1 110 ? -1.602 -9.328 8.93 1 97.44 110 ASN B C 1
ATOM 2656 O O . ASN B 1 110 ? -0.437 -9.664 9.141 1 97.44 110 ASN B O 1
ATOM 2660 N N . PHE B 1 111 ? -1.981 -8.734 7.852 1 98.69 111 PHE B N 1
ATOM 2661 C CA . PHE B 1 111 ? -0.992 -8.172 6.941 1 98.69 111 PHE B CA 1
ATOM 2662 C C . PHE B 1 111 ? -0.163 -7.098 7.637 1 98.69 111 PHE B C 1
ATOM 2664 O O . PHE B 1 111 ? -0.703 -6.266 8.367 1 98.69 111 PHE B O 1
ATOM 2671 N N . ARG B 1 112 ? 1.145 -7.156 7.387 1 98.5 112 ARG B N 1
ATOM 2672 C CA . ARG B 1 112 ? 1.979 -6.047 7.836 1 98.5 112 ARG B CA 1
ATOM 2673 C C . ARG B 1 112 ? 1.721 -4.797 7.008 1 98.5 112 ARG B C 1
ATOM 2675 O O . ARG B 1 112 ? 1.55 -3.705 7.555 1 98.5 112 ARG B O 1
ATOM 2682 N N . ASN B 1 113 ? 1.695 -4.988 5.672 1 98.75 113 ASN B N 1
ATOM 2683 C CA . ASN B 1 113 ? 1.401 -3.904 4.742 1 98.75 113 ASN B CA 1
ATOM 2684 C C . ASN B 1 113 ? 0.463 -4.363 3.629 1 98.75 113 ASN B C 1
ATOM 2686 O O . ASN B 1 113 ? 0.479 -5.531 3.238 1 98.75 113 ASN B O 1
ATOM 2690 N N . ILE B 1 114 ? -0.385 -3.475 3.182 1 98.94 114 ILE B N 1
ATOM 2691 C CA . ILE B 1 114 ? -1.197 -3.633 1.981 1 98.94 114 ILE B CA 1
ATOM 2692 C C . ILE B 1 114 ? -0.868 -2.523 0.985 1 98.94 114 ILE B C 1
ATOM 2694 O O . ILE B 1 114 ? -0.974 -1.339 1.311 1 98.94 114 ILE B O 1
ATOM 2698 N N . LEU B 1 115 ? -0.469 -2.922 -0.245 1 98.88 115 LEU B N 1
ATOM 2699 C CA . LEU B 1 115 ? 0.033 -1.957 -1.218 1 98.88 115 LEU B CA 1
ATOM 2700 C C . LEU B 1 115 ? -0.719 -2.076 -2.539 1 98.88 115 LEU B C 1
ATOM 2702 O O . LEU B 1 115 ? -0.668 -3.119 -3.195 1 98.88 115 LEU B O 1
ATOM 2706 N N . ARG B 1 116 ? -1.435 -1.062 -2.885 1 98.88 116 ARG B N 1
ATOM 2707 C CA . ARG B 1 116 ? -1.923 -0.963 -4.254 1 98.88 116 ARG B CA 1
ATOM 2708 C C . ARG B 1 116 ? -0.861 -0.367 -5.172 1 98.88 116 ARG B C 1
ATOM 2710 O O . ARG B 1 116 ? -0.482 0.796 -5.02 1 98.88 116 ARG B O 1
ATOM 2717 N N . HIS B 1 117 ? -0.354 -1.127 -6.074 1 98.5 117 HIS B N 1
ATOM 2718 C CA . HIS B 1 117 ? 0.717 -0.755 -6.992 1 98.5 117 HIS B CA 1
ATOM 2719 C C . HIS B 1 117 ? 0.562 -1.46 -8.336 1 98.5 117 HIS B C 1
ATOM 2721 O O . HIS B 1 117 ? 0.296 -2.664 -8.383 1 98.5 117 HIS B O 1
ATOM 2727 N N . PHE B 1 118 ? 0.646 -0.73 -9.43 1 97.62 118 PHE B N 1
ATOM 2728 C CA . PHE B 1 118 ? 0.648 -1.307 -10.766 1 97.62 118 PHE B CA 1
ATOM 2729 C C . PHE B 1 118 ? 2.061 -1.694 -11.188 1 97.62 118 PHE B C 1
ATOM 2731 O O . PHE B 1 118 ? 2.904 -0.827 -11.422 1 97.62 118 PHE B O 1
ATOM 2738 N N . VAL B 1 119 ? 2.314 -2.977 -11.281 1 97.62 119 VAL B N 1
ATOM 2739 C CA . VAL B 1 119 ? 3.635 -3.453 -11.68 1 97.62 119 VAL B CA 1
ATOM 2740 C C . VAL B 1 119 ? 3.857 -3.178 -13.164 1 97.62 119 VAL B C 1
ATOM 2742 O O . VAL B 1 119 ? 3.197 -3.771 -14.016 1 97.62 119 VAL B O 1
ATOM 2745 N N . THR B 1 120 ? 4.82 -2.332 -13.453 1 95.25 120 THR B N 1
ATOM 2746 C CA . THR B 1 120 ? 5.121 -1.967 -14.828 1 95.25 120 THR B CA 1
ATOM 2747 C C . THR B 1 120 ? 6.133 -2.936 -15.438 1 95.25 120 THR B C 1
ATOM 2749 O O . THR B 1 120 ? 6.535 -3.904 -14.797 1 95.25 120 THR B O 1
ATOM 2752 N N . GLU B 1 121 ? 6.488 -2.668 -16.641 1 96.38 121 GLU B N 1
ATOM 2753 C CA . GLU B 1 121 ? 7.43 -3.514 -17.375 1 96.38 121 GLU B CA 1
ATOM 2754 C C . GLU B 1 121 ? 8.789 -3.545 -16.672 1 96.38 121 GLU B C 1
ATOM 2756 O O . GLU B 1 121 ? 9.516 -4.539 -16.766 1 96.38 121 GLU B O 1
ATOM 2761 N N . THR B 1 122 ? 9.102 -2.484 -15.93 1 96 122 THR B N 1
ATOM 2762 C CA . THR B 1 122 ? 10.398 -2.424 -15.266 1 96 122 THR B CA 1
ATOM 2763 C C . THR B 1 122 ? 10.438 -3.367 -14.07 1 96 122 THR B C 1
ATOM 2765 O O . THR B 1 122 ? 11.508 -3.844 -13.688 1 96 122 THR B O 1
ATOM 2768 N N . GLY B 1 123 ? 9.273 -3.561 -13.477 1 97.19 123 GLY B N 1
ATOM 2769 C CA . GLY B 1 123 ? 9.188 -4.434 -12.32 1 97.19 123 GLY B CA 1
ATOM 2770 C C . GLY B 1 123 ? 9.68 -3.781 -11.039 1 97.19 123 GLY B C 1
ATOM 2771 O O . GLY B 1 123 ? 9.688 -4.41 -9.977 1 97.19 123 GLY B O 1
ATOM 2772 N N . ASN B 1 124 ? 10.109 -2.52 -11.219 1 96.38 124 ASN B N 1
ATOM 2773 C CA . ASN B 1 124 ? 10.508 -1.8 -10.008 1 96.38 124 ASN B CA 1
ATOM 2774 C C . ASN B 1 124 ? 9.328 -1.566 -9.078 1 96.38 124 ASN B C 1
ATOM 2776 O O . ASN B 1 124 ? 8.336 -0.937 -9.469 1 96.38 124 ASN B O 1
ATOM 2780 N N . LEU B 1 125 ? 9.461 -2.141 -7.941 1 98.31 125 LEU B N 1
ATOM 2781 C CA . LEU B 1 125 ? 8.445 -1.928 -6.922 1 98.31 125 LEU B CA 1
ATOM 2782 C C . LEU B 1 125 ? 8.805 -0.747 -6.027 1 98.31 125 LEU B C 1
ATOM 2784 O O . LEU B 1 125 ? 9.984 -0.408 -5.883 1 98.31 125 LEU B O 1
ATOM 2788 N N . PRO B 1 126 ? 7.828 -0.059 -5.453 1 98 126 PRO B N 1
ATOM 2789 C CA . PRO B 1 126 ? 8.109 1.054 -4.543 1 98 126 PRO B CA 1
ATOM 2790 C C . PRO B 1 126 ? 8.594 0.587 -3.174 1 98 126 PRO B C 1
ATOM 2792 O O . PRO B 1 126 ? 8.203 1.156 -2.15 1 98 126 PRO B O 1
ATOM 2795 N N . LEU B 1 127 ? 9.25 -0.461 -3.07 1 98.56 127 LEU B N 1
ATOM 2796 C CA . LEU B 1 127 ? 9.703 -1.107 -1.846 1 98.56 127 LEU B CA 1
ATOM 2797 C C . LEU B 1 127 ? 11.227 -1.091 -1.755 1 98.56 127 LEU B C 1
ATOM 2799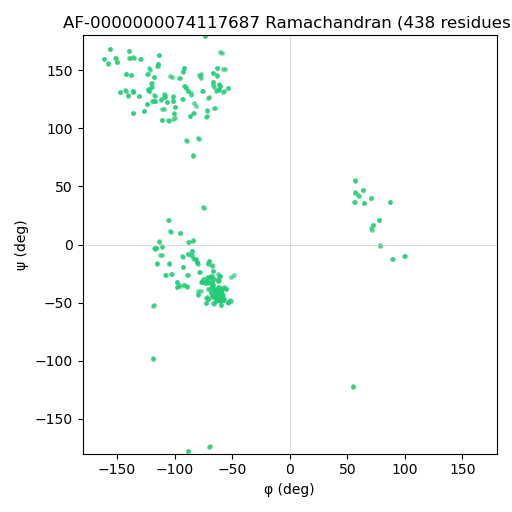 O O . LEU B 1 127 ? 11.914 -1.004 -2.777 1 98.56 127 LEU B O 1
ATOM 2803 N N . ALA B 1 128 ? 11.68 -1.13 -0.54 1 97.88 128 ALA B N 1
ATOM 2804 C CA . ALA B 1 128 ? 13.117 -1.238 -0.333 1 97.88 128 ALA B CA 1
ATOM 2805 C C . ALA B 1 128 ? 13.656 -2.553 -0.894 1 97.88 128 ALA B C 1
ATOM 2807 O O . ALA B 1 128 ? 12.922 -3.537 -0.997 1 97.88 128 ALA B O 1
ATOM 2808 N N . ASP B 1 129 ? 14.898 -2.568 -1.29 1 97.94 129 ASP B N 1
ATOM 2809 C CA . ASP B 1 129 ? 15.539 -3.783 -1.784 1 97.94 129 ASP B CA 1
ATOM 2810 C C . ASP B 1 129 ? 15.695 -4.816 -0.669 1 97.94 129 ASP B C 1
ATOM 2812 O O . ASP B 1 129 ? 15.797 -4.457 0.506 1 97.94 129 ASP B O 1
ATOM 2816 N N . GLU B 1 130 ? 15.625 -6.047 -1.015 1 98.5 130 GLU B N 1
ATOM 2817 C CA . GLU B 1 130 ? 15.969 -7.172 -0.151 1 98.5 130 GLU B CA 1
ATOM 2818 C C . GLU B 1 130 ? 15.156 -7.145 1.14 1 98.5 130 GLU B C 1
ATOM 2820 O O . GLU B 1 130 ? 15.703 -7.336 2.229 1 98.5 130 GLU B O 1
ATOM 2825 N N . MET B 1 131 ? 13.93 -6.91 0.971 1 98.25 131 MET B N 1
ATOM 2826 C CA . MET B 1 131 ? 13.039 -6.832 2.127 1 98.25 131 MET B CA 1
ATOM 2827 C C . MET B 1 131 ? 12.461 -8.203 2.463 1 98.25 131 MET B C 1
ATOM 2829 O O . MET B 1 131 ? 12.125 -8.477 3.617 1 98.25 131 MET B O 1
ATOM 2833 N N . TYR B 1 132 ? 12.359 -9.078 1.501 1 98.88 132 TYR B N 1
ATOM 2834 C CA . TYR B 1 132 ? 11.547 -10.273 1.695 1 98.88 132 TYR B CA 1
ATOM 2835 C C . TYR B 1 132 ? 12.391 -11.539 1.593 1 98.88 132 TYR B C 1
ATOM 2837 O O . TYR B 1 132 ? 13.297 -11.617 0.763 1 98.88 132 TYR B O 1
ATOM 2845 N N . ASP B 1 133 ? 12.062 -12.516 2.383 1 98.94 133 ASP B N 1
ATOM 2846 C CA . ASP B 1 133 ? 12.617 -13.859 2.25 1 98.94 133 ASP B CA 1
ATOM 2847 C C . ASP B 1 133 ? 11.977 -14.602 1.08 1 98.94 133 ASP B C 1
ATOM 2849 O O . ASP B 1 133 ? 12.625 -15.438 0.439 1 98.94 133 ASP B O 1
ATOM 2853 N N . VAL B 1 134 ? 10.742 -14.289 0.844 1 98.94 134 VAL B N 1
ATOM 2854 C CA . VAL B 1 134 ? 9.992 -14.977 -0.2 1 98.94 134 VAL B CA 1
ATOM 2855 C C . VAL B 1 134 ? 9.07 -13.992 -0.917 1 98.94 134 VAL B C 1
ATOM 2857 O O . VAL B 1 134 ? 8.406 -13.18 -0.275 1 98.94 134 VAL B O 1
ATOM 2860 N N . VAL B 1 135 ? 9.102 -14.023 -2.182 1 98.94 135 VAL B N 1
ATOM 2861 C CA . VAL B 1 135 ? 8.031 -13.453 -3 1 98.94 135 VAL B CA 1
ATOM 2862 C C . VAL B 1 135 ? 7.195 -14.57 -3.611 1 98.94 135 VAL B C 1
ATOM 2864 O O . VAL B 1 135 ? 7.73 -15.477 -4.254 1 98.94 135 VAL B O 1
ATOM 2867 N N . ALA B 1 136 ? 5.938 -14.57 -3.348 1 98.94 136 ALA B N 1
ATOM 2868 C CA . ALA B 1 136 ? 4.992 -15.57 -3.838 1 98.94 136 ALA B CA 1
ATOM 2869 C C . ALA B 1 136 ? 3.938 -14.938 -4.738 1 98.94 136 ALA B C 1
ATOM 2871 O O . ALA B 1 136 ? 3.307 -13.945 -4.359 1 98.94 136 ALA B O 1
ATOM 2872 N N . SER B 1 137 ? 3.762 -15.477 -5.902 1 98.88 137 SER B N 1
ATOM 2873 C CA . SER B 1 137 ? 2.805 -14.945 -6.867 1 98.88 137 SER B CA 1
ATOM 2874 C C . SER B 1 137 ? 1.995 -16.062 -7.516 1 98.88 137 SER B C 1
ATOM 2876 O O . SER B 1 137 ? 2.529 -16.844 -8.297 1 98.88 137 SER B O 1
ATOM 2878 N N . ALA B 1 138 ? 0.704 -16.109 -7.25 1 98.62 138 ALA B N 1
ATOM 2879 C CA . ALA B 1 138 ? -0.157 -17.172 -7.781 1 98.62 138 ALA B CA 1
ATOM 2880 C C . ALA B 1 138 ? -1.032 -16.641 -8.914 1 98.62 138 ALA B C 1
ATOM 2882 O O . ALA B 1 138 ? -2.008 -15.93 -8.68 1 98.62 138 ALA B O 1
ATOM 2883 N N . GLY B 1 139 ? -0.705 -17.016 -10.086 1 96.06 139 GLY B N 1
ATOM 2884 C CA . GLY B 1 139 ? -1.605 -16.812 -11.211 1 96.06 139 GLY B CA 1
ATOM 2885 C C . GLY B 1 139 ? -1.61 -15.383 -11.711 1 96.06 139 GLY B C 1
ATOM 2886 O O . GLY B 1 139 ? -2.566 -14.953 -12.359 1 96.06 139 GLY B O 1
ATOM 2887 N N . ALA B 1 140 ? -0.56 -14.633 -11.414 1 96.31 140 ALA B N 1
ATOM 2888 C CA . ALA B 1 140 ? -0.597 -13.211 -11.758 1 96.31 140 ALA B CA 1
ATOM 2889 C C . ALA B 1 140 ? 0.282 -12.922 -12.969 1 96.31 140 ALA B C 1
ATOM 2891 O O . ALA B 1 140 ? 0.145 -11.875 -13.609 1 96.31 140 ALA B O 1
ATOM 2892 N N . PHE B 1 141 ? 1.188 -13.844 -13.32 1 95.12 141 PHE B N 1
ATOM 2893 C CA . PHE B 1 141 ? 2.043 -13.68 -14.484 1 95.12 141 PHE B CA 1
ATOM 2894 C C . PHE B 1 141 ? 1.324 -14.141 -15.75 1 95.12 141 PHE B C 1
ATOM 2896 O O . PHE B 1 141 ? 1.618 -15.211 -16.281 1 95.12 141 PHE B O 1
ATOM 2903 N N . ILE B 1 142 ? 0.415 -13.352 -16.297 1 93.94 142 ILE B N 1
ATOM 2904 C CA . ILE B 1 142 ? -0.336 -13.594 -17.516 1 93.94 142 ILE B CA 1
ATOM 2905 C C . ILE B 1 142 ? -0.455 -12.297 -18.312 1 93.94 142 ILE B C 1
ATOM 2907 O O . ILE B 1 142 ? -0.25 -11.211 -17.781 1 93.94 142 ILE B O 1
ATOM 2911 N N . PRO B 1 143 ? -0.732 -12.391 -19.562 1 93.62 143 PRO B N 1
ATOM 2912 C CA . PRO B 1 143 ? -0.828 -11.195 -20.391 1 93.62 143 PRO B CA 1
ATOM 2913 C C . PRO B 1 143 ? -1.792 -10.156 -19.828 1 93.62 143 PRO B C 1
ATOM 2915 O O . PRO B 1 143 ? -2.869 -10.508 -19.344 1 93.62 143 PRO B O 1
ATOM 2918 N N . ASN B 1 144 ? -1.357 -8.852 -19.812 1 94.38 144 ASN B N 1
ATOM 2919 C CA . ASN B 1 144 ? -2.154 -7.691 -19.422 1 94.38 144 ASN B CA 1
ATOM 2920 C C . ASN B 1 144 ? -2.387 -7.648 -17.922 1 94.38 144 ASN B C 1
ATOM 2922 O O . ASN B 1 144 ? -3.264 -6.926 -17.438 1 94.38 144 ASN B O 1
ATOM 2926 N N . HIS B 1 145 ? -1.676 -8.352 -17.109 1 95.62 145 HIS B N 1
ATOM 2927 C CA . HIS B 1 145 ? -1.632 -8.297 -15.648 1 95.62 145 HIS B CA 1
ATOM 2928 C C . HIS B 1 145 ? -0.24 -7.926 -15.156 1 95.62 145 HIS B C 1
ATOM 2930 O O . HIS B 1 145 ? 0.165 -6.762 -15.25 1 95.62 145 HIS B O 1
ATOM 2936 N N . ILE B 1 146 ? 0.566 -8.859 -14.773 1 96.06 146 ILE B N 1
ATOM 2937 C CA . ILE B 1 146 ? 1.966 -8.578 -14.477 1 96.06 146 ILE B CA 1
ATOM 2938 C C . ILE B 1 146 ? 2.82 -8.812 -15.719 1 96.06 146 ILE B C 1
ATOM 2940 O O . ILE B 1 146 ? 2.779 -9.898 -16.312 1 96.06 146 ILE B O 1
ATOM 2944 N N . SER B 1 147 ? 3.557 -7.812 -16.094 1 95.19 147 SER B N 1
ATOM 2945 C CA . SER B 1 147 ? 4.359 -7.898 -17.297 1 95.19 147 SER B CA 1
ATOM 2946 C C . SER B 1 147 ? 5.418 -8.992 -17.188 1 95.19 147 SER B C 1
ATOM 2948 O O . SER B 1 147 ? 6.004 -9.188 -16.125 1 95.19 147 SER B O 1
ATOM 2950 N N . VAL B 1 148 ? 5.68 -9.625 -18.297 1 94.44 148 VAL B N 1
ATOM 2951 C CA . VAL B 1 148 ? 6.617 -10.742 -18.328 1 94.44 148 VAL B CA 1
ATOM 2952 C C . VAL B 1 148 ? 8.031 -10.242 -18.047 1 94.44 148 VAL B C 1
ATOM 2954 O O . VAL B 1 148 ? 8.844 -10.953 -17.469 1 94.44 148 VAL B O 1
ATOM 2957 N N . THR B 1 149 ? 8.289 -8.969 -18.375 1 97.38 149 THR B N 1
ATOM 2958 C CA . THR B 1 149 ? 9.625 -8.414 -18.188 1 97.38 149 THR B CA 1
ATOM 2959 C C . THR B 1 149 ? 9.805 -7.887 -16.766 1 97.38 149 THR B C 1
ATOM 2961 O O . THR B 1 149 ? 10.922 -7.582 -16.359 1 97.38 149 THR B O 1
ATOM 2964 N N . SER B 1 150 ? 8.734 -7.836 -16 1 98.06 150 SER B N 1
ATOM 2965 C CA . SER B 1 150 ? 8.781 -7.234 -14.68 1 98.06 150 SER B CA 1
ATOM 2966 C C . SER B 1 150 ? 9.648 -8.055 -13.734 1 98.06 150 SER B C 1
ATOM 2968 O O . SER B 1 150 ? 10.094 -7.555 -12.695 1 98.06 150 SER B O 1
ATOM 2970 N N . ILE B 1 151 ? 9.906 -9.289 -14.07 1 98.25 151 ILE B N 1
ATOM 2971 C CA . ILE B 1 151 ? 10.656 -10.188 -13.195 1 98.25 151 ILE B CA 1
ATOM 2972 C C . ILE B 1 151 ? 12.047 -9.625 -12.945 1 98.25 151 ILE B C 1
ATOM 2974 O O . ILE B 1 151 ? 12.625 -9.828 -11.875 1 98.25 151 ILE B O 1
ATOM 2978 N N . PHE B 1 152 ? 12.578 -8.859 -13.844 1 98.44 152 PHE B N 1
ATOM 2979 C CA . PHE B 1 152 ? 13.922 -8.305 -13.734 1 98.44 152 PHE B CA 1
ATOM 2980 C C . PHE B 1 152 ? 14 -7.297 -12.594 1 98.44 152 PHE B C 1
ATOM 2982 O O . PHE B 1 152 ? 15.055 -7.145 -11.969 1 98.44 152 PHE B O 1
ATOM 2989 N N . GLY B 1 153 ? 12.914 -6.617 -12.359 1 98.44 153 GLY B N 1
ATOM 2990 C CA . GLY B 1 153 ? 12.859 -5.676 -11.25 1 98.44 153 GLY B CA 1
ATOM 2991 C C . GLY B 1 153 ? 12.344 -6.293 -9.961 1 98.44 153 GLY B C 1
ATOM 2992 O O . GLY B 1 153 ? 12.828 -5.965 -8.875 1 98.44 153 GLY B O 1
ATOM 2993 N N . ILE B 1 154 ? 11.406 -7.227 -10.07 1 98.69 154 ILE B N 1
ATOM 2994 C CA . ILE B 1 154 ? 10.719 -7.816 -8.922 1 98.69 154 ILE B CA 1
ATOM 2995 C C . ILE B 1 154 ? 11.727 -8.539 -8.031 1 98.69 154 ILE B C 1
ATOM 2997 O O . ILE B 1 154 ? 11.602 -8.508 -6.805 1 98.69 154 ILE B O 1
ATOM 3001 N N . ILE B 1 155 ? 12.758 -9.07 -8.57 1 98.75 155 ILE B N 1
ATOM 3002 C CA . ILE B 1 155 ? 13.688 -9.898 -7.805 1 98.75 155 ILE B CA 1
ATOM 3003 C C . ILE B 1 155 ? 14.492 -9.016 -6.848 1 98.75 155 ILE B C 1
ATOM 3005 O O . ILE B 1 155 ? 15.133 -9.516 -5.922 1 98.75 155 ILE B O 1
ATOM 3009 N N . ASN B 1 156 ? 14.508 -7.672 -7.062 1 98.56 156 ASN B N 1
ATOM 3010 C CA . ASN B 1 156 ? 15.305 -6.77 -6.242 1 98.56 156 ASN B CA 1
ATOM 3011 C C . ASN B 1 156 ? 14.789 -6.711 -4.805 1 98.56 156 ASN B C 1
ATOM 3013 O O . ASN B 1 156 ? 15.539 -6.406 -3.881 1 98.56 156 ASN B O 1
ATOM 3017 N N . VAL B 1 157 ? 13.547 -7.043 -4.578 1 98.81 157 VAL B N 1
ATOM 3018 C CA . VAL B 1 157 ? 12.992 -6.934 -3.236 1 98.81 157 VAL B CA 1
ATOM 3019 C C . VAL B 1 157 ? 13.234 -8.227 -2.467 1 98.81 157 VAL B C 1
ATOM 3021 O O . VAL B 1 157 ? 12.945 -8.312 -1.271 1 98.81 157 VAL B O 1
ATOM 3024 N N . ILE B 1 158 ? 13.727 -9.227 -3.17 1 98.88 158 ILE B N 1
ATOM 3025 C CA . ILE B 1 158 ? 14.008 -10.508 -2.535 1 98.88 158 ILE B CA 1
ATOM 3026 C C . ILE B 1 158 ? 15.406 -10.477 -1.922 1 98.88 158 ILE B C 1
ATOM 3028 O O . ILE B 1 158 ? 16.375 -10.07 -2.574 1 98.88 158 ILE B O 1
ATOM 3032 N N . LYS B 1 159 ? 15.5 -10.867 -0.685 1 98.81 159 LYS B N 1
ATOM 3033 C CA . LYS B 1 159 ? 16.812 -11.023 -0.06 1 98.81 159 LYS B CA 1
ATOM 3034 C C . LYS B 1 159 ? 17.672 -12.016 -0.833 1 98.81 159 LYS B C 1
ATOM 3036 O O . LYS B 1 159 ? 17.156 -12.969 -1.425 1 98.81 159 LYS B O 1
ATOM 3041 N N . ARG B 1 160 ? 19.047 -11.797 -0.763 1 98.5 160 ARG B N 1
ATOM 3042 C CA . ARG B 1 160 ? 19.922 -12.852 -1.263 1 98.5 160 ARG B CA 1
ATOM 3043 C C . ARG B 1 160 ? 19.656 -14.172 -0.533 1 98.5 160 ARG B C 1
ATOM 3045 O O . ARG B 1 160 ? 19.547 -14.188 0.695 1 98.5 160 ARG B O 1
ATOM 3052 N N . GLY B 1 161 ? 19.516 -15.203 -1.318 1 98.62 161 GLY B N 1
ATOM 3053 C CA . GLY B 1 161 ? 19.203 -16.5 -0.743 1 98.62 161 GLY B CA 1
ATOM 3054 C C . GLY B 1 161 ? 17.703 -16.75 -0.603 1 98.62 161 GLY B C 1
ATOM 3055 O O . GLY B 1 161 ? 17.281 -17.875 -0.342 1 98.62 161 GLY B O 1
ATOM 3056 N N . GLY B 1 162 ? 16.922 -15.664 -0.777 1 98.81 162 GLY B N 1
ATOM 3057 C CA . GLY B 1 162 ? 15.469 -15.797 -0.686 1 98.81 162 GLY B CA 1
ATOM 3058 C C . GLY B 1 162 ? 14.859 -16.484 -1.89 1 98.81 162 GLY B C 1
ATOM 3059 O O . GLY B 1 162 ? 15.578 -16.891 -2.814 1 98.81 162 GLY B O 1
ATOM 3060 N N . LEU B 1 163 ? 13.539 -16.656 -1.875 1 98.94 163 LEU B N 1
ATOM 3061 C CA . LEU B 1 163 ? 12.906 -17.469 -2.904 1 98.94 163 LEU B CA 1
ATOM 3062 C C . LEU B 1 163 ? 11.836 -16.672 -3.648 1 98.94 163 LEU B C 1
ATOM 3064 O O . LEU B 1 163 ? 11.18 -15.812 -3.064 1 98.94 163 LEU B O 1
ATOM 3068 N N . LEU B 1 164 ? 11.727 -17 -4.867 1 98.88 164 LEU B N 1
ATOM 3069 C CA . LEU B 1 164 ? 10.602 -16.609 -5.711 1 98.88 164 LEU B CA 1
ATOM 3070 C C . LEU B 1 164 ? 9.742 -17.828 -6.059 1 98.88 164 LEU B C 1
ATOM 3072 O O . LEU B 1 164 ? 10.234 -18.797 -6.637 1 98.88 164 LEU B O 1
ATOM 3076 N N . LEU B 1 165 ? 8.523 -17.859 -5.648 1 98.94 165 LEU B N 1
ATOM 3077 C CA . LEU B 1 165 ? 7.555 -18.875 -6.031 1 98.94 165 LEU B CA 1
ATOM 3078 C C . LEU B 1 165 ? 6.504 -18.312 -6.977 1 98.94 165 LEU B C 1
ATOM 3080 O O . LEU B 1 165 ? 5.844 -17.312 -6.648 1 98.94 165 LEU B O 1
ATOM 3084 N N . VAL B 1 166 ? 6.328 -18.969 -8.109 1 98.62 166 VAL B N 1
ATOM 3085 C CA . VAL B 1 166 ? 5.395 -18.469 -9.109 1 98.62 166 VAL B CA 1
ATOM 3086 C C . VAL B 1 166 ? 4.559 -19.625 -9.664 1 98.62 166 VAL B C 1
ATOM 3088 O O . VAL B 1 166 ? 5.094 -20.703 -9.953 1 98.62 166 VAL B O 1
ATOM 3091 N N . THR B 1 167 ? 3.26 -19.406 -9.719 1 98.31 167 THR B N 1
ATOM 3092 C CA . THR B 1 167 ? 2.438 -20.312 -10.523 1 98.31 167 THR B CA 1
ATOM 3093 C C . THR B 1 167 ? 2.051 -19.641 -11.844 1 98.31 167 THR B C 1
ATOM 3095 O O . THR B 1 167 ? 1.843 -18.422 -11.898 1 98.31 167 THR B O 1
ATOM 3098 N N . ARG B 1 168 ? 1.994 -20.469 -12.859 1 95.69 168 ARG B N 1
ATOM 3099 C CA . ARG B 1 168 ? 1.575 -19.984 -14.172 1 95.69 168 ARG B CA 1
ATOM 3100 C C . ARG B 1 168 ? 1.061 -21.141 -15.031 1 95.69 168 ARG B C 1
ATOM 3102 O O . ARG B 1 168 ? 1.396 -22.297 -14.797 1 95.69 168 ARG B O 1
ATOM 3109 N N . ARG B 1 169 ? 0.244 -20.75 -15.961 1 94.06 169 ARG B N 1
ATOM 3110 C CA . ARG B 1 169 ? -0.136 -21.734 -16.984 1 94.06 169 ARG B CA 1
ATOM 3111 C C . ARG B 1 169 ? 1.06 -22.109 -17.844 1 94.06 169 ARG B C 1
ATOM 3113 O O . ARG B 1 169 ? 1.896 -21.266 -18.172 1 94.06 169 ARG B O 1
ATOM 3120 N N . LEU B 1 170 ? 1.18 -23.375 -18.172 1 93.25 170 LEU B N 1
ATOM 3121 C CA . LEU B 1 170 ? 2.312 -23.859 -18.953 1 93.25 170 LEU B CA 1
ATOM 3122 C C . LEU B 1 170 ? 2.148 -23.484 -20.422 1 93.25 170 LEU B C 1
ATOM 3124 O O . LEU B 1 170 ? 3.139 -23.297 -21.141 1 93.25 170 LEU B O 1
ATOM 3128 N N . LYS B 1 171 ? 0.938 -23.438 -20.875 1 84.81 171 LYS B N 1
ATOM 3129 C CA . LYS B 1 171 ? 0.629 -22.969 -22.219 1 84.81 171 LYS B CA 1
ATOM 3130 C C . LYS B 1 171 ? -0.109 -21.641 -22.188 1 84.81 171 LYS B C 1
ATOM 3132 O O . LYS B 1 171 ? -1.148 -21.516 -21.547 1 84.81 171 LYS B O 1
ATOM 3137 N N . THR B 1 172 ? 0.562 -20.641 -22.547 1 77.12 172 THR B N 1
ATOM 3138 C CA . THR B 1 172 ? -0.085 -19.328 -22.594 1 77.12 172 THR B CA 1
ATOM 3139 C C . THR B 1 172 ? -0.18 -18.828 -24.031 1 77.12 172 THR B C 1
ATOM 3141 O O . THR B 1 172 ? 0.457 -19.375 -24.938 1 77.12 172 THR B O 1
ATOM 3144 N N . THR B 1 173 ? -1.02 -17.922 -24.062 1 66.94 173 THR B N 1
ATOM 3145 C CA . THR B 1 173 ? -1.217 -17.312 -25.375 1 66.94 173 THR B CA 1
ATOM 3146 C C . THR B 1 173 ? -0.082 -16.344 -25.703 1 66.94 173 THR B C 1
ATOM 3148 O O . THR B 1 173 ? 0.602 -15.859 -24.797 1 66.94 173 THR B O 1
ATOM 3151 N N . GLU B 1 174 ? 0.177 -16.344 -26.984 1 69.31 174 GLU B N 1
ATOM 3152 C CA . GLU B 1 174 ? 0.867 -15.219 -27.609 1 69.31 174 GLU B CA 1
ATOM 3153 C C . GLU B 1 174 ? 2.336 -15.172 -27.203 1 69.31 174 GLU B C 1
ATOM 3155 O O . GLU B 1 174 ? 2.936 -14.102 -27.141 1 69.31 174 GLU B O 1
ATOM 3160 N N . GLY B 1 175 ? 2.85 -16.203 -26.594 1 87.56 175 GLY B N 1
ATOM 3161 C CA . GLY B 1 175 ? 4.289 -16.219 -26.375 1 87.56 175 GLY B CA 1
ATOM 3162 C C . GLY B 1 175 ? 4.688 -15.789 -24.969 1 87.56 175 GLY B C 1
ATOM 3163 O O . GLY B 1 175 ? 5.859 -15.875 -24.609 1 87.56 175 GLY B O 1
ATOM 3164 N N . TYR B 1 176 ? 3.793 -15.297 -24.219 1 91.69 176 TYR B N 1
ATOM 3165 C CA . TYR B 1 176 ? 4.074 -14.828 -22.859 1 91.69 176 TYR B CA 1
ATOM 3166 C C . TYR B 1 176 ? 4.82 -15.891 -22.062 1 91.69 176 TYR B C 1
ATOM 3168 O O . TYR B 1 176 ? 5.832 -15.594 -21.422 1 91.69 176 TYR B O 1
ATOM 3176 N N . GLY B 1 177 ? 4.324 -17.062 -22.109 1 92.38 177 GLY B N 1
ATOM 3177 C CA . GLY B 1 177 ? 4.953 -18.156 -21.375 1 92.38 177 GLY B CA 1
ATOM 3178 C C . GLY B 1 177 ? 6.395 -18.391 -21.797 1 92.38 177 GLY B C 1
ATOM 3179 O O . GLY B 1 177 ? 7.27 -18.562 -20.938 1 92.38 177 GLY B O 1
ATOM 3180 N N . GLN B 1 178 ? 6.602 -18.406 -23.062 1 94 178 GLN B N 1
ATOM 3181 C CA . GLN B 1 178 ? 7.953 -18.594 -23.562 1 94 178 GLN B CA 1
ATOM 3182 C C . GLN B 1 178 ? 8.867 -17.453 -23.141 1 94 178 GLN B C 1
ATOM 3184 O O . GLN B 1 178 ? 10.016 -17.688 -22.75 1 94 178 GLN B O 1
ATOM 3189 N N . GLN B 1 179 ? 8.352 -16.297 -23.25 1 95.44 179 GLN B N 1
ATOM 3190 C CA . GLN B 1 179 ? 9.148 -15.133 -22.844 1 95.44 179 GLN B CA 1
ATOM 3191 C C . GLN B 1 179 ? 9.484 -15.188 -21.359 1 95.44 179 GLN B C 1
ATOM 3193 O O . GLN B 1 179 ? 10.578 -14.797 -20.953 1 95.44 179 GLN B O 1
ATOM 3198 N N . PHE B 1 180 ? 8.539 -15.609 -20.594 1 95.81 180 PHE B N 1
ATOM 3199 C CA . PHE B 1 180 ? 8.797 -15.742 -19.156 1 95.81 180 PHE B CA 1
ATOM 3200 C C . PHE B 1 180 ? 9.969 -16.688 -18.906 1 95.81 180 PHE B C 1
ATOM 3202 O O . PHE B 1 180 ? 10.883 -16.344 -18.141 1 95.81 180 PHE B O 1
ATOM 3209 N N . VAL B 1 181 ? 9.938 -17.812 -19.562 1 95.56 181 VAL B N 1
ATOM 3210 C CA . VAL B 1 181 ? 10.977 -18.812 -19.391 1 95.56 181 VAL B CA 1
ATOM 3211 C C . VAL B 1 181 ? 12.32 -18.25 -19.844 1 95.56 181 VAL B C 1
ATOM 3213 O O . VAL B 1 181 ? 13.336 -18.422 -19.172 1 95.56 181 VAL B O 1
ATOM 3216 N N . GLU B 1 182 ? 12.258 -17.562 -20.922 1 97.44 182 GLU B N 1
ATOM 3217 C CA . GLU B 1 182 ? 13.484 -16.953 -21.453 1 97.44 182 GLU B CA 1
ATOM 3218 C C . GLU B 1 182 ? 14.047 -15.922 -20.484 1 97.44 182 GLU B C 1
ATOM 3220 O O . GLU B 1 182 ? 15.258 -15.836 -20.297 1 97.44 182 GLU B O 1
ATOM 3225 N N . ASN B 1 183 ? 13.203 -15.102 -19.906 1 98 183 ASN B N 1
ATOM 3226 C CA . ASN B 1 183 ? 13.641 -14.102 -18.938 1 98 183 ASN B CA 1
ATOM 3227 C C . ASN B 1 183 ? 14.266 -14.75 -17.703 1 98 183 ASN B C 1
ATOM 3229 O O . ASN B 1 183 ? 15.305 -14.297 -17.219 1 98 183 ASN B O 1
ATOM 3233 N N . VAL B 1 184 ? 13.68 -15.805 -17.219 1 97.75 184 VAL B N 1
ATOM 3234 C CA . VAL B 1 184 ? 14.211 -16.516 -16.047 1 97.75 184 VAL B CA 1
ATOM 3235 C C . VAL B 1 184 ? 15.555 -17.141 -16.406 1 97.75 184 VAL B C 1
ATOM 3237 O O . VAL B 1 184 ? 16.484 -17.109 -15.602 1 97.75 184 VAL B O 1
ATOM 3240 N N . GLU B 1 185 ? 15.586 -17.75 -17.578 1 98.06 185 GLU B N 1
ATOM 3241 C CA . GLU B 1 185 ? 16.844 -18.344 -18.016 1 98.06 185 GLU B CA 1
ATOM 3242 C C . GLU B 1 185 ? 17.953 -17.297 -18.078 1 98.06 185 GLU B C 1
ATOM 3244 O O . GLU B 1 185 ? 19.109 -17.578 -17.719 1 98.06 185 GLU B O 1
ATOM 3249 N N . LYS B 1 186 ? 17.609 -16.172 -18.609 1 98.5 186 LYS B N 1
ATOM 3250 C CA . LYS B 1 186 ? 18.578 -15.086 -18.641 1 98.5 186 LYS B CA 1
ATOM 3251 C C . LYS B 1 186 ? 19.062 -14.719 -17.234 1 98.5 186 LYS B C 1
ATOM 3253 O O . LYS B 1 186 ? 20.266 -14.57 -17 1 98.5 186 LYS B O 1
ATOM 3258 N N . LEU B 1 187 ? 18.125 -14.578 -16.328 1 98.69 187 LEU B N 1
ATOM 3259 C CA . LEU B 1 187 ? 18.484 -14.266 -14.938 1 98.69 187 LEU B CA 1
ATOM 3260 C C . LEU B 1 187 ? 19.375 -15.352 -14.344 1 98.69 187 LEU B C 1
ATOM 3262 O O . LEU B 1 187 ? 20.281 -15.055 -13.562 1 98.69 187 LEU B O 1
ATOM 3266 N N . CYS B 1 188 ? 19.109 -16.578 -14.695 1 98.38 188 CYS B N 1
ATOM 3267 C CA . CYS B 1 188 ? 19.922 -17.688 -14.211 1 98.38 188 CYS B CA 1
ATOM 3268 C C . CYS B 1 188 ? 21.328 -17.625 -14.797 1 98.38 188 CYS B C 1
ATOM 3270 O O . CYS B 1 188 ? 22.312 -17.844 -14.086 1 98.38 188 CYS B O 1
ATOM 3272 N N . SER B 1 189 ? 21.359 -17.375 -16.047 1 98.31 189 SER B N 1
ATOM 3273 C CA . SER B 1 189 ? 22.672 -17.281 -16.703 1 98.31 189 SER B CA 1
ATOM 3274 C C . SER B 1 189 ? 23.5 -16.156 -16.109 1 98.31 189 SER B C 1
ATOM 3276 O O . SER B 1 189 ? 24.734 -16.25 -16.062 1 98.31 189 SER B O 1
ATOM 3278 N N . GLU B 1 190 ? 22.844 -15.141 -15.648 1 98.44 190 GLU B N 1
ATOM 3279 C CA . GLU B 1 190 ? 23.516 -14 -15.039 1 98.44 190 GLU B CA 1
ATOM 3280 C C . GLU B 1 190 ? 23.75 -14.227 -13.547 1 98.44 190 GLU B C 1
ATOM 3282 O O . GLU B 1 190 ? 24.203 -13.32 -12.836 1 98.44 190 GLU B O 1
ATOM 3287 N N . LYS B 1 191 ? 23.375 -15.359 -13.047 1 98.38 191 LYS B N 1
ATOM 3288 C CA . LYS B 1 191 ? 23.562 -15.773 -11.656 1 98.38 191 LYS B CA 1
ATOM 3289 C C . LYS B 1 191 ? 22.766 -14.875 -10.711 1 98.38 191 LYS B C 1
ATOM 3291 O O . LYS B 1 191 ? 23.234 -14.531 -9.625 1 98.38 191 LYS B O 1
ATOM 3296 N N . LYS B 1 192 ? 21.641 -14.484 -11.172 1 98.69 192 LYS B N 1
ATOM 3297 C CA . LYS B 1 192 ? 20.734 -13.711 -10.328 1 98.69 192 LYS B CA 1
ATOM 3298 C C . LYS B 1 192 ? 19.672 -14.602 -9.711 1 98.69 192 LYS B C 1
ATOM 3300 O O . LYS B 1 192 ? 19.172 -14.32 -8.609 1 98.69 192 LYS B O 1
ATOM 3305 N N . LEU B 1 193 ? 19.297 -15.633 -10.453 1 98.81 193 LEU B N 1
ATOM 3306 C CA . LEU B 1 193 ? 18.375 -16.656 -9.969 1 98.81 193 LEU B CA 1
ATOM 3307 C C . LEU B 1 193 ? 18.953 -18.047 -10.188 1 98.81 193 LEU B C 1
ATOM 3309 O O . LEU B 1 193 ? 19.859 -18.234 -11 1 98.81 193 LEU B O 1
ATOM 3313 N N . LYS B 1 194 ? 18.422 -18.953 -9.445 1 98.69 194 LYS B N 1
ATOM 3314 C CA . LYS B 1 194 ? 18.703 -20.375 -9.609 1 98.69 194 LYS B CA 1
ATOM 3315 C C . LYS B 1 194 ? 17.406 -21.188 -9.508 1 98.69 194 LYS B C 1
ATOM 3317 O O . LYS B 1 194 ? 16.609 -21 -8.586 1 98.69 194 LYS B O 1
ATOM 3322 N N . TYR B 1 195 ? 17.312 -22.031 -10.484 1 98.38 195 TYR B N 1
ATOM 3323 C CA . TYR B 1 195 ? 16.172 -22.938 -10.406 1 98.38 195 TYR B CA 1
ATOM 3324 C C . TYR B 1 195 ? 16.312 -23.891 -9.219 1 98.38 195 TYR B C 1
ATOM 3326 O O . TYR B 1 195 ? 17.391 -24.438 -8.977 1 98.38 195 TYR B O 1
ATOM 3334 N N . VAL B 1 196 ? 15.211 -24.109 -8.484 1 98.75 196 VAL B N 1
ATOM 3335 C CA . VAL B 1 196 ? 15.258 -24.922 -7.277 1 98.75 196 VAL B CA 1
ATOM 3336 C C . VAL B 1 196 ? 14.328 -26.141 -7.441 1 98.75 196 VAL B C 1
ATOM 3338 O O . VAL B 1 196 ? 14.727 -27.266 -7.184 1 98.75 196 VAL B O 1
ATOM 3341 N N . ASP B 1 197 ? 13.062 -25.859 -7.801 1 98.69 197 ASP B N 1
ATOM 3342 C CA . ASP B 1 197 ? 12.039 -26.906 -7.785 1 98.69 197 ASP B CA 1
ATOM 3343 C C . ASP B 1 197 ? 10.836 -26.516 -8.641 1 98.69 197 ASP B C 1
ATOM 3345 O O . ASP B 1 197 ? 10.727 -25.359 -9.062 1 98.69 197 ASP B O 1
ATOM 3349 N N . HIS B 1 198 ? 10.031 -27.469 -9.062 1 98.25 198 HIS B N 1
ATOM 3350 C CA . HIS B 1 198 ? 8.734 -27.172 -9.664 1 98.25 198 HIS B CA 1
ATOM 3351 C C . HIS B 1 198 ? 7.742 -28.312 -9.422 1 98.25 198 HIS B C 1
ATOM 3353 O O . HIS B 1 198 ? 8.141 -29.422 -9.047 1 98.25 198 HIS B O 1
ATOM 3359 N N . MET B 1 199 ? 6.484 -27.984 -9.562 1 98.25 199 MET B N 1
ATOM 3360 C CA . MET B 1 199 ? 5.383 -28.938 -9.508 1 98.25 199 MET B CA 1
ATOM 3361 C C . MET B 1 199 ? 4.316 -28.609 -10.547 1 98.25 199 MET B C 1
ATOM 3363 O O . MET B 1 199 ? 3.877 -27.453 -10.633 1 98.25 199 MET B O 1
ATOM 3367 N N . GLU B 1 200 ? 3.977 -29.641 -11.336 1 97.94 200 GLU B N 1
ATOM 3368 C CA . GLU B 1 200 ? 2.904 -29.438 -12.305 1 97.94 200 GLU B CA 1
ATOM 3369 C C . GLU B 1 200 ? 1.552 -29.844 -11.727 1 97.94 200 GLU B C 1
ATOM 3371 O O . GLU B 1 200 ? 1.479 -30.703 -10.852 1 97.94 200 GLU B O 1
ATOM 3376 N N . TYR B 1 201 ? 0.535 -29.188 -12.148 1 98 201 TYR B N 1
ATOM 3377 C CA . TYR B 1 201 ? -0.828 -29.438 -11.688 1 98 201 TYR B CA 1
ATOM 3378 C C . TYR B 1 201 ? -1.845 -28.969 -12.727 1 98 201 TYR B C 1
ATOM 3380 O O . TYR B 1 201 ? -1.478 -28.391 -13.75 1 98 201 TYR B O 1
ATOM 3388 N N . VAL B 1 202 ? -3.105 -29.391 -12.492 1 97.19 202 VAL B N 1
ATOM 3389 C CA . VAL B 1 202 ? -4.195 -28.875 -13.312 1 97.19 202 VAL B CA 1
ATOM 3390 C C . VAL B 1 202 ? -4.77 -27.609 -12.68 1 97.19 202 VAL B C 1
ATOM 3392 O O . VAL B 1 202 ? -5.039 -27.578 -11.484 1 97.19 202 VAL B O 1
ATOM 3395 N N . HIS B 1 203 ? -4.98 -26.672 -13.422 1 96.44 203 HIS B N 1
ATOM 3396 C CA . HIS B 1 203 ? -5.332 -25.344 -12.93 1 96.44 203 HIS B CA 1
ATOM 3397 C C . HIS B 1 203 ? -6.664 -25.359 -12.195 1 96.44 203 HIS B C 1
ATOM 3399 O O . HIS B 1 203 ? -6.793 -24.766 -11.117 1 96.44 203 HIS B O 1
ATOM 3405 N N . PHE B 1 204 ? -7.684 -25.969 -12.82 1 96.94 204 PHE B N 1
ATOM 3406 C CA . PHE B 1 204 ? -9.023 -26.125 -12.273 1 96.94 204 PHE B CA 1
ATOM 3407 C C . PHE B 1 204 ? -9.414 -27.594 -12.195 1 96.94 204 PHE B C 1
ATOM 3409 O O . PHE B 1 204 ? -9.305 -28.312 -13.18 1 96.94 204 PHE B O 1
ATOM 3416 N N . THR B 1 205 ? -9.93 -27.953 -11.039 1 96.88 205 THR B N 1
ATOM 3417 C CA . THR B 1 205 ? -10.242 -29.375 -10.883 1 96.88 205 THR B CA 1
ATOM 3418 C C . THR B 1 205 ? -11.695 -29.656 -11.266 1 96.88 205 THR B C 1
ATOM 3420 O O . THR B 1 205 ? -12.055 -30.797 -11.562 1 96.88 205 THR B O 1
ATOM 3423 N N . ASN B 1 206 ? -12.547 -28.641 -11.281 1 96.12 206 ASN B N 1
ATOM 3424 C CA . ASN B 1 206 ? -13.977 -28.859 -11.43 1 96.12 206 ASN B CA 1
ATOM 3425 C C . ASN B 1 206 ? -14.453 -28.547 -12.844 1 96.12 206 ASN B C 1
ATOM 3427 O O . ASN B 1 206 ? -15.648 -28.375 -13.078 1 96.12 206 ASN B O 1
ATOM 3431 N N . VAL B 1 207 ? -13.492 -28.375 -13.695 1 93.56 207 VAL B N 1
ATOM 3432 C CA . VAL B 1 207 ? -13.828 -28.062 -15.078 1 93.56 207 VAL B CA 1
ATOM 3433 C C . VAL B 1 207 ? -13.391 -29.203 -15.992 1 93.56 207 VAL B C 1
ATOM 3435 O O . VAL B 1 207 ? -12.438 -29.922 -15.68 1 93.56 207 VAL B O 1
ATOM 3438 N N . GLU B 1 208 ? -13.984 -29.328 -17.062 1 90.12 208 GLU B N 1
ATOM 3439 C CA . GLU B 1 208 ? -13.695 -30.406 -18 1 90.12 208 GLU B CA 1
ATOM 3440 C C . GLU B 1 208 ? -12.359 -30.188 -18.703 1 90.12 208 GLU B C 1
ATOM 3442 O O . GLU B 1 208 ? -11.547 -31.094 -18.828 1 90.12 208 GLU B O 1
ATOM 3447 N N . ASP B 1 209 ? -12.203 -29.016 -19.219 1 88.12 209 ASP B N 1
ATOM 3448 C CA . ASP B 1 209 ? -10.961 -28.688 -19.906 1 88.12 209 ASP B CA 1
ATOM 3449 C C . ASP B 1 209 ? -9.82 -28.5 -18.906 1 88.12 209 ASP B C 1
ATOM 3451 O O . ASP B 1 209 ? -9.766 -27.5 -18.172 1 88.12 209 ASP B O 1
ATOM 3455 N N . LYS B 1 210 ? -8.922 -29.453 -18.938 1 92.31 210 LYS B N 1
ATOM 3456 C CA . LYS B 1 210 ? -7.797 -29.406 -18.016 1 92.31 210 LYS B CA 1
ATOM 3457 C C . LYS B 1 210 ? -6.691 -28.484 -18.516 1 92.31 210 LYS B C 1
ATOM 3459 O O . LYS B 1 210 ? -6.148 -28.703 -19.609 1 92.31 210 LYS B O 1
ATOM 3464 N N . ILE B 1 211 ? -6.398 -27.469 -17.766 1 93.56 211 ILE B N 1
ATOM 3465 C CA . ILE B 1 211 ? -5.363 -26.5 -18.141 1 93.56 211 ILE B CA 1
ATOM 3466 C C . ILE B 1 211 ? -4.074 -26.828 -17.375 1 93.56 211 ILE B C 1
ATOM 3468 O O . ILE B 1 211 ? -3.994 -26.641 -16.172 1 93.56 211 ILE B O 1
ATOM 3472 N N . PRO B 1 212 ? -3.107 -27.328 -18.109 1 95.94 212 PRO B N 1
ATOM 3473 C CA . PRO B 1 212 ? -1.839 -27.609 -17.438 1 95.94 212 PRO B CA 1
ATOM 3474 C C . PRO B 1 212 ? -1.16 -26.359 -16.891 1 95.94 212 PRO B C 1
ATOM 3476 O O . PRO B 1 212 ? -1.046 -25.359 -17.594 1 95.94 212 PRO B O 1
ATOM 3479 N N . SER B 1 213 ? -0.711 -26.453 -15.617 1 96.94 213 SER B N 1
ATOM 3480 C CA . SER B 1 213 ? -0.052 -25.344 -14.93 1 96.94 213 SER B CA 1
ATOM 3481 C C . SER B 1 213 ? 1.126 -25.828 -14.094 1 96.94 213 SER B C 1
ATOM 3483 O O . SER B 1 213 ? 1.331 -27.047 -13.953 1 96.94 213 SER B O 1
ATOM 3485 N N . GLY B 1 214 ? 1.938 -24.906 -13.672 1 97.5 214 GLY B N 1
ATOM 3486 C CA . GLY B 1 214 ? 3.084 -25.25 -12.844 1 97.5 214 GLY B CA 1
ATOM 3487 C C . GLY B 1 214 ? 3.357 -24.219 -11.758 1 97.5 214 GLY B C 1
ATOM 3488 O O . GLY B 1 214 ? 3.035 -23.047 -11.922 1 97.5 214 GLY B O 1
ATOM 3489 N N . CYS B 1 215 ? 3.832 -24.719 -10.648 1 98.75 215 CYS B N 1
ATOM 3490 C CA . CYS B 1 215 ? 4.473 -23.891 -9.633 1 98.75 215 CYS B CA 1
ATOM 3491 C C . CYS B 1 215 ? 5.992 -24 -9.711 1 98.75 215 CYS B C 1
ATOM 3493 O O . CYS B 1 215 ? 6.535 -25.109 -9.719 1 98.75 215 CYS B O 1
ATOM 3495 N N . PHE B 1 216 ? 6.688 -22.906 -9.797 1 98.69 216 PHE B N 1
ATOM 3496 C CA . PHE B 1 216 ? 8.141 -22.891 -9.945 1 98.69 216 PHE B CA 1
ATOM 3497 C C . PHE B 1 216 ? 8.789 -22.156 -8.781 1 98.69 216 PHE B C 1
ATOM 3499 O O . PHE B 1 216 ? 8.281 -21.109 -8.344 1 98.69 216 PHE B O 1
ATOM 3506 N N . VAL B 1 217 ? 9.883 -22.688 -8.305 1 98.88 217 VAL B N 1
ATOM 3507 C CA . VAL B 1 217 ? 10.641 -22.109 -7.207 1 98.88 217 VAL B CA 1
ATOM 3508 C C . VAL B 1 217 ? 12.039 -21.719 -7.691 1 98.88 217 VAL B C 1
ATOM 3510 O O . VAL B 1 217 ? 12.758 -22.562 -8.25 1 98.88 217 VAL B O 1
ATOM 3513 N N . TYR B 1 218 ? 12.375 -20.5 -7.527 1 98.81 218 TYR B N 1
ATOM 3514 C CA . TYR B 1 218 ? 13.711 -19.984 -7.828 1 98.81 218 TYR B CA 1
ATOM 3515 C C . TYR B 1 218 ? 14.344 -19.359 -6.594 1 98.81 218 TYR B C 1
ATOM 3517 O O . TYR B 1 218 ? 13.641 -18.844 -5.723 1 98.81 218 TYR B O 1
ATOM 3525 N N . GLN B 1 219 ? 15.641 -19.406 -6.527 1 98.88 219 GLN B N 1
ATOM 3526 C CA . GLN B 1 219 ? 16.375 -18.766 -5.445 1 98.88 219 GLN B CA 1
ATOM 3527 C C . GLN B 1 219 ? 17.125 -17.531 -5.953 1 98.88 219 GLN B C 1
ATOM 3529 O O . GLN B 1 219 ? 17.781 -17.578 -6.988 1 98.88 219 GLN B O 1
ATOM 3534 N N . ARG B 1 220 ? 16.906 -16.453 -5.258 1 98.88 220 ARG B N 1
ATOM 3535 C CA . ARG B 1 220 ? 17.688 -15.242 -5.547 1 98.88 220 ARG B CA 1
ATOM 3536 C C . ARG B 1 220 ? 19.141 -15.414 -5.121 1 98.88 220 ARG B C 1
ATOM 3538 O O . ARG B 1 220 ? 19.422 -15.789 -3.98 1 98.88 220 ARG B O 1
ATOM 3545 N N . LEU B 1 221 ? 20.078 -15.172 -6.027 1 98.31 221 LEU B N 1
ATOM 3546 C CA . LEU B 1 221 ? 21.484 -15.344 -5.727 1 98.31 221 LEU B CA 1
ATOM 3547 C C . LEU B 1 221 ? 22.125 -14.023 -5.32 1 98.31 221 LEU B C 1
ATOM 3549 O O . LEU B 1 221 ? 21.672 -12.953 -5.727 1 98.31 221 LEU B O 1
#

Organism: Ciona intestinalis (NCBI:txid7719)

Radius of gyration: 23.31 Å; Cα contacts (8 Å, |Δi|>4): 957; chains: 2; bounding box: 50×60×55 Å

Sequence (442 aa):
MSKTEIETALRAVKSTVFCQTAEESQFYYDVWSKHFDNDTSTLGSLSSIILTEMFSKHITDFKNCQVLDLGGGTGKVSFNLRNRFHFKGEIDILDANMNMLYEAYQKDLNFRNILRHFVTETGNLPLADEMYDVVASAGAFIPNHISVTSIFGIINVIKRGGLLLVTR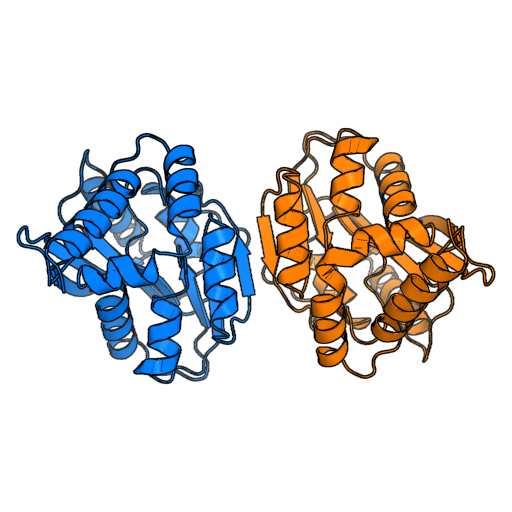RLKTTEGYGQQFVENVEKLCSEKKLKYVDHMEYVHFTNVEDKIPSGCFVYQRLMSKTEIETALRAVKSTVFCQTAEESQFYYDVWSKHFDNDTSTLGSLSSIILTEMFSKHITDFKNCQVLDLGGGTGKVSFNLRNRFHFKGEIDILDANMNMLYEAYQKDLNFRNILRHFVTETGNLPLADEMYDVVASAGAFIPNHISVTSIFGIINVIKRGGLLLVTRRLKTTEGYGQQFVENVEKLCSEKKLKYVDHMEYVHFTNVEDKIPSGCFVYQRL

InterPro domains:
  IPR029063 S-adenosyl-L-methionine-dependent methyltransferase superfamily [G3DSA:3.40.50.150] (13-214)
  IPR029063 S-adenosyl-L-methionine-dependent methyltransferase superfamily [SSF53335] (24-184)